Protein AF-A0A2E6BRL0-F1 (afdb_monomer_lite)

Foldseek 3Di:
DDDDPVVVVVVVPDDPDDDDPVVVVVVVVVVVVDPVPVVVVVVPDDPVVVVVVVVVVVPDDPVVVVVVVVVVVVVVVVCVVVVLVFFLDQKAKDWDDWDQAPLRWTKIWIAIDLFPDRDRTWIKTFFPPDPDDPVCVRVLVSLVRVLRNVCVSQVNPDFPPDDDVVQQADADKDKDKTKDKQQFKWFFQDDDQFWTATHDDPPRGDPDTATEDPQEFEAEPRGTDDPVVHDGGFIKIFMWIWMWIKGWDQDPVGIDIDTDDTPHGYTNYIYTDDDHRCSRDCNVNVRMWIWDQWFLHNLFTDTDFDWAFLDADDPPDDQAADPVRHGQKGKTKFKFFFQDADWQWTWGQTSNRDIAIGGAPTRSQVCCQPPPCVVVVNDHDDGSWMKMWIFIDGSPDPDSYHYNNGTRTIITGDRDPPPPHCVSVD

Secondary structure (DSSP, 8-state):
-----HHHHHHHT--S-----HHHHHHHHHHHT-THHHHHHHHTS-HHHHHHHHHHHHTS-HHHHHHHHHHHHHHHHHSHHHHTTT--PPPEEEEPPPEE-TTS-EEEEEEEESSSS--S-EEEEEPTT----GGGHHHHHHHHHHHHHHHHHHT-SS--SSS-GGGGSS-EEEEEEEEEE-SS-EEEEEE-SSEEEEE-STTTS-SSPEEP-TT-EEEETTEEE-GGG--TT-EEEEEEEEEEEEEEEEETTEEEEEEEEEEEEEEEEEEE-SS-GGGSSHHHHTTEEEEEEETTEEEEEEE---EEEEEE---SS-----TTS--SEEEEEEEEEEEEEETTEEEEEETTS-EEEEE-SS-HHHHIIIIIGGGGTT----TT-EEEEEEEEETT---SEE-TTTEEEEEEEP----TT-GGGG-

pLDDT: mean 72.68, std 21.0, range [26.91, 98.12]

Structure (mmCIF, N/CA/C/O backbone):
data_AF-A0A2E6BRL0-F1
#
_entry.id   AF-A0A2E6BRL0-F1
#
loop_
_atom_site.group_PDB
_atom_site.id
_atom_site.type_symbol
_atom_site.label_atom_id
_atom_site.label_alt_id
_atom_site.label_comp_id
_atom_site.label_asym_id
_atom_site.label_entity_id
_atom_site.label_seq_id
_atom_site.pdbx_PDB_ins_code
_atom_site.Cartn_x
_atom_site.Cartn_y
_atom_site.Cartn_z
_atom_site.occupancy
_atom_site.B_iso_or_equiv
_atom_site.auth_seq_id
_atom_site.auth_comp_id
_atom_site.auth_asym_id
_atom_site.auth_atom_id
_atom_site.pdbx_PDB_model_num
ATOM 1 N N . MET A 1 1 ? 52.710 17.829 13.484 1.00 35.75 1 MET A N 1
ATOM 2 C CA . MET A 1 1 ? 51.291 17.440 13.391 1.00 35.75 1 MET A CA 1
ATOM 3 C C . MET A 1 1 ? 50.477 18.697 13.145 1.00 35.75 1 MET A C 1
ATOM 5 O O . MET A 1 1 ? 50.512 19.599 13.971 1.00 35.75 1 MET A O 1
ATOM 9 N N . LYS A 1 2 ? 49.864 18.794 11.966 1.00 31.77 2 LYS A N 1
ATOM 10 C CA . LYS A 1 2 ? 48.816 19.758 11.620 1.00 31.77 2 LYS A CA 1
ATOM 11 C C . LYS A 1 2 ? 47.800 18.939 10.837 1.00 31.77 2 LYS A C 1
ATOM 13 O O . LYS A 1 2 ? 48.120 18.498 9.735 1.00 31.77 2 LYS A O 1
ATOM 18 N N . ASP A 1 3 ? 46.659 18.671 11.455 1.00 31.77 3 ASP A N 1
ATOM 19 C CA . ASP A 1 3 ? 45.563 17.944 10.831 1.00 31.77 3 ASP A CA 1
ATOM 20 C C . ASP A 1 3 ? 45.019 18.776 9.669 1.00 31.77 3 ASP A C 1
ATOM 22 O O . ASP A 1 3 ? 44.514 19.887 9.839 1.00 31.77 3 ASP A O 1
ATOM 26 N N . LEU A 1 4 ? 45.206 18.254 8.460 1.00 34.09 4 LEU A N 1
ATOM 27 C CA . LEU A 1 4 ? 44.579 18.767 7.253 1.00 34.09 4 LEU A CA 1
ATOM 28 C C . LEU A 1 4 ? 43.131 18.282 7.262 1.00 34.09 4 LEU A C 1
ATOM 30 O O . LEU A 1 4 ? 42.857 17.108 7.029 1.00 34.09 4 LEU A O 1
ATOM 34 N N . ASN A 1 5 ? 42.226 19.204 7.582 1.00 42.12 5 ASN A N 1
ATOM 35 C CA . ASN A 1 5 ? 40.791 18.976 7.637 1.00 42.12 5 ASN A CA 1
ATOM 36 C C . ASN A 1 5 ? 40.252 18.690 6.221 1.00 42.12 5 ASN A C 1
ATOM 38 O O . ASN A 1 5 ? 40.112 19.596 5.395 1.00 42.12 5 ASN A O 1
ATOM 42 N N . PHE A 1 6 ? 40.030 17.407 5.937 1.00 35.34 6 PHE A N 1
ATOM 43 C CA . PHE A 1 6 ? 39.668 16.855 4.628 1.00 35.34 6 PHE A CA 1
ATOM 44 C C . PHE A 1 6 ? 38.353 17.442 4.087 1.00 35.34 6 PHE A C 1
ATOM 46 O O . PHE A 1 6 ? 38.217 17.666 2.883 1.00 35.34 6 PHE A O 1
ATOM 53 N N . ASP A 1 7 ? 37.436 17.808 4.983 1.00 33.81 7 ASP A N 1
ATOM 54 C CA . ASP A 1 7 ? 36.130 18.373 4.639 1.00 33.81 7 ASP A CA 1
ATOM 55 C C . ASP A 1 7 ? 36.243 19.756 3.978 1.00 33.81 7 ASP A C 1
ATOM 57 O O . ASP A 1 7 ? 35.486 20.084 3.062 1.00 33.81 7 ASP A O 1
ATOM 61 N N . ALA A 1 8 ? 37.249 20.551 4.359 1.00 35.12 8 ALA A N 1
ATOM 62 C CA . ALA A 1 8 ? 37.484 21.874 3.777 1.00 35.12 8 ALA A CA 1
ATOM 63 C C . ALA A 1 8 ? 38.016 21.798 2.333 1.00 35.12 8 ALA A C 1
ATOM 65 O O . ALA A 1 8 ? 37.700 22.653 1.504 1.00 35.12 8 ALA A O 1
ATOM 66 N N . LEU A 1 9 ? 38.793 20.758 2.011 1.00 36.03 9 LEU A N 1
ATOM 67 C CA . LEU A 1 9 ? 39.293 20.508 0.654 1.00 36.03 9 LEU A CA 1
ATOM 68 C C . LEU A 1 9 ? 38.199 19.939 -0.260 1.00 36.03 9 LEU A C 1
ATOM 70 O O . LEU A 1 9 ? 38.165 20.271 -1.445 1.00 36.03 9 LEU A O 1
ATOM 74 N N . LEU A 1 10 ? 37.270 19.150 0.291 1.00 31.72 10 LEU A N 1
ATOM 75 C CA . LEU A 1 10 ? 36.121 18.609 -0.440 1.00 31.72 10 LEU A CA 1
ATOM 76 C C . LEU A 1 10 ? 35.121 19.711 -0.841 1.00 31.72 10 LEU A C 1
ATOM 78 O O . LEU A 1 10 ? 34.586 19.704 -1.949 1.00 31.72 10 LEU A O 1
ATOM 82 N N . LEU A 1 11 ? 34.914 20.700 0.036 1.00 36.22 11 LEU A N 1
ATOM 83 C CA . LEU A 1 11 ? 34.071 21.872 -0.227 1.00 36.22 11 LEU A CA 1
ATOM 84 C C . LEU A 1 11 ? 34.672 22.822 -1.274 1.00 36.22 11 LEU A C 1
ATOM 86 O O . LEU A 1 11 ? 33.929 23.372 -2.085 1.00 36.22 11 LEU A O 1
ATOM 90 N N . ALA A 1 12 ? 36.000 22.974 -1.311 1.00 36.12 12 ALA A N 1
ATOM 91 C CA . ALA A 1 12 ? 36.693 23.798 -2.307 1.00 36.12 12 ALA A CA 1
ATOM 92 C C . ALA A 1 12 ? 36.755 23.155 -3.709 1.00 36.12 12 ALA A C 1
ATOM 94 O O . ALA A 1 12 ? 36.972 23.853 -4.697 1.00 36.12 12 ALA A O 1
ATOM 95 N N . ALA A 1 13 ? 36.555 21.836 -3.805 1.00 34.31 13 ALA A N 1
ATOM 96 C CA . ALA A 1 13 ? 36.605 21.080 -5.056 1.00 34.31 13 ALA A CA 1
ATOM 97 C C . ALA A 1 13 ? 35.248 20.969 -5.782 1.00 34.31 13 ALA A C 1
ATOM 99 O O . ALA A 1 13 ? 35.178 20.353 -6.846 1.00 34.31 13 ALA A O 1
ATOM 100 N N . LYS A 1 14 ? 34.168 21.559 -5.246 1.00 27.34 14 LYS A N 1
ATOM 101 C CA . LYS A 1 14 ? 32.869 21.608 -5.933 1.00 27.34 14 LYS A CA 1
ATOM 102 C C . LYS A 1 14 ? 32.938 22.570 -7.132 1.00 27.34 14 LYS A C 1
ATOM 104 O O . LYS A 1 14 ? 33.138 23.767 -6.925 1.00 27.34 14 LYS A O 1
ATOM 109 N N . PRO A 1 15 ? 32.739 22.104 -8.380 1.00 29.34 15 PRO A N 1
ATOM 110 C CA . PRO A 1 15 ? 32.615 23.007 -9.514 1.00 29.34 15 PRO A CA 1
ATOM 111 C C . PRO A 1 15 ? 31.329 23.828 -9.374 1.00 29.34 15 PRO A C 1
ATOM 113 O O . PRO A 1 15 ? 30.260 23.298 -9.076 1.00 29.34 15 PRO A O 1
ATOM 116 N N . THR A 1 16 ? 31.433 25.135 -9.596 1.00 33.16 16 THR A N 1
ATOM 117 C CA . THR A 1 16 ? 30.340 26.107 -9.429 1.00 33.16 16 THR A CA 1
ATOM 118 C C . THR A 1 16 ? 29.270 26.039 -10.522 1.00 33.16 16 THR A C 1
ATOM 120 O O . THR A 1 16 ? 28.252 26.714 -10.419 1.00 33.16 16 THR A O 1
ATOM 123 N N . SER A 1 17 ? 29.450 25.210 -11.554 1.00 29.52 17 SER A N 1
ATOM 124 C CA . SER A 1 17 ? 28.392 24.892 -12.516 1.00 29.52 17 SER A CA 1
ATOM 125 C C . SER A 1 17 ? 28.571 23.486 -13.091 1.00 29.52 17 SER A C 1
ATOM 127 O O . SER A 1 17 ? 29.660 23.089 -13.507 1.00 29.52 17 SER A O 1
ATOM 129 N N . TYR A 1 18 ? 27.481 22.720 -13.074 1.00 32.66 18 TYR A N 1
ATOM 130 C CA . TYR A 1 18 ? 27.369 21.378 -13.633 1.00 32.66 18 TYR A CA 1
ATOM 131 C C . TYR A 1 18 ? 26.803 21.492 -15.052 1.00 32.66 18 TYR A C 1
ATOM 133 O O . TYR A 1 18 ? 25.701 22.003 -15.234 1.00 32.66 18 TYR A O 1
ATOM 141 N N . SER A 1 19 ? 27.539 21.020 -16.060 1.00 29.31 19 SER A N 1
ATOM 142 C CA . SER A 1 19 ? 26.969 20.723 -17.379 1.00 29.31 19 SER A CA 1
ATOM 143 C C . SER A 1 19 ? 27.225 19.252 -17.691 1.00 29.31 19 SER A C 1
ATOM 145 O O . SER A 1 19 ? 28.370 18.799 -17.739 1.00 29.31 19 SER A O 1
ATOM 147 N N . ALA A 1 20 ? 26.148 18.478 -17.825 1.00 34.69 20 ALA A N 1
ATOM 148 C CA . ALA A 1 20 ? 26.216 17.055 -18.123 1.00 34.69 20 ALA A CA 1
ATOM 149 C C . ALA A 1 20 ? 26.723 16.858 -19.560 1.00 34.69 20 ALA A C 1
ATOM 151 O O . ALA A 1 20 ? 26.006 17.099 -20.530 1.00 34.69 20 ALA A O 1
ATOM 152 N N . ASN A 1 21 ? 27.979 16.440 -19.720 1.00 36.06 21 ASN A N 1
ATOM 153 C CA . ASN A 1 21 ? 28.513 16.084 -21.031 1.00 36.06 21 ASN A CA 1
ATOM 154 C C . ASN A 1 21 ? 28.199 14.611 -21.334 1.00 36.06 21 ASN A C 1
ATOM 156 O O . ASN A 1 21 ? 29.065 13.742 -21.227 1.00 36.06 21 ASN A O 1
ATOM 160 N N . ASN A 1 22 ? 26.945 14.340 -21.707 1.00 37.69 22 ASN A N 1
ATOM 161 C CA . ASN A 1 22 ? 26.407 12.994 -21.959 1.00 37.69 22 ASN A CA 1
ATOM 162 C C . ASN A 1 22 ? 27.262 12.177 -22.950 1.00 37.69 22 ASN A C 1
ATOM 164 O O . ASN A 1 22 ? 27.462 10.981 -22.768 1.00 37.69 22 ASN A O 1
ATOM 168 N N . LYS A 1 23 ? 27.900 12.836 -23.930 1.00 35.84 23 LYS A N 1
ATOM 169 C CA . LYS A 1 23 ? 28.783 12.176 -24.910 1.00 35.84 23 LYS A CA 1
ATOM 170 C C . LYS A 1 23 ? 30.053 11.584 -24.300 1.00 35.84 23 LYS A C 1
ATOM 172 O O . LYS A 1 23 ? 30.588 10.614 -24.836 1.00 35.84 23 LYS A O 1
ATOM 177 N N . PHE A 1 24 ? 30.572 12.170 -23.221 1.00 36.56 24 PHE A N 1
ATOM 178 C CA . PHE A 1 24 ? 31.741 11.627 -22.530 1.00 36.56 24 PHE A CA 1
ATOM 179 C C . PHE A 1 24 ? 31.352 10.377 -21.738 1.00 36.56 24 PHE A C 1
ATOM 181 O O . PHE A 1 24 ? 32.008 9.345 -21.873 1.00 36.56 24 PHE A O 1
ATOM 188 N N . THR A 1 25 ? 30.242 10.452 -21.004 1.00 37.78 25 THR A N 1
ATOM 189 C CA . THR A 1 25 ? 29.694 9.350 -20.207 1.00 37.78 25 THR A CA 1
ATOM 190 C C . THR A 1 25 ? 29.373 8.131 -21.075 1.00 37.78 25 THR A C 1
ATOM 192 O O . THR A 1 25 ? 29.865 7.041 -20.789 1.00 37.78 25 THR A O 1
ATOM 195 N N . ASP A 1 26 ? 28.691 8.312 -22.209 1.00 39.75 26 ASP A N 1
ATOM 196 C CA . ASP A 1 26 ? 28.361 7.208 -23.126 1.00 39.75 26 ASP A CA 1
ATOM 197 C C . ASP A 1 26 ? 29.606 6.599 -23.788 1.00 39.75 26 ASP A C 1
ATOM 199 O O . ASP A 1 26 ? 29.708 5.389 -24.005 1.00 39.75 26 ASP A O 1
ATOM 203 N N . SER A 1 27 ? 30.613 7.427 -24.085 1.00 38.88 27 SER A N 1
ATOM 204 C CA . SER A 1 27 ? 31.874 6.966 -24.672 1.00 38.88 27 SER A CA 1
ATOM 205 C C . SER A 1 27 ? 32.723 6.165 -23.680 1.00 38.88 27 SER A C 1
ATOM 207 O O . SER A 1 27 ? 33.394 5.210 -24.077 1.00 38.88 27 SER A O 1
ATOM 209 N N . VAL A 1 28 ? 32.675 6.512 -22.391 1.00 36.88 28 VAL A N 1
ATOM 210 C CA . VAL A 1 28 ? 33.343 5.764 -21.317 1.00 36.88 28 VAL A CA 1
ATOM 211 C C . VAL A 1 28 ? 32.615 4.448 -21.049 1.00 36.88 28 VAL A C 1
ATOM 213 O O . VAL A 1 28 ? 33.259 3.401 -21.059 1.00 36.88 28 VAL A O 1
ATOM 216 N N . MET A 1 29 ? 31.286 4.461 -20.922 1.00 39.12 29 MET A N 1
ATOM 217 C CA . MET A 1 29 ? 30.496 3.249 -20.663 1.00 39.12 29 MET A CA 1
ATOM 218 C C . MET A 1 29 ? 30.619 2.220 -21.792 1.00 39.12 29 MET A C 1
ATOM 220 O O . MET A 1 29 ? 30.819 1.031 -21.540 1.00 39.12 29 MET A O 1
ATOM 224 N N . ARG A 1 30 ? 30.636 2.673 -23.049 1.00 38.22 30 ARG A N 1
ATOM 225 C CA . ARG A 1 30 ? 30.883 1.804 -24.208 1.00 38.22 30 ARG A CA 1
ATOM 226 C C . ARG A 1 30 ? 32.295 1.204 -24.228 1.00 38.22 30 ARG A C 1
ATOM 228 O O . ARG A 1 30 ? 32.471 0.092 -24.714 1.00 38.22 30 ARG A O 1
ATOM 235 N N . LYS A 1 31 ? 33.301 1.909 -23.694 1.00 36.38 31 LYS A N 1
ATOM 236 C CA . LYS A 1 31 ? 34.680 1.395 -23.575 1.00 36.38 31 LYS A CA 1
ATOM 237 C C . LYS A 1 31 ? 34.858 0.417 -22.414 1.00 36.38 31 LYS A C 1
ATOM 239 O O . LYS A 1 31 ? 35.714 -0.455 -22.507 1.00 36.38 31 LYS A O 1
ATOM 244 N N . VAL A 1 32 ? 34.058 0.540 -21.356 1.00 38.53 32 VAL A N 1
ATOM 245 C CA . VAL A 1 32 ? 34.040 -0.405 -20.227 1.00 38.53 32 VAL A CA 1
ATOM 246 C C . VAL A 1 32 ? 33.361 -1.724 -20.621 1.00 38.53 32 VAL A C 1
ATOM 248 O O . VAL A 1 32 ? 33.827 -2.785 -20.216 1.00 38.53 32 VAL A O 1
ATOM 251 N N . LYS A 1 33 ? 32.345 -1.687 -21.497 1.00 36.75 33 LYS A N 1
ATOM 252 C CA . LYS A 1 33 ? 31.643 -2.878 -22.016 1.00 36.75 33 LYS A CA 1
ATOM 253 C C . LYS A 1 33 ? 32.458 -3.776 -22.968 1.00 36.75 33 LYS A C 1
ATOM 255 O O . LYS A 1 33 ? 31.961 -4.823 -23.367 1.00 36.75 33 LYS A O 1
ATOM 260 N N . GLN A 1 34 ? 33.695 -3.423 -23.339 1.00 31.69 34 GLN A N 1
ATOM 261 C CA . GLN A 1 34 ? 34.550 -4.261 -24.197 1.00 31.69 34 GLN A CA 1
ATOM 262 C C . GLN A 1 34 ? 35.808 -4.743 -23.445 1.00 31.69 34 GLN A C 1
ATOM 264 O O . GLN A 1 34 ? 36.816 -4.030 -23.416 1.00 31.69 34 GLN A O 1
ATOM 269 N N . PRO A 1 35 ? 35.816 -5.976 -22.895 1.00 35.06 35 PRO A N 1
ATOM 270 C CA . PRO A 1 35 ? 36.978 -6.543 -22.197 1.00 35.06 35 PRO A CA 1
ATOM 271 C C . PRO A 1 35 ? 38.210 -6.737 -23.105 1.00 35.06 35 PRO A C 1
ATOM 273 O O . PRO A 1 35 ? 39.334 -6.912 -22.631 1.00 35.06 35 PRO A O 1
ATOM 276 N N . GLU A 1 36 ? 38.027 -6.701 -24.428 1.00 34.47 36 GLU A N 1
ATOM 277 C CA . GLU A 1 36 ? 39.068 -7.006 -25.417 1.00 34.47 36 GLU A CA 1
ATOM 278 C C . GLU A 1 36 ? 40.042 -5.852 -25.715 1.00 34.47 36 GLU A C 1
ATOM 280 O O . GLU A 1 36 ? 41.122 -6.083 -26.268 1.00 34.47 36 GLU A O 1
ATOM 285 N N . ILE A 1 37 ? 39.740 -4.603 -25.337 1.00 38.97 37 ILE A N 1
ATOM 286 C CA . ILE A 1 37 ? 40.610 -3.463 -25.694 1.00 38.97 37 ILE A CA 1
ATOM 287 C C . ILE A 1 37 ? 41.880 -3.425 -24.829 1.00 38.97 37 ILE A C 1
ATOM 289 O O . ILE A 1 37 ? 42.975 -3.209 -25.351 1.00 38.97 37 ILE A O 1
ATOM 293 N N . LEU A 1 38 ? 41.780 -3.680 -23.521 1.00 34.91 38 LEU A N 1
ATOM 294 C CA . LEU A 1 38 ? 42.943 -3.646 -22.621 1.00 34.91 38 LEU A CA 1
ATOM 295 C C . LEU A 1 38 ? 43.904 -4.816 -22.876 1.00 34.91 38 LEU A C 1
ATOM 297 O O . LEU A 1 38 ? 45.122 -4.627 -22.908 1.00 34.91 38 LEU A O 1
ATOM 301 N N . SER A 1 39 ? 43.373 -6.014 -23.134 1.00 38.31 39 SER A N 1
ATOM 302 C CA . SER A 1 39 ? 44.192 -7.193 -23.434 1.00 38.31 39 SER A CA 1
ATOM 303 C C . SER A 1 39 ? 44.848 -7.106 -24.819 1.00 38.31 39 SER A C 1
ATOM 305 O O . SER A 1 39 ? 46.011 -7.494 -24.973 1.00 38.31 39 SER A O 1
ATOM 307 N N . SER A 1 40 ? 44.169 -6.528 -25.818 1.00 35.12 40 SER A N 1
ATOM 308 C CA . SER A 1 40 ? 44.723 -6.343 -27.167 1.00 35.12 40 SER A CA 1
ATOM 309 C C . SER A 1 40 ? 45.738 -5.195 -27.258 1.00 35.12 40 SER A C 1
ATOM 311 O O . SER A 1 40 ? 46.750 -5.340 -27.948 1.00 35.12 40 SER A O 1
ATOM 313 N N . ALA A 1 41 ? 45.545 -4.099 -26.516 1.00 39.19 41 ALA A N 1
ATOM 314 C CA . ALA A 1 41 ? 46.498 -2.989 -26.446 1.00 39.19 41 ALA A CA 1
ATOM 315 C C . ALA A 1 41 ? 47.810 -3.398 -25.756 1.00 39.19 41 ALA A C 1
ATOM 317 O O . ALA A 1 41 ? 48.895 -3.064 -26.235 1.00 39.19 41 ALA A O 1
ATOM 318 N N . VAL A 1 42 ? 47.734 -4.197 -24.685 1.00 39.78 42 VAL A N 1
ATOM 319 C CA . VAL A 1 42 ? 48.922 -4.723 -23.995 1.00 39.78 42 VAL A CA 1
ATOM 320 C C . VAL A 1 42 ? 49.582 -5.849 -24.800 1.00 39.78 42 VAL A C 1
ATOM 322 O O . VAL A 1 42 ? 50.809 -5.930 -24.832 1.00 39.78 42 VAL A O 1
ATOM 325 N N . ARG A 1 43 ? 48.834 -6.693 -25.529 1.00 41.25 43 ARG A N 1
ATOM 326 C CA . ARG A 1 43 ? 49.439 -7.701 -26.427 1.00 41.25 43 ARG A CA 1
ATOM 327 C C . ARG A 1 43 ? 50.204 -7.083 -27.600 1.00 41.25 43 ARG A C 1
ATOM 329 O O . ARG A 1 43 ? 51.229 -7.638 -27.975 1.00 41.25 43 ARG A O 1
ATOM 336 N N . LYS A 1 44 ? 49.765 -5.934 -28.126 1.00 41.25 44 LYS A N 1
ATOM 337 C CA . LYS A 1 44 ? 50.397 -5.249 -29.271 1.00 41.25 44 LYS A CA 1
ATOM 338 C C . LYS A 1 44 ? 51.528 -4.276 -28.901 1.00 41.25 44 LYS A C 1
ATOM 340 O O . LYS A 1 44 ? 52.142 -3.702 -29.795 1.00 41.25 44 LYS A O 1
ATOM 345 N N . MET A 1 45 ? 51.818 -4.070 -27.614 1.00 42.56 45 MET A N 1
ATOM 346 C CA . MET A 1 45 ? 52.941 -3.228 -27.191 1.00 42.56 45 MET A CA 1
ATOM 347 C C . MET A 1 45 ? 54.284 -3.956 -27.325 1.00 42.56 45 MET A C 1
ATOM 349 O O . MET A 1 45 ? 54.464 -5.050 -26.786 1.00 42.56 45 MET A O 1
ATOM 353 N N . ASP A 1 46 ? 55.217 -3.288 -28.001 1.00 43.53 46 ASP A N 1
ATOM 354 C CA . ASP A 1 46 ? 56.628 -3.656 -28.142 1.00 43.53 46 ASP A CA 1
ATOM 355 C C . ASP A 1 46 ? 57.276 -3.959 -26.774 1.00 43.53 46 ASP A C 1
ATOM 357 O O . ASP A 1 46 ? 57.013 -3.266 -25.782 1.00 43.53 46 ASP A O 1
ATOM 361 N N . VAL A 1 47 ? 58.111 -4.999 -26.710 1.00 50.19 47 VAL A N 1
ATOM 362 C CA . VAL A 1 47 ? 58.686 -5.556 -25.470 1.00 50.19 47 VAL A CA 1
ATOM 363 C C . VAL A 1 47 ? 59.493 -4.494 -24.714 1.00 50.19 47 VAL A C 1
ATOM 365 O O . VAL A 1 47 ? 59.335 -4.345 -23.502 1.00 50.19 47 VAL A O 1
ATOM 368 N N . ASN A 1 48 ? 60.216 -3.636 -25.440 1.00 43.41 48 ASN A N 1
ATOM 369 C CA . ASN A 1 48 ? 60.993 -2.540 -24.852 1.00 43.41 48 ASN A CA 1
ATOM 370 C C . ASN A 1 48 ? 60.109 -1.436 -24.227 1.00 43.41 48 ASN A C 1
ATOM 372 O O . ASN A 1 48 ? 60.501 -0.771 -23.262 1.00 43.41 48 ASN A O 1
ATOM 376 N N . LYS A 1 49 ? 58.875 -1.241 -24.721 1.00 43.59 49 LYS A N 1
ATOM 377 C CA . LYS A 1 49 ? 57.916 -0.275 -24.143 1.00 43.59 49 LYS A CA 1
ATOM 378 C C . LYS A 1 49 ? 57.227 -0.818 -22.889 1.00 43.59 49 LYS A C 1
ATOM 380 O O . LYS A 1 49 ? 56.897 -0.026 -22.006 1.00 43.59 49 LYS A O 1
ATOM 385 N N . LYS A 1 50 ? 57.057 -2.140 -22.776 1.00 41.69 50 LYS A N 1
ATOM 386 C CA . LYS A 1 50 ? 56.509 -2.799 -21.576 1.00 41.69 50 LYS A CA 1
ATOM 387 C C . LYS A 1 50 ? 57.450 -2.684 -20.383 1.00 41.69 50 LYS A C 1
ATOM 389 O O . LYS A 1 50 ? 57.008 -2.302 -19.301 1.00 41.69 50 LYS A O 1
ATOM 394 N N . GLU A 1 51 ? 58.741 -2.928 -20.589 1.00 42.81 51 GLU A N 1
ATOM 395 C CA . GLU A 1 51 ? 59.739 -2.794 -19.522 1.00 42.81 51 GLU A CA 1
ATOM 396 C C . GLU A 1 51 ? 59.867 -1.345 -19.045 1.00 42.81 51 GLU A C 1
ATOM 398 O O . GLU A 1 51 ? 59.842 -1.089 -17.843 1.00 42.81 51 GLU A O 1
ATOM 403 N N . THR A 1 52 ? 59.864 -0.376 -19.969 1.00 46.53 52 THR A N 1
ATOM 404 C CA . THR A 1 52 ? 59.907 1.059 -19.634 1.00 46.53 52 THR A CA 1
ATOM 405 C C . THR A 1 52 ? 58.677 1.511 -18.830 1.00 46.53 52 THR A C 1
ATOM 407 O O . THR A 1 52 ? 58.788 2.354 -17.937 1.00 46.53 52 THR A O 1
ATOM 410 N N . PHE A 1 53 ? 57.498 0.949 -19.114 1.00 45.34 53 PHE A N 1
ATOM 411 C CA . PHE A 1 53 ? 56.262 1.247 -18.385 1.00 45.34 53 PHE A CA 1
ATOM 412 C C . PHE A 1 53 ? 56.282 0.666 -16.961 1.00 45.34 53 PHE A C 1
ATOM 414 O O . PHE A 1 53 ? 55.984 1.378 -16.002 1.00 45.34 53 PHE A O 1
ATOM 421 N N . ILE A 1 54 ? 56.721 -0.588 -16.805 1.00 47.09 54 ILE A N 1
ATOM 422 C CA . ILE A 1 54 ? 56.845 -1.257 -15.499 1.00 47.09 54 ILE A CA 1
ATOM 423 C C . ILE A 1 54 ? 57.929 -0.590 -14.633 1.00 47.09 54 ILE A C 1
ATOM 425 O O . ILE A 1 54 ? 57.723 -0.390 -13.435 1.00 47.09 54 ILE A O 1
ATOM 429 N N . MET A 1 55 ? 59.050 -0.164 -15.223 1.00 44.44 55 MET A N 1
ATOM 430 C CA . MET A 1 55 ? 60.100 0.576 -14.510 1.00 44.44 55 MET A CA 1
ATOM 431 C C . MET A 1 55 ? 59.633 1.957 -14.032 1.00 44.44 55 MET A C 1
ATOM 433 O O . MET A 1 55 ? 59.937 2.348 -12.905 1.00 44.44 55 MET A O 1
ATOM 437 N N . LYS A 1 56 ? 58.861 2.690 -14.849 1.00 48.06 56 LYS A N 1
ATOM 438 C CA . LYS A 1 56 ? 58.287 3.989 -14.451 1.00 48.06 56 LYS A CA 1
ATOM 439 C C . LYS A 1 56 ? 57.258 3.854 -13.326 1.00 48.06 56 LYS A C 1
ATOM 441 O O . LYS A 1 56 ? 57.197 4.726 -12.466 1.00 48.06 56 LYS A O 1
ATOM 446 N N . LEU A 1 57 ? 56.511 2.749 -13.284 1.00 45.25 57 LEU A N 1
ATOM 447 C CA . LEU A 1 57 ? 55.591 2.433 -12.186 1.00 45.25 57 LEU A CA 1
ATOM 448 C C . LEU A 1 57 ? 56.316 2.117 -10.871 1.00 45.25 57 LEU A C 1
ATOM 450 O O . LEU A 1 57 ? 55.838 2.491 -9.803 1.00 45.25 57 LEU A O 1
ATOM 454 N N . ARG A 1 58 ? 57.496 1.489 -10.937 1.00 44.69 58 ARG A N 1
ATOM 455 C CA . ARG A 1 58 ? 58.307 1.134 -9.759 1.00 44.69 58 ARG A CA 1
ATOM 456 C C . ARG A 1 58 ? 58.978 2.330 -9.073 1.00 44.69 58 ARG A C 1
ATOM 458 O O . ARG A 1 58 ? 59.308 2.232 -7.895 1.00 44.69 58 ARG A O 1
ATOM 465 N N . HIS A 1 59 ? 59.179 3.437 -9.792 1.00 46.84 59 HIS A N 1
ATOM 466 C CA . HIS A 1 59 ? 59.844 4.647 -9.288 1.00 46.84 59 HIS A CA 1
ATOM 467 C C . HIS A 1 59 ? 58.894 5.787 -8.899 1.00 46.84 59 HIS A C 1
ATOM 469 O O . HIS A 1 59 ? 59.358 6.854 -8.494 1.00 46.84 59 HIS A O 1
ATOM 475 N N . LEU A 1 60 ? 57.576 5.586 -8.975 1.00 45.16 60 LEU A N 1
ATOM 476 C CA . LEU A 1 60 ? 56.625 6.566 -8.459 1.00 45.16 60 LEU A CA 1
ATOM 477 C C . LEU A 1 60 ? 56.673 6.568 -6.918 1.00 45.16 60 LEU A C 1
ATOM 479 O O . LEU A 1 60 ? 56.522 5.509 -6.301 1.00 45.16 60 LEU A O 1
ATOM 483 N N . PRO A 1 61 ? 56.876 7.729 -6.263 1.00 45.75 61 PRO A N 1
ATOM 484 C CA . PRO A 1 61 ? 56.812 7.813 -4.808 1.00 45.75 61 PRO A CA 1
ATOM 485 C C . PRO A 1 61 ? 55.432 7.341 -4.338 1.00 45.75 61 PRO A C 1
ATOM 487 O O . PRO A 1 61 ? 54.433 7.612 -5.000 1.00 45.75 61 PRO A O 1
ATOM 490 N N . LYS A 1 62 ? 55.359 6.638 -3.197 1.00 40.31 62 LYS A N 1
ATOM 491 C CA . LYS A 1 62 ? 54.127 5.983 -2.700 1.00 40.31 62 LYS A CA 1
ATOM 492 C C . LYS A 1 62 ? 52.891 6.899 -2.719 1.00 40.31 62 LYS A C 1
ATOM 494 O O . LYS A 1 62 ? 51.796 6.432 -3.002 1.00 40.31 62 LYS A O 1
ATOM 499 N N . LEU A 1 63 ? 53.079 8.204 -2.511 1.00 36.22 63 LEU A N 1
ATOM 500 C CA . LEU A 1 63 ? 52.030 9.227 -2.600 1.00 36.22 63 LEU A CA 1
ATOM 501 C C . LEU A 1 63 ? 51.425 9.390 -4.004 1.00 36.22 63 LEU A C 1
ATOM 503 O O . LEU A 1 63 ? 50.232 9.633 -4.111 1.00 36.22 63 LEU A O 1
ATOM 507 N N . ALA A 1 64 ? 52.199 9.219 -5.074 1.00 41.94 64 ALA A N 1
ATOM 508 C CA . ALA A 1 64 ? 51.701 9.280 -6.447 1.00 41.94 64 ALA A CA 1
ATOM 509 C C . ALA A 1 64 ? 50.931 8.008 -6.839 1.00 41.94 64 ALA A C 1
ATOM 511 O O . ALA A 1 64 ? 49.942 8.095 -7.556 1.00 41.94 64 ALA A O 1
ATOM 512 N N . VAL A 1 65 ? 51.322 6.838 -6.318 1.00 44.25 65 VAL A N 1
ATOM 513 C CA . VAL A 1 65 ? 50.543 5.593 -6.470 1.00 44.25 65 VAL A CA 1
ATOM 514 C C . VAL A 1 65 ? 49.219 5.696 -5.712 1.00 44.25 65 VAL A C 1
ATOM 516 O O . VAL A 1 65 ? 48.177 5.344 -6.255 1.00 44.25 65 VAL A O 1
ATOM 519 N N . ILE A 1 66 ? 49.241 6.255 -4.498 1.00 39.75 66 ILE A N 1
ATOM 520 C CA . ILE A 1 66 ? 48.033 6.549 -3.716 1.00 39.75 66 ILE A CA 1
ATOM 521 C C . ILE A 1 66 ? 47.173 7.607 -4.420 1.00 39.75 66 ILE A C 1
ATOM 523 O O . ILE A 1 66 ? 45.963 7.450 -4.467 1.00 39.75 66 ILE A O 1
ATOM 527 N N . ALA A 1 67 ? 47.762 8.636 -5.034 1.00 39.38 67 ALA A N 1
ATOM 528 C CA . ALA A 1 67 ? 47.026 9.640 -5.800 1.00 39.38 67 ALA A CA 1
ATOM 529 C C . ALA A 1 67 ? 46.410 9.070 -7.084 1.00 39.38 67 ALA A C 1
ATOM 531 O O . ALA A 1 67 ? 45.294 9.445 -7.418 1.00 39.38 67 ALA A O 1
ATOM 532 N N . ILE A 1 68 ? 47.083 8.148 -7.784 1.00 49.25 68 ILE A N 1
ATOM 533 C CA . ILE A 1 68 ? 46.529 7.426 -8.943 1.00 49.25 68 ILE A CA 1
ATOM 534 C C . ILE A 1 68 ? 45.422 6.464 -8.499 1.00 49.25 68 ILE A C 1
ATOM 536 O O . ILE A 1 68 ? 44.397 6.384 -9.160 1.00 49.25 68 ILE A O 1
ATOM 540 N N . ALA A 1 69 ? 45.577 5.786 -7.360 1.00 44.00 69 ALA A N 1
ATOM 541 C CA . ALA A 1 69 ? 44.530 4.944 -6.787 1.00 44.00 69 ALA A CA 1
ATOM 542 C C . ALA A 1 69 ? 43.325 5.772 -6.314 1.00 44.00 69 ALA A C 1
ATOM 544 O O . ALA A 1 69 ? 42.194 5.380 -6.562 1.00 44.00 69 ALA A O 1
ATOM 545 N N . LEU A 1 70 ? 43.551 6.942 -5.708 1.00 39.59 70 LEU A N 1
ATOM 546 C CA . LEU A 1 70 ? 42.508 7.884 -5.299 1.00 39.59 70 LEU A CA 1
ATOM 547 C C . LEU A 1 70 ? 41.837 8.547 -6.498 1.00 39.59 70 LEU A C 1
ATOM 549 O O . LEU A 1 70 ? 40.630 8.704 -6.489 1.00 39.59 70 LEU A O 1
ATOM 553 N N . SER A 1 71 ? 42.571 8.897 -7.554 1.00 35.84 71 SER A N 1
ATOM 554 C CA . SER A 1 71 ? 41.969 9.426 -8.783 1.00 35.84 71 SER A CA 1
ATOM 555 C C . SER A 1 71 ? 41.269 8.335 -9.590 1.00 35.84 71 SER A C 1
ATOM 557 O O . SER A 1 71 ? 40.219 8.612 -10.151 1.00 35.84 71 SER A O 1
ATOM 559 N N . ALA A 1 72 ? 41.736 7.085 -9.558 1.00 41.12 72 ALA A N 1
ATOM 560 C CA . ALA A 1 72 ? 40.969 5.935 -10.029 1.00 41.12 72 ALA A CA 1
ATOM 561 C C . ALA A 1 72 ? 39.722 5.699 -9.161 1.00 41.12 72 ALA A C 1
ATOM 563 O O . ALA A 1 72 ? 38.676 5.416 -9.716 1.00 41.12 72 ALA A O 1
ATOM 564 N N . LEU A 1 73 ? 39.787 5.898 -7.840 1.00 35.91 73 LEU A N 1
ATOM 565 C CA . LEU A 1 73 ? 38.644 5.840 -6.918 1.00 35.91 73 LEU A CA 1
ATOM 566 C C . LEU A 1 73 ? 37.688 7.033 -7.051 1.00 35.91 73 LEU A C 1
ATOM 568 O O . LEU A 1 73 ? 36.515 6.871 -6.772 1.00 35.91 73 LEU A O 1
ATOM 572 N N . VAL A 1 74 ? 38.141 8.206 -7.500 1.00 37.28 74 VAL A N 1
ATOM 573 C CA . VAL A 1 74 ? 37.303 9.386 -7.797 1.00 37.28 74 VAL A CA 1
ATOM 574 C C . VAL A 1 74 ? 36.696 9.280 -9.198 1.00 37.28 74 VAL A C 1
ATOM 576 O O . VAL A 1 74 ? 35.547 9.663 -9.409 1.00 37.28 74 VAL A O 1
ATOM 579 N N . VAL A 1 75 ? 37.414 8.677 -10.149 1.00 39.59 75 VAL A N 1
ATOM 580 C CA . VAL A 1 75 ? 36.844 8.229 -11.427 1.00 39.59 75 VAL A CA 1
ATOM 581 C C . VAL A 1 75 ? 35.846 7.092 -11.179 1.00 39.59 75 VAL A C 1
ATOM 583 O O . VAL A 1 75 ? 34.775 7.099 -11.769 1.00 39.59 75 VAL A O 1
ATOM 586 N N . LEU A 1 76 ? 36.101 6.194 -10.220 1.00 39.69 76 LEU A N 1
ATOM 587 C CA . LEU A 1 76 ? 35.132 5.184 -9.787 1.00 39.69 76 LEU A CA 1
ATOM 588 C C . LEU A 1 76 ? 34.010 5.769 -8.900 1.00 39.69 76 LEU A C 1
ATOM 590 O O . LEU A 1 76 ? 32.889 5.275 -8.893 1.00 39.69 76 LEU A O 1
ATOM 594 N N . GLY A 1 77 ? 34.273 6.874 -8.208 1.00 32.88 77 GLY A N 1
ATOM 595 C CA . GLY A 1 77 ? 33.311 7.644 -7.418 1.00 32.88 77 GLY A CA 1
ATOM 596 C C . GLY A 1 77 ? 32.433 8.559 -8.269 1.00 32.88 77 GLY A C 1
ATOM 597 O O . GLY A 1 77 ? 31.430 9.064 -7.789 1.00 32.88 77 GLY A O 1
ATOM 598 N N . SER A 1 78 ? 32.779 8.746 -9.546 1.00 35.66 78 SER A N 1
ATOM 599 C CA . SER A 1 78 ? 31.869 9.234 -10.589 1.00 35.66 78 SER A CA 1
ATOM 600 C C . SER A 1 78 ? 31.226 8.081 -11.367 1.00 35.66 78 SER A C 1
ATOM 602 O O . SER A 1 78 ? 30.181 8.275 -11.985 1.00 35.66 78 SER A O 1
ATOM 604 N N . THR A 1 79 ? 31.761 6.857 -11.251 1.00 40.12 79 THR A N 1
ATOM 605 C CA . THR A 1 79 ? 31.023 5.633 -11.581 1.00 40.12 79 THR A CA 1
ATOM 606 C C . THR A 1 79 ? 30.126 5.139 -10.461 1.00 40.12 79 THR A C 1
ATOM 608 O O . THR A 1 79 ? 29.492 4.132 -10.690 1.00 40.12 79 THR A O 1
ATOM 611 N N . THR A 1 80 ? 29.960 5.783 -9.304 1.00 33.75 80 THR A N 1
ATOM 612 C CA . THR A 1 80 ? 28.881 5.350 -8.392 1.00 33.75 80 THR A CA 1
ATOM 613 C C . THR A 1 80 ? 27.533 5.460 -9.089 1.00 33.75 80 THR A C 1
ATOM 615 O O . THR A 1 80 ? 26.766 4.526 -8.995 1.00 33.75 80 THR A O 1
ATOM 618 N N . TYR A 1 81 ? 27.302 6.461 -9.945 1.00 34.22 81 TYR A N 1
ATOM 619 C CA . TYR A 1 81 ? 26.088 6.537 -10.776 1.00 34.22 81 TYR A CA 1
ATOM 620 C C . TYR A 1 81 ? 26.032 5.489 -11.913 1.00 34.22 81 TYR A C 1
ATOM 622 O O . TYR A 1 81 ? 24.960 5.158 -12.407 1.00 34.22 81 TYR A O 1
ATOM 630 N N . ALA A 1 82 ? 27.181 4.945 -12.334 1.00 33.16 82 ALA A N 1
ATOM 631 C CA . ALA A 1 82 ? 27.272 3.882 -13.343 1.00 33.16 82 ALA A CA 1
ATOM 632 C C . ALA A 1 82 ? 27.270 2.465 -12.732 1.00 33.16 82 ALA A C 1
ATOM 634 O O . ALA A 1 82 ? 26.779 1.534 -13.355 1.00 33.16 82 ALA A O 1
ATOM 635 N N . ALA A 1 83 ? 27.767 2.316 -11.504 1.00 34.34 83 ALA A N 1
ATOM 636 C CA . ALA A 1 83 ? 27.728 1.130 -10.661 1.00 34.34 83 ALA A CA 1
ATOM 637 C C . ALA A 1 83 ? 26.319 0.944 -10.080 1.00 34.34 83 ALA A C 1
ATOM 639 O O . ALA A 1 83 ? 25.813 -0.168 -10.086 1.00 34.34 83 ALA A O 1
ATOM 640 N N . TYR A 1 84 ? 25.632 2.042 -9.743 1.00 36.81 84 TYR A N 1
ATOM 641 C CA . TYR A 1 84 ? 24.190 2.082 -9.449 1.00 36.81 84 TYR A CA 1
ATOM 642 C C . TYR A 1 84 ? 23.322 1.767 -10.685 1.00 36.81 84 TYR A C 1
ATOM 644 O O . TYR A 1 84 ? 22.158 1.400 -10.570 1.00 36.81 84 TYR A O 1
ATOM 652 N N . LYS A 1 85 ? 23.901 1.889 -11.891 1.00 39.88 85 LYS A N 1
ATOM 653 C CA . LYS A 1 85 ? 23.332 1.394 -13.157 1.00 39.88 85 LYS A CA 1
ATOM 654 C C . LYS A 1 85 ? 23.689 -0.070 -13.458 1.00 39.88 85 LYS A C 1
ATOM 656 O O . LYS A 1 85 ? 23.086 -0.645 -14.354 1.00 39.88 85 LYS A O 1
ATOM 661 N N . LEU A 1 86 ? 24.683 -0.645 -12.774 1.00 40.59 86 LEU A N 1
ATOM 662 C CA . LEU A 1 86 ? 25.190 -2.006 -13.012 1.00 40.59 86 LEU A CA 1
ATOM 663 C C . LEU A 1 86 ? 24.666 -3.027 -11.998 1.00 40.59 86 LEU A C 1
ATOM 665 O O . LEU A 1 86 ? 24.692 -4.216 -12.298 1.00 40.59 86 LEU A O 1
ATOM 669 N N . LEU A 1 87 ? 24.215 -2.587 -10.823 1.00 51.44 87 LEU A N 1
ATOM 670 C CA . LEU A 1 87 ? 23.708 -3.447 -9.760 1.00 51.44 87 LEU A CA 1
ATOM 671 C C . LEU A 1 87 ? 22.453 -2.796 -9.179 1.00 51.44 87 LEU A C 1
ATOM 673 O O . LEU A 1 87 ? 22.546 -1.887 -8.355 1.00 51.44 87 LEU A O 1
ATOM 677 N N . TRP A 1 88 ? 21.278 -3.236 -9.634 1.00 59.38 88 TRP A N 1
ATOM 678 C CA . TRP A 1 88 ? 20.065 -3.045 -8.845 1.00 59.38 88 TRP A CA 1
ATOM 679 C C . TRP A 1 88 ? 20.271 -3.888 -7.586 1.00 59.38 88 TRP A C 1
ATOM 681 O O . TRP A 1 88 ? 20.302 -5.113 -7.667 1.00 59.38 88 TRP A O 1
ATOM 691 N N . GLU A 1 89 ? 20.566 -3.258 -6.447 1.00 64.56 89 GLU A N 1
ATOM 692 C CA . GLU A 1 89 ? 20.738 -4.010 -5.203 1.00 64.56 89 GLU A CA 1
ATOM 693 C C . GLU A 1 89 ? 19.440 -4.758 -4.920 1.00 64.56 89 GLU A C 1
ATOM 695 O O . GLU A 1 89 ? 18.378 -4.138 -4.853 1.00 64.56 89 GLU A O 1
ATOM 700 N N . GLN A 1 90 ? 19.534 -6.090 -4.825 1.00 68.56 90 GLN A N 1
ATOM 701 C CA . GLN A 1 90 ? 18.357 -6.939 -4.733 1.00 68.56 90 GLN A CA 1
ATOM 702 C C . GLN A 1 90 ? 17.540 -6.516 -3.509 1.00 68.56 90 GLN A C 1
ATOM 704 O O . GLN A 1 90 ? 18.048 -6.594 -2.381 1.00 68.56 90 GLN A O 1
ATOM 709 N N . PRO A 1 91 ? 16.293 -6.072 -3.714 1.00 75.56 91 PRO A N 1
ATOM 710 C CA . PRO A 1 91 ? 15.398 -5.800 -2.612 1.00 75.56 91 PRO A CA 1
ATOM 711 C C . PRO A 1 91 ? 15.104 -7.121 -1.903 1.00 75.56 91 PRO A C 1
ATOM 713 O O . PRO A 1 91 ? 14.926 -8.147 -2.562 1.00 75.56 91 PRO A O 1
ATOM 716 N N . SER A 1 92 ? 15.105 -7.138 -0.574 1.00 80.25 92 SER A N 1
ATOM 717 C CA . SER A 1 92 ? 14.905 -8.375 0.181 1.00 80.25 92 SER A CA 1
ATOM 718 C C . SER A 1 92 ? 13.933 -8.173 1.335 1.00 80.25 92 SER A C 1
ATOM 720 O O . SER A 1 92 ? 13.935 -7.150 2.026 1.00 80.25 92 SER A O 1
ATOM 722 N N . VAL A 1 93 ? 13.073 -9.172 1.531 1.00 84.94 93 VAL A N 1
ATOM 723 C CA . VAL A 1 93 ? 12.127 -9.219 2.639 1.00 84.94 93 VAL A CA 1
ATOM 724 C C . VAL A 1 93 ? 12.303 -10.511 3.411 1.00 84.94 93 VAL A C 1
ATOM 726 O O . VAL A 1 93 ? 12.171 -11.608 2.872 1.00 84.94 93 VAL A O 1
ATOM 729 N N . THR A 1 94 ? 12.533 -10.376 4.713 1.00 86.50 94 THR A N 1
ATOM 730 C CA . THR A 1 94 ? 12.511 -11.505 5.644 1.00 86.50 94 THR A CA 1
ATOM 731 C C . THR A 1 94 ? 11.267 -11.413 6.508 1.00 86.50 94 THR A C 1
ATOM 733 O O . THR A 1 94 ? 11.023 -10.387 7.137 1.00 86.50 94 THR A O 1
ATOM 736 N N . THR A 1 95 ? 10.482 -12.486 6.569 1.00 87.88 95 THR A N 1
ATOM 737 C CA . THR A 1 95 ? 9.290 -12.570 7.420 1.00 87.88 95 THR A CA 1
ATOM 738 C C . THR A 1 95 ? 9.495 -13.542 8.566 1.00 87.88 95 THR A C 1
ATOM 740 O O . THR A 1 95 ? 10.023 -14.635 8.374 1.00 87.88 95 THR A O 1
ATOM 743 N N . GLN A 1 96 ? 9.024 -13.168 9.750 1.00 89.00 96 GLN A N 1
ATOM 744 C CA . GLN A 1 96 ? 8.890 -14.087 10.876 1.00 89.00 96 GLN A CA 1
ATOM 745 C C . GLN A 1 96 ? 7.673 -15.002 10.695 1.00 89.00 96 GLN A C 1
ATOM 747 O O . GLN A 1 96 ? 6.774 -14.710 9.903 1.00 89.00 96 GLN A O 1
ATOM 752 N N . GLU A 1 97 ? 7.633 -16.089 11.468 1.00 87.38 97 GLU A N 1
ATOM 753 C CA . GLU A 1 97 ? 6.484 -16.994 11.492 1.00 87.38 97 GLU A CA 1
ATOM 754 C C . GLU A 1 97 ? 5.183 -16.241 11.830 1.00 87.38 97 GLU A C 1
ATOM 756 O O . GLU A 1 97 ? 5.178 -15.390 12.732 1.00 87.38 97 GLU A O 1
ATOM 761 N N . PRO A 1 98 ? 4.068 -16.538 11.136 1.00 87.44 98 PRO A N 1
ATOM 762 C CA . PRO A 1 98 ? 2.790 -15.904 11.409 1.00 87.44 98 PRO A CA 1
ATOM 763 C C . PRO A 1 98 ? 2.340 -16.119 12.855 1.00 87.44 98 PRO A C 1
ATOM 765 O O . PRO A 1 98 ? 2.333 -17.232 13.379 1.00 87.44 98 PRO A O 1
ATOM 768 N N . THR A 1 99 ? 1.888 -15.044 13.492 1.00 87.00 99 THR A N 1
ATOM 769 C CA . THR A 1 99 ? 1.278 -15.078 14.825 1.00 87.00 99 THR A CA 1
ATOM 770 C C . THR A 1 99 ? -0.165 -14.600 14.749 1.00 87.00 99 THR A C 1
ATOM 772 O O . THR A 1 99 ? -0.574 -13.961 13.783 1.00 87.00 99 THR A O 1
ATOM 775 N N . THR A 1 100 ? -0.968 -14.917 15.763 1.00 81.06 100 THR A N 1
ATOM 776 C CA . THR A 1 100 ? -2.314 -14.348 15.901 1.00 81.06 100 THR A CA 1
ATOM 777 C C . THR A 1 100 ? -2.254 -13.202 16.897 1.00 81.06 100 THR A C 1
ATOM 779 O O . THR A 1 100 ? -1.746 -13.372 18.005 1.00 81.06 100 THR A O 1
ATOM 782 N N . ASN A 1 101 ? -2.742 -12.028 16.508 1.00 75.44 101 ASN A N 1
ATOM 783 C CA . ASN A 1 101 ? -2.791 -10.877 17.398 1.00 75.44 101 ASN A CA 1
ATOM 784 C C . ASN A 1 101 ? -3.960 -10.978 18.392 1.00 75.44 101 ASN A C 1
ATOM 786 O O . ASN A 1 101 ? -4.829 -11.844 18.289 1.00 75.44 101 ASN A O 1
ATOM 790 N N . GLN A 1 102 ? -4.018 -10.048 19.345 1.00 69.50 102 GLN A N 1
ATOM 791 C CA . GLN A 1 102 ? -5.081 -9.994 20.359 1.00 69.50 102 GLN A CA 1
ATOM 792 C C . GLN A 1 102 ? -6.501 -9.797 19.790 1.00 69.50 102 GLN A C 1
ATOM 794 O O . GLN A 1 102 ? -7.485 -9.964 20.501 1.00 69.50 102 GLN A O 1
ATOM 799 N N . PHE A 1 103 ? -6.607 -9.446 18.509 1.00 69.69 103 PHE A N 1
ATOM 800 C CA . PHE A 1 103 ? -7.855 -9.269 17.772 1.00 69.69 103 PHE A CA 1
ATOM 801 C C . PHE A 1 103 ? -8.244 -10.517 16.963 1.00 69.69 103 PHE A C 1
ATOM 803 O O . PHE A 1 103 ? -9.183 -10.466 16.173 1.00 69.69 103 PHE A O 1
ATOM 810 N N . GLY A 1 104 ? -7.514 -11.628 17.119 1.00 69.44 104 GLY A N 1
ATOM 811 C CA . GLY A 1 104 ? -7.759 -12.868 16.384 1.00 69.44 104 GLY A CA 1
ATOM 812 C C . GLY A 1 104 ? -7.313 -12.831 14.919 1.00 69.44 104 GLY A C 1
ATOM 813 O O . GLY A 1 104 ? -7.673 -13.725 14.159 1.00 69.44 104 GLY A O 1
ATOM 814 N N . ARG A 1 105 ? -6.547 -11.814 14.498 1.00 74.88 105 ARG A N 1
ATOM 815 C CA . ARG A 1 105 ? -6.043 -11.692 13.121 1.00 74.88 105 ARG A CA 1
ATOM 816 C C . ARG A 1 105 ? -4.641 -12.260 12.996 1.00 74.88 105 ARG A C 1
ATOM 818 O O . ARG A 1 105 ? -3.799 -12.046 13.869 1.00 74.88 105 ARG A O 1
ATOM 825 N N . THR A 1 106 ? -4.375 -12.915 11.873 1.00 83.50 106 THR A N 1
ATOM 826 C CA . THR A 1 106 ? -3.022 -13.334 11.514 1.00 83.50 106 THR A CA 1
ATOM 827 C C . THR A 1 106 ? -2.169 -12.117 11.174 1.00 83.50 106 THR A C 1
ATOM 829 O O . THR A 1 106 ? -2.553 -11.290 10.344 1.00 83.50 106 THR A O 1
ATOM 832 N N . GLN A 1 107 ? -1.001 -12.026 11.801 1.00 86.06 107 GLN A N 1
ATOM 833 C CA . GLN A 1 107 ? -0.005 -10.994 11.563 1.00 86.06 107 GLN A CA 1
ATOM 834 C C . GLN A 1 107 ? 1.378 -11.607 11.337 1.00 86.06 107 GLN A C 1
ATOM 836 O O . GLN A 1 107 ? 1.698 -12.674 11.862 1.00 86.06 107 GLN A O 1
ATOM 841 N N . VAL A 1 108 ? 2.206 -10.895 10.585 1.00 88.75 108 VAL A N 1
ATOM 842 C CA . VAL A 1 108 ? 3.597 -11.234 10.293 1.00 88.75 108 VAL A CA 1
ATOM 843 C C . VAL A 1 108 ? 4.448 -9.998 10.539 1.00 88.75 108 VAL A C 1
ATOM 845 O O . VAL A 1 108 ? 4.052 -8.883 10.202 1.00 88.75 108 VAL A O 1
ATOM 848 N N . ILE A 1 109 ? 5.621 -10.194 11.132 1.00 88.19 109 ILE A N 1
ATOM 849 C CA . ILE A 1 109 ? 6.643 -9.153 11.240 1.00 88.19 109 ILE A CA 1
ATOM 850 C C . ILE A 1 109 ? 7.604 -9.343 10.074 1.00 88.19 109 ILE A C 1
ATOM 852 O O . ILE A 1 109 ? 8.107 -10.448 9.868 1.00 88.19 109 ILE A O 1
ATOM 856 N N . ALA A 1 110 ? 7.840 -8.275 9.322 1.00 87.19 110 ALA A N 1
ATOM 857 C CA . ALA A 1 110 ? 8.742 -8.259 8.186 1.00 87.19 110 ALA A CA 1
ATOM 858 C C . ALA A 1 110 ? 9.894 -7.278 8.407 1.00 87.19 110 ALA A C 1
ATOM 860 O O . ALA A 1 110 ? 9.710 -6.211 8.994 1.00 87.19 110 ALA A O 1
ATOM 861 N N . SER A 1 111 ? 11.064 -7.649 7.912 1.00 85.75 111 SER A N 1
ATOM 862 C CA . SER A 1 111 ? 12.265 -6.823 7.846 1.00 85.75 111 SER A CA 1
ATOM 863 C C . SER A 1 111 ? 12.604 -6.590 6.380 1.00 85.75 111 SER A C 1
ATOM 865 O O . SER A 1 111 ? 12.485 -7.518 5.575 1.00 85.75 111 SER A O 1
ATOM 867 N N . PHE A 1 112 ? 13.015 -5.370 6.053 1.00 81.94 112 PHE A N 1
ATOM 868 C CA . PHE A 1 112 ? 13.234 -4.921 4.683 1.00 81.94 112 PHE A CA 1
ATOM 869 C C . PHE A 1 112 ? 14.681 -4.482 4.483 1.00 81.94 112 PHE A C 1
ATOM 871 O O . PHE A 1 112 ? 15.229 -3.743 5.301 1.00 81.94 112 PHE A O 1
ATOM 878 N N . GLU A 1 113 ? 15.271 -4.892 3.368 1.00 76.38 113 GLU A N 1
ATOM 879 C CA . GLU A 1 113 ? 16.605 -4.488 2.933 1.00 76.38 113 GLU A CA 1
ATOM 880 C C . GLU A 1 113 ? 16.529 -3.993 1.487 1.00 76.38 113 GLU A C 1
ATOM 882 O O . GLU A 1 113 ? 15.854 -4.596 0.653 1.00 76.38 113 GLU A O 1
ATOM 887 N N . ASN A 1 114 ? 17.195 -2.873 1.192 1.00 72.62 114 ASN A N 1
ATOM 888 C CA . ASN A 1 114 ? 17.188 -2.228 -0.131 1.00 72.62 114 ASN A CA 1
ATOM 889 C C . ASN A 1 114 ? 15.778 -1.887 -0.667 1.00 72.62 114 ASN A C 1
ATOM 891 O O . ASN A 1 114 ? 15.564 -1.777 -1.873 1.00 72.62 114 ASN A O 1
ATOM 895 N N . CYS A 1 115 ? 14.816 -1.691 0.238 1.00 72.06 115 CYS A N 1
ATOM 896 C CA . CYS A 1 115 ? 13.498 -1.123 -0.040 1.00 72.06 115 CYS A CA 1
ATOM 897 C C . CYS A 1 115 ? 13.478 0.362 0.358 1.00 72.06 115 CYS A C 1
ATOM 899 O O . CYS A 1 115 ? 14.239 0.773 1.239 1.00 72.06 115 CYS A O 1
ATOM 901 N N . ALA A 1 116 ? 12.545 1.145 -0.196 1.00 65.44 116 ALA A N 1
ATOM 902 C CA . ALA A 1 116 ? 12.339 2.543 0.208 1.00 65.44 116 ALA A CA 1
ATOM 903 C C . ALA A 1 116 ? 12.105 2.678 1.727 1.00 65.44 116 ALA A C 1
ATOM 905 O O . ALA A 1 116 ? 12.562 3.622 2.373 1.00 65.44 116 ALA A O 1
ATOM 906 N N . ASN A 1 117 ? 11.428 1.692 2.320 1.00 62.19 117 ASN A N 1
ATOM 907 C CA . ASN A 1 117 ? 11.353 1.522 3.762 1.00 62.19 117 ASN A CA 1
ATOM 908 C C . ASN A 1 117 ? 12.431 0.535 4.245 1.00 62.19 117 ASN A C 1
ATOM 910 O O . ASN A 1 117 ? 12.235 -0.671 4.160 1.00 62.19 117 ASN A O 1
ATOM 914 N N . GLN A 1 118 ? 13.543 1.025 4.803 1.00 60.47 118 GLN A N 1
ATOM 915 C CA . GLN A 1 118 ? 14.609 0.186 5.388 1.00 60.47 118 GLN A CA 1
ATOM 916 C C . GLN A 1 118 ? 14.304 -0.260 6.832 1.00 60.47 118 GLN A C 1
ATOM 918 O O . GLN A 1 118 ? 15.194 -0.369 7.679 1.00 60.47 118 GLN A O 1
ATOM 923 N N . SER A 1 119 ? 13.024 -0.446 7.165 1.00 68.25 119 SER A N 1
ATOM 924 C CA . SER A 1 119 ? 12.622 -0.802 8.525 1.00 68.25 119 SER A CA 1
ATOM 925 C C . SER A 1 119 ? 13.112 -2.196 8.906 1.00 68.25 119 SER A C 1
ATOM 927 O O . SER A 1 119 ? 12.838 -3.189 8.231 1.00 68.25 119 SER A O 1
ATOM 929 N N . SER A 1 120 ? 13.766 -2.278 10.066 1.00 70.19 120 SER A N 1
ATOM 930 C CA . SER A 1 120 ? 14.239 -3.541 10.641 1.00 70.19 120 SER A CA 1
ATOM 931 C C . SER A 1 120 ? 13.103 -4.432 11.145 1.00 70.19 120 SER A C 1
ATOM 933 O O . SER A 1 120 ? 13.287 -5.642 11.256 1.00 70.19 120 SER A O 1
ATOM 935 N N . ALA A 1 121 ? 11.934 -3.862 11.443 1.00 80.62 121 ALA A N 1
ATOM 936 C CA . ALA A 1 121 ? 10.734 -4.604 11.800 1.00 80.62 121 ALA A CA 1
ATOM 937 C C . ALA A 1 121 ? 9.478 -3.770 11.526 1.00 80.62 121 ALA A C 1
ATOM 939 O O . ALA A 1 121 ? 9.290 -2.693 12.091 1.00 80.62 121 ALA A O 1
ATOM 940 N N . THR A 1 122 ? 8.583 -4.293 10.696 1.00 83.75 122 THR A N 1
ATOM 941 C CA . THR A 1 122 ? 7.260 -3.723 10.441 1.00 83.75 122 THR A CA 1
ATOM 942 C C . THR A 1 122 ? 6.219 -4.827 10.510 1.00 83.75 122 THR A C 1
ATOM 944 O O . THR A 1 122 ? 6.400 -5.910 9.955 1.00 83.75 122 THR A O 1
ATOM 947 N N . THR A 1 123 ? 5.117 -4.558 11.201 1.00 87.06 123 THR A N 1
ATOM 948 C CA . THR A 1 123 ? 4.036 -5.529 11.372 1.00 87.06 123 THR A CA 1
ATOM 949 C C . THR A 1 123 ? 3.015 -5.377 10.254 1.00 87.06 123 THR A C 1
ATOM 951 O O . THR A 1 123 ? 2.518 -4.281 9.999 1.00 87.06 123 THR A O 1
ATOM 954 N N . PHE A 1 124 ? 2.653 -6.492 9.631 1.00 86.94 124 PHE A N 1
ATOM 955 C CA . PHE A 1 124 ? 1.577 -6.584 8.651 1.00 86.94 124 PHE A CA 1
ATOM 956 C C . PHE A 1 124 ? 0.512 -7.550 9.141 1.00 86.94 124 PHE A C 1
ATOM 958 O O . PHE A 1 124 ? 0.829 -8.590 9.711 1.00 86.94 124 PHE A O 1
ATOM 965 N N . GLU A 1 125 ? -0.752 -7.229 8.897 1.00 84.56 125 GLU A N 1
ATOM 966 C CA . GLU A 1 125 ? -1.875 -8.119 9.175 1.00 84.56 125 GLU A CA 1
ATOM 967 C C . GLU A 1 125 ? -2.600 -8.520 7.893 1.00 84.56 125 GLU A C 1
ATOM 969 O O . GLU A 1 125 ? -2.727 -7.733 6.949 1.00 84.56 125 GLU A O 1
ATOM 974 N N . ILE A 1 126 ? -3.096 -9.757 7.872 1.00 81.88 126 ILE A N 1
ATOM 975 C CA . ILE A 1 126 ? -4.047 -10.200 6.856 1.00 81.88 126 ILE A CA 1
ATOM 976 C C . ILE A 1 126 ? -5.403 -9.586 7.200 1.00 81.88 126 ILE A C 1
ATOM 978 O O . ILE A 1 126 ? -5.887 -9.711 8.330 1.00 81.88 126 ILE A O 1
ATOM 982 N N . LYS A 1 127 ? -6.036 -8.935 6.222 1.00 75.50 127 LYS A N 1
ATOM 983 C CA . LYS A 1 127 ? -7.388 -8.397 6.400 1.00 75.50 127 LYS A CA 1
ATOM 984 C C . LYS A 1 127 ? -8.383 -9.540 6.627 1.00 75.50 127 LYS A C 1
ATOM 986 O O . LYS A 1 127 ? -8.288 -10.598 6.004 1.00 75.50 127 LYS A O 1
ATOM 991 N N . ALA A 1 128 ? -9.337 -9.341 7.531 1.00 66.44 128 ALA A N 1
ATOM 992 C CA . ALA A 1 128 ? -10.316 -10.369 7.879 1.00 66.44 128 ALA A CA 1
ATOM 993 C C . ALA A 1 128 ? -11.130 -10.816 6.645 1.00 66.44 128 ALA A C 1
ATOM 995 O O . ALA A 1 128 ? -11.533 -9.993 5.843 1.00 66.44 128 ALA A O 1
ATOM 996 N N . GLY A 1 129 ? -11.367 -12.118 6.462 1.00 64.44 129 GLY A N 1
ATOM 997 C CA . GLY A 1 129 ? -12.085 -12.642 5.285 1.00 64.44 129 GLY A CA 1
ATOM 998 C C . GLY A 1 129 ? -11.257 -12.732 3.992 1.00 64.44 129 GLY A C 1
ATOM 999 O O . GLY A 1 129 ? -11.753 -13.218 2.976 1.00 64.44 129 GLY A O 1
ATOM 1000 N N . SER A 1 130 ? -9.983 -12.338 4.033 1.00 71.00 130 SER A N 1
ATOM 1001 C CA . SER A 1 130 ? -9.014 -12.668 2.990 1.00 71.00 130 SER A CA 1
ATOM 1002 C C . SER A 1 130 ? -8.892 -14.186 2.796 1.00 71.00 130 SER A C 1
ATOM 1004 O O . SER A 1 130 ? -8.894 -14.947 3.763 1.00 71.00 130 SER A O 1
ATOM 1006 N N . THR A 1 131 ? -8.738 -14.627 1.545 1.00 74.69 131 THR A N 1
ATOM 1007 C CA . THR A 1 131 ? -8.401 -16.022 1.203 1.00 74.69 131 THR A CA 1
ATOM 1008 C C . THR A 1 131 ? -6.890 -16.243 1.098 1.00 74.69 131 THR A C 1
ATOM 1010 O O . THR A 1 131 ? -6.458 -17.266 0.572 1.00 74.69 131 THR A O 1
ATOM 1013 N N . LEU A 1 132 ? -6.091 -15.249 1.493 1.00 80.88 132 LEU A N 1
ATOM 1014 C CA . LEU A 1 132 ? -4.639 -15.296 1.428 1.00 80.88 132 LEU A CA 1
ATOM 1015 C C . LEU A 1 132 ? -4.089 -16.311 2.432 1.00 80.88 132 LEU A C 1
ATOM 1017 O O . LEU A 1 132 ? -4.404 -16.245 3.620 1.00 80.88 132 LEU A O 1
ATOM 1021 N N . ASP A 1 133 ? -3.223 -17.204 1.962 1.00 84.38 133 ASP A N 1
ATOM 1022 C CA . ASP A 1 133 ? -2.433 -18.050 2.851 1.00 84.38 133 ASP A CA 1
ATOM 1023 C C . ASP A 1 133 ? -1.361 -17.180 3.543 1.00 84.38 133 ASP A C 1
ATOM 1025 O O . ASP A 1 133 ? -0.663 -16.424 2.859 1.00 84.38 133 ASP A O 1
ATOM 1029 N N . PRO A 1 134 ? -1.194 -17.246 4.878 1.00 83.44 134 PRO A N 1
ATOM 1030 C CA . PRO A 1 134 ? -0.186 -16.459 5.589 1.00 83.44 134 PRO A CA 1
ATOM 1031 C C . PRO A 1 134 ? 1.243 -16.597 5.047 1.00 83.44 134 PRO A C 1
ATOM 1033 O O . PRO A 1 134 ? 2.010 -15.635 5.103 1.00 83.44 134 PRO A O 1
ATOM 1036 N N . SER A 1 135 ? 1.593 -17.752 4.473 1.00 84.44 135 SER A N 1
ATOM 1037 C CA . SER A 1 135 ? 2.897 -17.987 3.839 1.00 84.44 135 SER A CA 1
ATOM 1038 C C . SER A 1 135 ? 3.134 -17.132 2.585 1.00 84.44 135 SER A C 1
ATOM 1040 O O . SER A 1 135 ? 4.276 -16.941 2.165 1.00 84.44 135 SER A O 1
ATOM 1042 N N . GLU A 1 136 ? 2.081 -16.567 1.987 1.00 89.25 136 GLU A N 1
ATOM 1043 C CA . GLU A 1 136 ? 2.189 -15.685 0.826 1.00 89.25 136 GLU A CA 1
ATOM 1044 C C . GLU A 1 136 ? 2.551 -14.238 1.186 1.00 89.25 136 GLU A C 1
ATOM 1046 O O . GLU A 1 136 ? 2.958 -13.493 0.294 1.00 89.25 136 GLU A O 1
ATOM 1051 N N . ILE A 1 137 ? 2.441 -13.820 2.456 1.00 88.62 137 ILE A N 1
ATOM 1052 C CA . ILE A 1 137 ? 2.704 -12.423 2.854 1.00 88.62 137 ILE A CA 1
ATOM 1053 C C . ILE A 1 137 ? 4.124 -12.001 2.476 1.00 88.62 137 ILE A C 1
ATOM 1055 O O . ILE A 1 137 ? 4.297 -10.924 1.911 1.00 88.62 137 ILE A O 1
ATOM 1059 N N . GLY A 1 138 ? 5.125 -12.856 2.714 1.00 89.19 138 GLY A N 1
ATOM 1060 C CA . GLY A 1 138 ? 6.514 -12.562 2.350 1.00 89.19 138 GLY A CA 1
ATOM 1061 C C . GLY A 1 138 ? 6.680 -12.259 0.861 1.00 89.19 138 GLY A C 1
ATOM 1062 O O . GLY A 1 138 ? 7.332 -11.285 0.506 1.00 89.19 138 GLY A O 1
ATOM 1063 N N . LYS A 1 139 ? 5.990 -13.006 -0.010 1.00 91.38 139 LYS A N 1
ATOM 1064 C CA . LYS A 1 139 ? 5.997 -12.769 -1.463 1.00 91.38 139 LYS A CA 1
ATOM 1065 C C . LYS A 1 139 ? 5.323 -11.446 -1.830 1.00 91.38 139 LYS A C 1
ATOM 1067 O O . LYS A 1 139 ? 5.825 -10.707 -2.666 1.00 91.38 139 LYS A O 1
ATOM 1072 N N . ILE A 1 140 ? 4.198 -11.116 -1.196 1.00 90.75 140 ILE A N 1
ATOM 1073 C CA . ILE A 1 140 ? 3.501 -9.842 -1.442 1.00 90.75 140 ILE A CA 1
ATOM 1074 C C . ILE A 1 140 ? 4.382 -8.658 -1.030 1.00 90.75 140 ILE A C 1
ATOM 1076 O O . ILE A 1 140 ? 4.471 -7.666 -1.753 1.00 90.75 140 ILE A O 1
ATOM 1080 N N . LEU A 1 141 ? 5.041 -8.763 0.123 1.00 89.94 141 LEU A N 1
ATOM 1081 C CA . LEU A 1 141 ? 5.939 -7.728 0.624 1.00 89.94 141 LEU A CA 1
ATOM 1082 C C . LEU A 1 141 ? 7.201 -7.603 -0.235 1.00 89.94 141 LEU A C 1
ATOM 1084 O O . LEU A 1 141 ? 7.601 -6.483 -0.534 1.00 89.94 141 LEU A O 1
ATOM 1088 N N . GLN A 1 142 ? 7.766 -8.721 -0.695 1.00 89.00 142 GLN A N 1
ATOM 1089 C CA . GLN A 1 142 ? 8.874 -8.744 -1.651 1.00 89.00 142 GLN A CA 1
ATOM 1090 C C . GLN A 1 142 ? 8.501 -8.008 -2.946 1.00 89.00 142 GLN A C 1
ATOM 1092 O O . GLN A 1 142 ? 9.184 -7.070 -3.345 1.00 89.00 142 GLN A O 1
ATOM 1097 N N . ALA A 1 143 ? 7.350 -8.340 -3.540 1.00 89.12 143 ALA A N 1
ATOM 1098 C CA . ALA A 1 143 ? 6.855 -7.675 -4.744 1.00 89.12 143 ALA A CA 1
ATOM 1099 C C . ALA A 1 143 ? 6.610 -6.164 -4.543 1.00 89.12 143 ALA A C 1
ATOM 1101 O O . ALA A 1 143 ? 6.879 -5.359 -5.436 1.00 89.12 143 ALA A O 1
ATOM 1102 N N . ARG A 1 144 ? 6.114 -5.759 -3.361 1.00 87.56 144 ARG A N 1
ATOM 1103 C CA . ARG A 1 144 ? 5.944 -4.340 -2.999 1.00 87.56 144 ARG A CA 1
ATOM 1104 C C . ARG A 1 144 ? 7.289 -3.624 -2.931 1.00 87.56 144 ARG A C 1
ATOM 1106 O O . ARG A 1 144 ? 7.431 -2.543 -3.490 1.00 87.56 144 ARG A O 1
ATOM 1113 N N . CYS A 1 145 ? 8.251 -4.242 -2.259 1.00 84.81 145 CYS A N 1
ATOM 1114 C CA . CYS A 1 145 ? 9.589 -3.705 -2.104 1.00 84.81 145 CYS A CA 1
ATOM 1115 C C . CYS A 1 145 ? 10.290 -3.532 -3.466 1.00 84.81 145 CYS A C 1
ATOM 1117 O O . CYS A 1 145 ? 10.846 -2.470 -3.730 1.00 84.81 145 CYS A O 1
ATOM 1119 N N . GLU A 1 146 ? 10.178 -4.503 -4.378 1.00 84.44 146 GLU A N 1
ATOM 1120 C CA . GLU A 1 146 ? 10.720 -4.393 -5.742 1.00 84.44 146 GLU A CA 1
ATOM 1121 C C . GLU A 1 146 ? 10.086 -3.255 -6.556 1.00 84.44 146 GLU A C 1
ATOM 1123 O O . GLU A 1 146 ? 10.793 -2.518 -7.246 1.00 84.44 146 GLU A O 1
ATOM 1128 N N . LEU A 1 147 ? 8.766 -3.055 -6.442 1.00 83.31 147 LEU A N 1
ATOM 1129 C CA . LEU A 1 147 ? 8.069 -1.922 -7.065 1.00 83.31 147 LEU A CA 1
ATOM 1130 C C . LEU A 1 147 ? 8.568 -0.574 -6.541 1.00 83.31 147 LEU A C 1
ATOM 1132 O O . LEU A 1 147 ? 8.773 0.358 -7.320 1.00 83.31 147 LEU A O 1
ATOM 1136 N N . GLU A 1 148 ? 8.723 -0.453 -5.225 1.00 80.56 148 GLU A N 1
ATOM 1137 C CA . GLU A 1 148 ? 9.209 0.766 -4.578 1.00 80.56 148 GLU A CA 1
ATOM 1138 C C . GLU A 1 148 ? 10.658 1.058 -4.969 1.00 80.56 148 GLU A C 1
ATOM 1140 O O . GLU A 1 148 ? 10.951 2.172 -5.405 1.00 80.56 148 GLU A O 1
ATOM 1145 N N . ALA A 1 149 ? 11.525 0.045 -4.917 1.00 78.19 149 ALA A N 1
ATOM 1146 C CA . ALA A 1 149 ? 12.921 0.157 -5.320 1.00 78.19 149 ALA A CA 1
ATOM 1147 C C . ALA A 1 149 ? 13.052 0.598 -6.785 1.00 78.19 149 ALA A C 1
ATOM 1149 O O . ALA A 1 149 ? 13.835 1.494 -7.095 1.00 78.19 149 ALA A O 1
ATOM 1150 N N . LEU A 1 150 ? 12.241 0.042 -7.695 1.00 78.62 150 LEU A N 1
ATOM 1151 C CA . LEU A 1 150 ? 12.255 0.451 -9.101 1.00 78.62 150 LEU A CA 1
ATOM 1152 C C . LEU A 1 150 ? 11.779 1.900 -9.297 1.00 78.62 150 LEU A C 1
ATOM 1154 O O . LEU A 1 150 ? 12.344 2.639 -10.108 1.00 78.62 150 LEU A O 1
ATOM 1158 N N . ARG A 1 151 ? 10.743 2.335 -8.568 1.00 77.06 151 ARG A N 1
ATOM 1159 C CA . ARG A 1 151 ? 10.235 3.720 -8.629 1.00 77.06 151 ARG A CA 1
ATOM 1160 C C . ARG A 1 151 ? 11.253 4.728 -8.106 1.00 77.06 151 ARG A C 1
ATOM 1162 O O . ARG A 1 151 ? 11.401 5.796 -8.698 1.00 77.06 151 ARG A O 1
ATOM 1169 N N . GLU A 1 152 ? 11.944 4.388 -7.025 1.00 75.25 152 GLU A N 1
ATOM 1170 C CA . GLU A 1 152 ? 13.019 5.207 -6.469 1.00 75.25 152 GLU A CA 1
ATOM 1171 C C . GLU A 1 152 ? 14.198 5.284 -7.444 1.00 75.25 152 GLU A C 1
ATOM 1173 O O . 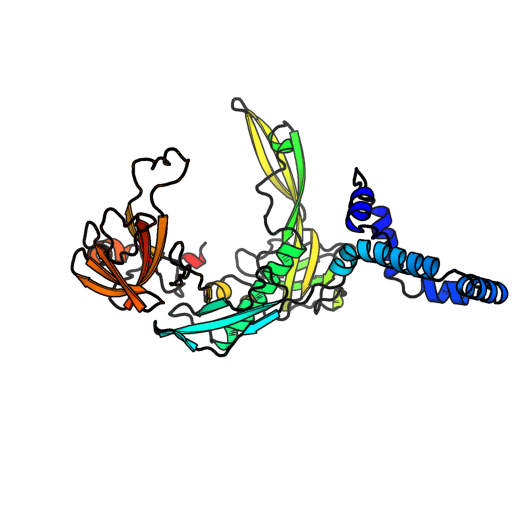GLU A 1 152 ? 14.621 6.375 -7.825 1.00 75.25 152 GLU A O 1
ATOM 1178 N N . TRP A 1 153 ? 14.653 4.134 -7.943 1.00 74.56 153 TRP A N 1
ATOM 1179 C CA . TRP A 1 153 ? 15.765 4.043 -8.886 1.00 74.56 153 TRP A CA 1
ATOM 1180 C C . TRP A 1 153 ? 15.513 4.798 -10.199 1.00 74.56 153 TRP A C 1
ATOM 1182 O O . TRP A 1 153 ? 16.398 5.473 -10.726 1.00 74.56 153 TRP A O 1
ATOM 1192 N N . SER A 1 154 ? 14.289 4.730 -10.722 1.00 71.12 154 SER A N 1
ATOM 1193 C CA . SER A 1 154 ? 13.887 5.434 -11.947 1.00 71.12 154 SER A CA 1
ATOM 1194 C C . SER A 1 154 ? 13.635 6.936 -11.752 1.00 71.12 154 SER A C 1
ATOM 1196 O O . SER A 1 154 ? 13.512 7.659 -12.747 1.00 71.12 154 SER A O 1
ATOM 1198 N N . GLY A 1 155 ? 13.557 7.414 -10.503 1.00 67.69 155 GLY A N 1
ATOM 1199 C CA . GLY A 1 155 ? 13.244 8.804 -10.164 1.00 67.69 155 GLY A CA 1
ATOM 1200 C C . GLY A 1 155 ? 11.792 9.199 -10.451 1.00 67.69 155 GLY A C 1
ATOM 1201 O O . GLY A 1 155 ? 11.523 10.363 -10.748 1.00 67.69 155 GLY A O 1
ATOM 1202 N N . THR A 1 156 ? 10.861 8.238 -10.422 1.00 62.09 156 THR A N 1
ATOM 1203 C CA . THR A 1 156 ? 9.433 8.448 -10.732 1.00 62.09 156 THR A CA 1
ATOM 1204 C C . THR A 1 156 ? 8.528 8.326 -9.507 1.00 62.09 156 THR A C 1
ATOM 1206 O O . THR A 1 156 ? 7.318 8.150 -9.655 1.00 62.09 156 THR A O 1
ATOM 1209 N N . ASP A 1 157 ? 9.091 8.381 -8.301 1.00 54.31 157 ASP A N 1
ATOM 1210 C CA . ASP A 1 157 ? 8.366 8.366 -7.022 1.00 54.31 157 ASP A CA 1
ATOM 1211 C C . ASP A 1 157 ? 7.229 9.406 -6.977 1.00 54.31 157 ASP A C 1
ATOM 1213 O O . ASP A 1 157 ? 6.190 9.191 -6.349 1.00 54.31 157 ASP A O 1
ATOM 1217 N N . LYS A 1 158 ? 7.394 10.512 -7.710 1.00 54.00 158 LYS A N 1
ATOM 1218 C CA . LYS A 1 158 ? 6.366 11.524 -7.947 1.00 54.00 158 LYS A CA 1
ATOM 1219 C C . LYS A 1 158 ? 6.155 11.679 -9.452 1.00 54.00 158 LYS A C 1
ATOM 1221 O O . LYS A 1 158 ? 6.939 12.393 -10.083 1.00 54.00 158 LYS A O 1
ATOM 1226 N N . PRO A 1 159 ? 5.103 11.080 -10.051 1.00 49.97 159 PRO A N 1
ATOM 1227 C CA . PRO A 1 159 ? 4.751 11.418 -11.424 1.00 49.97 159 PRO A CA 1
ATOM 1228 C C . PRO A 1 159 ? 4.602 12.947 -11.510 1.00 49.97 159 PRO A C 1
ATOM 1230 O O . PRO A 1 159 ? 3.989 13.543 -10.612 1.00 49.97 159 PRO A O 1
ATOM 1233 N N . PRO A 1 160 ? 5.195 13.614 -12.518 1.00 56.25 160 PRO A N 1
ATOM 1234 C CA . PRO A 1 160 ? 5.146 15.067 -12.578 1.00 56.25 160 PRO A CA 1
ATOM 1235 C C . PRO A 1 160 ? 3.683 15.518 -12.565 1.00 56.25 160 PRO A C 1
ATOM 1237 O O . PRO A 1 160 ? 2.858 14.988 -13.309 1.00 56.25 160 PRO A O 1
ATOM 1240 N N . LYS A 1 161 ? 3.348 16.480 -11.694 1.00 53.66 161 LYS A N 1
ATOM 1241 C CA . LYS A 1 161 ? 1.967 16.945 -11.433 1.00 53.66 161 LYS A CA 1
ATOM 1242 C C . LYS A 1 161 ? 1.336 17.721 -12.604 1.00 53.66 161 LYS A C 1
ATOM 1244 O O . LYS A 1 161 ? 0.397 18.486 -12.406 1.00 53.66 161 LYS A O 1
ATOM 1249 N N . GLY A 1 162 ? 1.866 17.557 -13.809 1.00 60.44 162 GLY A N 1
ATOM 1250 C CA . GLY A 1 162 ? 1.530 18.330 -14.990 1.00 60.44 162 GLY A CA 1
ATOM 1251 C C . GLY A 1 162 ? 2.775 18.899 -15.671 1.00 60.44 162 GLY A C 1
ATOM 1252 O O . GLY A 1 162 ? 3.900 18.541 -15.310 1.00 60.44 162 GLY A O 1
ATOM 1253 N N . PRO A 1 163 ? 2.574 19.776 -16.665 1.00 65.19 163 PRO A N 1
ATOM 1254 C CA . PRO A 1 163 ? 3.661 20.357 -17.436 1.00 65.19 163 PRO A CA 1
ATOM 1255 C C . PRO A 1 163 ? 4.563 21.223 -16.561 1.00 65.19 163 PRO A C 1
ATOM 1257 O O . PRO A 1 163 ? 4.114 21.755 -15.541 1.00 65.19 163 PRO A O 1
ATOM 1260 N N . ASN A 1 164 ? 5.814 21.417 -16.985 1.00 73.19 164 ASN A N 1
ATOM 1261 C CA . ASN A 1 164 ? 6.745 22.318 -16.301 1.00 73.19 164 ASN A CA 1
ATOM 1262 C C . ASN A 1 164 ? 6.104 23.695 -16.015 1.00 73.19 164 ASN A C 1
ATOM 1264 O O . ASN A 1 164 ? 5.433 24.234 -16.899 1.00 73.19 164 ASN A O 1
ATOM 1268 N N . PRO A 1 165 ? 6.333 24.303 -14.832 1.00 73.31 165 PRO A N 1
ATOM 1269 C CA . PRO A 1 165 ? 5.716 25.580 -14.458 1.00 73.31 165 PRO A CA 1
ATOM 1270 C C . PRO A 1 165 ? 5.910 26.698 -15.492 1.00 73.31 165 PRO A C 1
ATOM 1272 O O . PRO A 1 165 ? 4.984 27.461 -15.747 1.00 73.31 165 PRO A O 1
ATOM 1275 N N . ASP A 1 166 ? 7.067 26.747 -16.156 1.00 69.44 166 ASP A N 1
ATOM 1276 C CA . ASP A 1 166 ? 7.356 27.741 -17.200 1.00 69.44 166 ASP A CA 1
ATOM 1277 C C . ASP A 1 166 ? 6.452 27.583 -18.435 1.00 69.44 166 ASP A C 1
ATOM 1279 O O . ASP A 1 166 ? 6.037 28.571 -19.048 1.00 69.44 166 ASP A O 1
ATOM 1283 N N . MET A 1 167 ? 6.080 26.339 -18.770 1.00 71.00 167 MET A N 1
ATOM 1284 C CA . MET A 1 167 ? 5.128 26.033 -19.845 1.00 71.00 167 MET A CA 1
ATOM 1285 C C . MET A 1 167 ? 3.708 26.458 -19.469 1.00 71.00 167 MET A C 1
ATOM 1287 O O . MET A 1 167 ? 2.902 26.736 -20.350 1.00 71.00 167 MET A O 1
ATOM 1291 N N . GLN A 1 168 ? 3.397 26.543 -18.172 1.00 72.88 168 GLN A N 1
ATOM 1292 C CA . GLN A 1 168 ? 2.092 26.991 -17.682 1.00 72.88 168 GLN A CA 1
ATOM 1293 C C . GLN A 1 168 ? 1.943 28.517 -17.686 1.00 72.88 168 GLN A C 1
ATOM 1295 O O . GLN A 1 168 ? 0.837 29.011 -17.495 1.00 72.88 168 GLN A O 1
ATOM 1300 N N . GLN A 1 169 ? 3.028 29.270 -17.891 1.00 79.50 169 GLN A N 1
ATOM 1301 C CA . GLN A 1 169 ? 3.032 30.739 -17.820 1.00 79.50 169 GLN A CA 1
ATOM 1302 C C . GLN A 1 169 ? 3.326 31.424 -19.159 1.00 79.50 169 GLN A C 1
ATOM 1304 O O . GLN A 1 169 ? 3.346 32.654 -19.234 1.00 79.50 169 GLN A O 1
ATOM 1309 N N . THR A 1 170 ? 3.537 30.643 -20.217 1.00 81.12 170 THR A N 1
ATOM 1310 C CA . THR A 1 170 ? 3.872 31.153 -21.546 1.00 81.12 170 THR A CA 1
ATOM 1311 C C . THR A 1 170 ? 2.921 30.547 -22.569 1.00 81.12 170 THR A C 1
ATOM 1313 O O . THR A 1 170 ? 2.659 29.349 -22.552 1.00 81.12 170 THR A O 1
ATOM 1316 N N . GLU A 1 171 ? 2.362 31.378 -23.447 1.00 85.94 171 GLU A N 1
ATOM 1317 C CA . GLU A 1 171 ? 1.502 30.901 -24.531 1.00 85.94 171 GLU A CA 1
ATOM 1318 C C . GLU A 1 171 ? 2.335 30.183 -25.595 1.00 85.94 171 GLU A C 1
ATOM 1320 O O . GLU A 1 171 ? 3.351 30.705 -26.059 1.00 85.94 171 GLU A O 1
ATOM 1325 N N . GLY A 1 172 ? 1.897 28.990 -25.996 1.00 84.94 172 GLY A N 1
ATOM 1326 C CA . GLY A 1 172 ? 2.636 28.186 -26.956 1.00 84.94 172 GLY A CA 1
ATOM 1327 C C . GLY A 1 172 ? 2.229 26.720 -26.987 1.00 84.94 172 GLY A C 1
ATOM 1328 O O . GLY A 1 172 ? 1.332 26.268 -26.275 1.00 84.94 172 GLY A O 1
ATOM 1329 N N . THR A 1 173 ? 2.906 25.979 -27.860 1.00 84.62 173 THR A N 1
ATOM 1330 C CA . THR A 1 173 ? 2.875 24.514 -27.888 1.00 84.62 173 THR A CA 1
ATOM 1331 C C . THR A 1 173 ? 4.223 24.008 -27.404 1.00 84.62 173 THR A C 1
ATOM 1333 O O . THR A 1 173 ? 5.261 24.424 -27.919 1.00 84.62 173 THR A O 1
ATOM 1336 N N . TYR A 1 174 ? 4.195 23.129 -26.412 1.00 81.38 174 TYR A N 1
ATOM 1337 C CA . TYR A 1 174 ? 5.367 22.580 -25.752 1.00 81.38 174 TYR A CA 1
ATOM 1338 C C . TYR A 1 174 ? 5.309 21.066 -25.800 1.00 81.38 174 TYR A C 1
ATOM 1340 O O . TYR A 1 174 ? 4.239 20.475 -25.683 1.00 81.38 174 TYR A O 1
ATOM 1348 N N . THR A 1 175 ? 6.472 20.444 -25.905 1.00 80.62 175 THR A N 1
ATOM 1349 C CA . THR A 1 175 ? 6.602 18.997 -25.798 1.00 80.62 175 THR A CA 1
ATOM 1350 C C . THR A 1 175 ? 7.429 18.689 -24.562 1.00 80.62 175 THR A C 1
ATOM 1352 O O . THR A 1 175 ? 8.499 19.268 -24.364 1.00 80.62 175 THR A O 1
ATOM 1355 N N . GLN A 1 176 ? 6.932 17.786 -23.723 1.00 80.50 176 GLN A N 1
ATOM 1356 C CA . GLN A 1 176 ? 7.655 17.314 -22.551 1.00 80.50 176 GLN A CA 1
ATOM 1357 C C . GLN A 1 176 ? 7.622 15.794 -22.498 1.00 80.50 176 GLN A C 1
ATOM 1359 O O . GLN A 1 176 ? 6.558 15.176 -22.478 1.00 80.50 176 GLN A O 1
ATOM 1364 N N . THR A 1 177 ? 8.809 15.205 -22.430 1.00 80.12 177 THR A N 1
ATOM 1365 C CA . THR A 1 177 ? 8.984 13.784 -22.152 1.00 80.12 177 THR A CA 1
ATOM 1366 C C . THR A 1 177 ? 9.048 13.579 -20.646 1.00 80.12 177 THR A C 1
ATOM 1368 O O . THR A 1 177 ? 9.828 14.224 -19.946 1.00 80.12 177 THR A O 1
ATOM 1371 N N . MET A 1 178 ? 8.189 12.700 -20.151 1.00 77.94 178 MET A N 1
ATOM 1372 C CA . MET A 1 178 ? 8.088 12.318 -18.754 1.00 77.94 178 MET A CA 1
ATOM 1373 C C . MET A 1 178 ? 8.479 10.853 -18.637 1.00 77.94 178 MET A C 1
ATOM 1375 O O . MET A 1 178 ? 7.940 10.007 -19.349 1.00 77.94 178 MET A O 1
ATOM 1379 N N . ARG A 1 179 ? 9.397 10.559 -17.720 1.00 80.25 179 ARG A N 1
ATOM 1380 C CA . ARG A 1 179 ? 9.715 9.187 -17.343 1.00 80.25 179 ARG A CA 1
ATOM 1381 C C . ARG A 1 179 ? 8.673 8.676 -16.364 1.00 80.25 179 ARG A C 1
ATOM 1383 O O . ARG A 1 179 ? 8.294 9.384 -15.432 1.00 80.25 179 ARG A O 1
ATOM 1390 N N . MET A 1 180 ? 8.212 7.457 -16.581 1.00 78.38 180 MET A N 1
ATOM 1391 C CA . MET A 1 180 ? 7.212 6.795 -15.760 1.00 78.38 180 MET A CA 1
ATOM 1392 C C . MET A 1 180 ? 7.633 5.357 -15.490 1.00 78.38 180 MET A C 1
ATOM 1394 O O . MET A 1 180 ? 8.256 4.709 -16.327 1.00 78.38 180 MET A O 1
ATOM 1398 N N . THR A 1 181 ? 7.253 4.853 -14.324 1.00 81.38 181 THR A N 1
ATOM 1399 C CA . THR A 1 181 ? 7.405 3.443 -13.964 1.00 81.38 181 THR A CA 1
ATOM 1400 C C . THR A 1 181 ? 6.032 2.815 -13.918 1.00 81.38 181 THR A C 1
ATOM 1402 O O . THR A 1 181 ? 5.097 3.415 -13.380 1.00 81.38 181 THR A O 1
ATOM 1405 N N . SER A 1 182 ? 5.905 1.617 -14.487 1.00 80.44 182 SER A N 1
ATOM 1406 C CA . SER A 1 182 ? 4.661 0.863 -14.402 1.00 80.44 182 SER A CA 1
ATOM 1407 C C . SER A 1 182 ? 4.260 0.692 -12.933 1.00 80.44 182 SER A C 1
ATOM 1409 O O . SER A 1 182 ? 5.089 0.288 -12.112 1.00 80.44 182 SER A O 1
ATOM 1411 N N . PRO A 1 183 ? 3.007 1.000 -12.558 1.00 74.25 183 PRO A N 1
ATOM 1412 C CA . PRO A 1 183 ? 2.591 0.923 -11.167 1.00 74.25 183 PRO A CA 1
ATOM 1413 C C . PRO A 1 183 ? 2.494 -0.520 -10.656 1.00 74.25 183 PRO A C 1
ATOM 1415 O O . PRO A 1 183 ? 2.490 -0.705 -9.440 1.00 74.25 183 PRO A O 1
ATOM 1418 N N . VAL A 1 184 ? 2.428 -1.500 -11.564 1.00 82.56 184 VAL A N 1
ATOM 1419 C CA . VAL A 1 184 ? 2.292 -2.942 -11.310 1.00 82.56 184 VAL A CA 1
ATOM 1420 C C . VAL A 1 184 ? 3.120 -3.746 -12.321 1.00 82.56 184 VAL A C 1
ATOM 1422 O O . VAL A 1 184 ? 3.505 -3.222 -13.372 1.00 82.56 184 VAL A O 1
ATOM 1425 N N . ALA A 1 185 ? 3.355 -5.030 -12.045 1.00 86.31 185 ALA A N 1
ATOM 1426 C CA . ALA A 1 185 ? 3.935 -5.934 -13.037 1.00 86.31 185 ALA A CA 1
ATOM 1427 C C . ALA A 1 185 ? 2.909 -6.352 -14.088 1.00 86.31 185 ALA A C 1
ATOM 1429 O O . ALA A 1 185 ? 1.703 -6.399 -13.845 1.00 86.31 185 ALA A O 1
ATOM 1430 N N . SER A 1 186 ? 3.421 -6.682 -15.266 1.00 90.44 186 SER A N 1
ATOM 1431 C CA . SER A 1 186 ? 2.658 -7.259 -16.363 1.00 90.44 186 SER A CA 1
ATOM 1432 C C . SER A 1 186 ? 3.287 -8.570 -16.803 1.00 90.44 186 SER A C 1
ATOM 1434 O O . SER A 1 186 ? 4.468 -8.822 -16.578 1.00 90.44 186 SER A O 1
ATOM 1436 N N . LYS A 1 187 ? 2.495 -9.406 -17.460 1.00 93.12 187 LYS A N 1
ATOM 1437 C CA . LYS A 1 187 ? 2.948 -10.647 -18.068 1.00 93.12 187 LYS A CA 1
ATOM 1438 C C . LYS A 1 187 ? 3.325 -10.412 -19.526 1.00 93.12 187 LYS A C 1
ATOM 1440 O O . LYS A 1 187 ? 2.561 -9.801 -20.276 1.00 93.12 187 LYS A O 1
ATOM 1445 N N . VAL A 1 188 ? 4.474 -10.931 -19.942 1.00 94.19 188 VAL A N 1
ATOM 1446 C CA . VAL A 1 188 ? 4.917 -10.874 -21.339 1.00 94.19 188 VAL A CA 1
ATOM 1447 C C . VAL A 1 188 ? 4.030 -11.779 -22.192 1.00 94.19 188 VAL A C 1
ATOM 1449 O O . VAL A 1 188 ? 3.925 -12.979 -21.938 1.00 94.19 188 VAL A O 1
ATOM 1452 N N . VAL A 1 189 ? 3.391 -11.210 -23.214 1.00 94.38 189 VAL A N 1
ATOM 1453 C CA . VAL A 1 189 ? 2.639 -11.960 -24.234 1.00 94.38 189 VAL A CA 1
ATOM 1454 C C . VAL A 1 189 ? 3.557 -12.302 -25.399 1.00 94.38 189 VAL A C 1
ATOM 1456 O O . VAL A 1 189 ? 3.609 -13.447 -25.840 1.00 94.38 189 VAL A O 1
ATOM 1459 N N . SER A 1 190 ? 4.303 -11.308 -25.875 1.00 93.81 190 SER A N 1
ATOM 1460 C CA . SER A 1 190 ? 5.312 -11.461 -26.917 1.00 93.81 190 SER A CA 1
ATOM 1461 C C . SER A 1 190 ? 6.359 -10.360 -26.795 1.00 93.81 190 SER A C 1
ATOM 1463 O O . SER A 1 190 ? 6.058 -9.254 -26.341 1.00 93.81 190 SER A O 1
ATOM 1465 N N . ILE A 1 191 ? 7.580 -10.663 -27.219 1.00 94.38 191 ILE A N 1
ATOM 1466 C CA . ILE A 1 191 ? 8.706 -9.734 -27.212 1.00 94.38 191 ILE A CA 1
ATOM 1467 C C . ILE A 1 191 ? 9.578 -9.995 -28.444 1.00 94.38 191 ILE A C 1
ATOM 1469 O O . ILE A 1 191 ? 9.843 -11.147 -28.786 1.00 94.38 191 ILE A O 1
ATOM 1473 N N . ASP A 1 192 ? 9.985 -8.926 -29.121 1.00 90.81 192 ASP A N 1
ATOM 1474 C CA . ASP A 1 192 ? 10.973 -8.934 -30.203 1.00 90.81 192 ASP A CA 1
ATOM 1475 C C . ASP A 1 192 ? 11.914 -7.728 -30.065 1.00 90.81 192 ASP A C 1
ATOM 1477 O O . ASP A 1 192 ? 11.812 -6.962 -29.118 1.00 90.81 192 ASP A O 1
ATOM 1481 N N . THR A 1 193 ? 12.842 -7.526 -30.999 1.00 85.88 193 THR A N 1
ATOM 1482 C CA . THR A 1 193 ? 13.844 -6.445 -30.921 1.00 85.88 193 THR A CA 1
ATOM 1483 C C . THR A 1 193 ? 13.273 -5.021 -30.887 1.00 85.88 193 THR A C 1
ATOM 1485 O O . THR A 1 193 ? 13.998 -4.087 -30.569 1.00 85.88 193 THR A O 1
ATOM 1488 N N . THR A 1 194 ? 12.010 -4.832 -31.260 1.00 89.12 194 THR A N 1
ATOM 1489 C CA . THR A 1 194 ? 11.375 -3.521 -31.458 1.00 89.12 194 THR A CA 1
ATOM 1490 C C . THR A 1 194 ? 10.056 -3.356 -30.717 1.00 89.12 194 THR A C 1
ATOM 1492 O O . THR A 1 194 ? 9.616 -2.225 -30.503 1.00 89.12 194 THR A O 1
ATOM 1495 N N . THR A 1 195 ? 9.408 -4.451 -30.323 1.00 91.69 195 THR A N 1
ATOM 1496 C CA . THR A 1 195 ? 8.086 -4.414 -29.707 1.00 91.69 195 THR A CA 1
ATOM 1497 C C . THR A 1 195 ? 7.978 -5.339 -28.504 1.00 91.69 195 THR A C 1
ATOM 1499 O O . THR A 1 195 ? 8.550 -6.429 -28.455 1.00 91.69 195 THR A O 1
ATOM 1502 N N . LEU A 1 196 ? 7.202 -4.890 -27.522 1.00 92.88 196 LEU A N 1
ATOM 1503 C CA . LEU A 1 196 ? 6.860 -5.637 -26.323 1.00 92.88 196 LEU A CA 1
ATOM 1504 C C . LEU A 1 196 ? 5.349 -5.583 -26.118 1.00 92.88 196 LEU A C 1
ATOM 1506 O O . LEU A 1 196 ? 4.775 -4.522 -25.881 1.00 92.88 196 LEU A O 1
ATOM 1510 N N . THR A 1 197 ? 4.701 -6.741 -26.173 1.00 92.56 197 THR A N 1
ATOM 1511 C CA . THR A 1 197 ? 3.275 -6.866 -25.863 1.00 92.56 197 THR A CA 1
ATOM 1512 C C . THR A 1 197 ? 3.114 -7.446 -24.470 1.00 92.56 197 THR A C 1
ATOM 1514 O O . THR A 1 197 ? 3.639 -8.518 -24.159 1.00 92.56 197 THR A O 1
ATOM 1517 N N . LEU A 1 198 ? 2.362 -6.734 -23.638 1.00 91.50 198 LEU A N 1
ATOM 1518 C CA . LEU A 1 198 ? 2.122 -7.071 -22.243 1.00 91.50 198 LEU A CA 1
ATOM 1519 C C . LEU A 1 198 ? 0.635 -7.309 -21.995 1.00 91.50 198 LEU A C 1
ATOM 1521 O O . LEU A 1 198 ? -0.223 -6.745 -22.669 1.00 91.50 198 LEU A O 1
ATOM 1525 N N . THR A 1 199 ? 0.335 -8.121 -20.989 1.00 89.25 199 THR A N 1
ATOM 1526 C CA . THR A 1 199 ? -1.013 -8.278 -20.444 1.00 89.25 199 THR A CA 1
ATOM 1527 C C . THR A 1 199 ? -0.976 -8.140 -18.927 1.00 89.25 199 THR A C 1
ATOM 1529 O O . THR A 1 199 ? -0.031 -8.586 -18.279 1.00 89.25 199 THR A O 1
ATOM 1532 N N . GLY A 1 200 ? -1.990 -7.505 -18.356 1.00 81.19 200 GLY A N 1
ATOM 1533 C CA . GLY A 1 200 ? -2.144 -7.314 -16.920 1.00 81.19 200 GLY A CA 1
ATOM 1534 C C . GLY A 1 200 ? -3.621 -7.297 -16.541 1.00 81.19 200 GLY A C 1
ATOM 1535 O O . GLY A 1 200 ? -4.449 -7.949 -17.179 1.00 81.19 200 GLY A O 1
ATOM 1536 N N . ASP A 1 201 ? -3.968 -6.539 -15.505 1.00 71.12 201 ASP A N 1
ATOM 1537 C CA . ASP A 1 201 ? -5.372 -6.264 -15.199 1.00 71.12 201 ASP A CA 1
ATOM 1538 C C . ASP A 1 201 ? -5.995 -5.274 -16.211 1.00 71.12 201 ASP A C 1
ATOM 1540 O O . ASP A 1 201 ? -5.318 -4.711 -17.079 1.00 71.12 201 ASP A O 1
ATOM 1544 N N . GLN A 1 202 ? -7.312 -5.073 -16.117 1.00 65.44 202 GLN A N 1
ATOM 1545 C CA . GLN A 1 202 ? -8.084 -4.242 -17.049 1.00 65.44 202 GLN A CA 1
ATOM 1546 C C . GLN A 1 202 ? -7.595 -2.782 -17.135 1.00 65.44 202 GLN A C 1
ATOM 1548 O O . GLN A 1 202 ? -7.846 -2.120 -18.144 1.00 65.44 202 GLN A O 1
ATOM 1553 N N . TYR A 1 203 ? -6.908 -2.278 -16.108 1.00 64.25 203 TYR A N 1
ATOM 1554 C CA . TYR A 1 203 ? -6.518 -0.871 -15.993 1.00 64.25 203 TYR A CA 1
ATOM 1555 C C . TYR A 1 203 ? -5.040 -0.635 -16.304 1.00 64.25 203 TYR A C 1
ATOM 1557 O O . TYR A 1 203 ? -4.678 0.435 -16.790 1.00 64.25 203 TYR A O 1
ATOM 1565 N N . ASN A 1 204 ? -4.200 -1.637 -16.056 1.00 67.81 204 ASN A N 1
ATOM 1566 C CA . ASN A 1 204 ? -2.752 -1.554 -16.187 1.00 67.81 204 ASN A CA 1
ATOM 1567 C C . ASN A 1 204 ? -2.215 -2.251 -17.444 1.00 67.81 204 ASN A C 1
ATOM 1569 O O . ASN A 1 204 ? -1.017 -2.197 -17.701 1.00 67.81 204 ASN A O 1
ATOM 1573 N N . THR A 1 205 ? -3.078 -2.884 -18.247 1.00 76.00 205 THR A N 1
ATOM 1574 C CA . THR A 1 205 ? -2.682 -3.418 -19.558 1.00 76.00 205 THR A CA 1
ATOM 1575 C C . THR A 1 205 ? -2.444 -2.268 -20.547 1.00 76.00 205 THR A C 1
ATOM 1577 O O . THR A 1 205 ? -3.380 -1.510 -20.828 1.00 76.00 205 THR A O 1
ATOM 1580 N N . PRO A 1 206 ? -1.234 -2.132 -21.127 1.00 76.75 206 PRO A N 1
ATOM 1581 C CA . PRO A 1 206 ? -0.997 -1.183 -22.209 1.00 76.75 206 PRO A CA 1
ATOM 1582 C C . PRO A 1 206 ? -1.924 -1.477 -23.392 1.00 76.75 206 PRO A C 1
ATOM 1584 O O . PRO A 1 206 ? -2.052 -2.622 -23.818 1.00 76.75 206 PRO A O 1
ATOM 1587 N N . LYS A 1 207 ? -2.590 -0.444 -23.922 1.00 72.56 207 LYS A N 1
ATOM 1588 C CA . LYS A 1 207 ? -3.533 -0.599 -25.048 1.00 72.56 207 LYS A CA 1
ATOM 1589 C C . LYS A 1 207 ? -2.844 -0.995 -26.351 1.00 72.56 207 LYS A C 1
ATOM 1591 O O . LYS A 1 207 ? -3.438 -1.707 -27.153 1.00 72.56 207 LYS A O 1
ATOM 1596 N N . ASP A 1 208 ? -1.613 -0.534 -26.528 1.00 79.19 208 ASP A N 1
ATOM 1597 C CA . ASP A 1 208 ? -0.778 -0.791 -27.692 1.00 79.19 208 ASP A CA 1
ATOM 1598 C C . ASP A 1 208 ? 0.521 -1.478 -27.248 1.00 79.19 208 ASP A C 1
ATOM 1600 O O . ASP A 1 208 ? 0.959 -1.269 -26.108 1.00 79.19 208 ASP A O 1
ATOM 1604 N N . PRO A 1 209 ? 1.167 -2.267 -28.128 1.00 83.44 209 PRO A N 1
ATOM 1605 C CA . PRO A 1 209 ? 2.511 -2.765 -27.878 1.00 83.44 209 PRO A CA 1
ATOM 1606 C C . PRO A 1 209 ? 3.470 -1.622 -27.535 1.00 83.44 209 PRO A C 1
ATOM 1608 O O . PRO A 1 209 ? 3.470 -0.565 -28.172 1.00 83.44 209 PRO A O 1
ATOM 1611 N N . LEU A 1 210 ? 4.300 -1.848 -26.524 1.00 88.56 210 LEU A N 1
ATOM 1612 C CA . LEU A 1 210 ? 5.344 -0.919 -26.122 1.00 88.56 210 LEU A CA 1
ATOM 1613 C C . LEU A 1 210 ? 6.502 -0.983 -27.118 1.00 88.56 210 LEU A C 1
ATOM 1615 O O . LEU A 1 210 ? 6.796 -2.043 -27.675 1.00 88.56 210 LEU A O 1
ATOM 1619 N N . VAL A 1 211 ? 7.171 0.149 -27.327 1.00 90.38 211 VAL A N 1
ATOM 1620 C CA . VAL A 1 211 ? 8.292 0.247 -28.266 1.00 90.38 211 VAL A CA 1
ATOM 1621 C C . VAL A 1 211 ? 9.595 -0.032 -27.525 1.00 90.38 211 VAL A C 1
ATOM 1623 O O . VAL A 1 211 ? 9.877 0.598 -26.504 1.00 90.38 211 VAL A O 1
ATOM 1626 N N . LEU A 1 212 ? 10.389 -0.953 -28.063 1.00 88.25 212 LEU A N 1
ATOM 1627 C CA . LEU A 1 212 ? 11.758 -1.231 -27.640 1.00 88.25 212 LEU A CA 1
ATOM 1628 C C . LEU A 1 212 ? 12.730 -0.548 -28.607 1.00 88.25 212 LEU A C 1
ATOM 1630 O O . LEU A 1 212 ? 12.488 -0.483 -29.814 1.00 88.25 212 LEU A O 1
ATOM 1634 N N . THR A 1 213 ? 13.820 -0.013 -28.070 1.00 85.62 213 THR A N 1
ATOM 1635 C CA . THR A 1 213 ? 14.875 0.663 -28.831 1.00 85.62 213 THR A CA 1
ATOM 1636 C C . THR A 1 213 ? 16.229 0.035 -28.519 1.00 85.62 213 THR A C 1
ATOM 1638 O O . THR A 1 213 ? 16.371 -0.684 -27.534 1.00 85.62 213 THR A O 1
ATOM 1641 N N . ASP A 1 214 ? 17.259 0.357 -29.304 1.00 80.19 214 ASP A N 1
ATOM 1642 C CA . ASP A 1 214 ? 18.634 -0.110 -29.039 1.00 80.19 214 ASP A CA 1
ATOM 1643 C C . ASP A 1 214 ? 19.166 0.344 -27.663 1.00 80.19 214 ASP A C 1
ATOM 1645 O O . ASP A 1 214 ? 20.078 -0.264 -27.104 1.00 80.19 214 ASP A O 1
ATOM 1649 N N . ASP A 1 215 ? 18.578 1.410 -27.113 1.00 82.25 215 ASP A N 1
ATOM 1650 C CA . ASP A 1 215 ? 18.877 1.944 -25.783 1.00 82.25 215 ASP A CA 1
ATOM 1651 C C . ASP A 1 215 ? 18.078 1.276 -24.646 1.00 82.25 215 ASP A C 1
ATOM 1653 O O . ASP A 1 215 ? 18.326 1.578 -23.475 1.00 82.25 215 ASP A O 1
ATOM 1657 N N . THR A 1 216 ? 17.119 0.391 -24.952 1.00 84.31 216 THR A N 1
ATOM 1658 C CA . THR A 1 216 ? 16.359 -0.321 -23.919 1.00 84.31 216 THR A CA 1
ATOM 1659 C C . THR A 1 216 ? 17.279 -1.270 -23.158 1.00 84.31 216 THR A C 1
ATOM 1661 O O . THR A 1 216 ? 17.932 -2.139 -23.736 1.00 84.31 216 THR A O 1
ATOM 1664 N N . GLN A 1 217 ? 17.307 -1.124 -21.836 1.00 86.38 217 GLN A N 1
ATOM 1665 C CA . GLN A 1 217 ? 18.080 -1.991 -20.957 1.00 86.38 217 GLN A CA 1
ATOM 1666 C C . GLN A 1 217 ? 17.205 -3.123 -20.418 1.00 86.38 217 GLN A C 1
ATOM 1668 O O . GLN A 1 217 ? 16.084 -2.896 -19.961 1.00 86.38 217 GLN A O 1
ATOM 1673 N N . PHE A 1 218 ? 17.736 -4.341 -20.434 1.00 84.19 218 PHE A N 1
ATOM 1674 C CA . PHE A 1 218 ? 17.072 -5.521 -19.886 1.00 84.19 218 PHE A CA 1
ATOM 1675 C C . PHE A 1 218 ? 17.750 -5.904 -18.578 1.00 84.19 218 PHE A C 1
ATOM 1677 O O . PHE A 1 218 ? 18.977 -5.942 -18.513 1.00 84.19 218 PHE A O 1
ATOM 1684 N N . ILE A 1 219 ? 16.964 -6.178 -17.543 1.00 85.25 219 ILE A N 1
ATOM 1685 C CA . ILE A 1 219 ? 17.454 -6.579 -16.226 1.00 85.25 219 ILE A CA 1
ATOM 1686 C C . ILE A 1 219 ? 16.824 -7.925 -15.883 1.00 85.25 219 ILE A C 1
ATOM 1688 O O . ILE A 1 219 ? 15.602 -8.063 -15.901 1.00 85.25 219 ILE A O 1
ATOM 1692 N N . VAL A 1 220 ? 17.665 -8.915 -15.594 1.00 83.25 220 VAL A N 1
ATOM 1693 C CA . VAL A 1 220 ? 17.266 -10.266 -15.179 1.00 83.25 220 VAL A CA 1
ATOM 1694 C C . VAL A 1 220 ? 18.147 -10.667 -14.007 1.00 83.25 220 VAL A C 1
ATOM 1696 O O . VAL A 1 220 ? 19.354 -10.426 -14.047 1.00 83.25 220 VAL A O 1
ATOM 1699 N N . ASP A 1 221 ? 17.547 -11.222 -12.954 1.00 79.19 221 ASP A N 1
ATOM 1700 C CA . ASP A 1 221 ? 18.241 -11.606 -11.720 1.00 79.19 221 ASP A CA 1
ATOM 1701 C C . ASP A 1 221 ? 19.117 -10.467 -11.164 1.00 79.19 221 ASP A C 1
ATOM 1703 O O . ASP A 1 221 ? 20.241 -10.686 -10.716 1.00 79.19 221 ASP A O 1
ATOM 1707 N N . ASN A 1 222 ? 18.620 -9.225 -11.241 1.00 70.12 222 ASN A N 1
ATOM 1708 C CA . ASN A 1 222 ? 19.295 -7.992 -10.803 1.00 70.12 222 ASN A CA 1
ATOM 1709 C C . ASN A 1 222 ? 20.553 -7.580 -11.590 1.00 70.12 222 ASN A C 1
ATOM 1711 O O . ASN A 1 222 ? 21.293 -6.694 -11.160 1.00 70.12 222 ASN A O 1
ATOM 1715 N N . HIS A 1 223 ? 20.784 -8.170 -12.764 1.00 72.56 223 HIS A N 1
ATOM 1716 C CA . HIS A 1 223 ? 21.923 -7.851 -13.621 1.00 72.56 223 HIS A CA 1
ATOM 1717 C C . HIS A 1 223 ? 21.471 -7.389 -15.006 1.00 72.56 223 HIS A C 1
ATOM 1719 O O . HIS A 1 223 ? 20.450 -7.841 -15.528 1.00 72.56 223 HIS A O 1
ATOM 1725 N N . GLU A 1 224 ? 22.257 -6.499 -15.623 1.00 79.12 224 GLU A N 1
ATOM 1726 C CA . GLU A 1 224 ? 22.064 -6.145 -17.031 1.00 79.12 224 GLU A CA 1
ATOM 1727 C C . GLU A 1 224 ? 22.182 -7.411 -17.894 1.00 79.12 224 GLU A C 1
ATOM 1729 O O . GLU A 1 224 ? 23.132 -8.187 -17.774 1.00 79.12 224 GLU A O 1
ATOM 1734 N N . SER A 1 225 ? 21.194 -7.617 -18.756 1.00 83.94 225 SER A N 1
ATOM 1735 C CA . SER A 1 225 ? 20.992 -8.843 -19.516 1.00 83.94 225 SER A CA 1
ATOM 1736 C C . SER A 1 225 ? 20.604 -8.534 -20.963 1.00 83.94 225 SER A C 1
ATOM 1738 O O . SER A 1 225 ? 20.628 -7.385 -21.412 1.00 83.94 225 SER A O 1
ATOM 1740 N N . THR A 1 226 ? 20.276 -9.575 -21.722 1.00 85.81 226 THR A N 1
ATOM 1741 C CA . THR A 1 226 ? 19.795 -9.469 -23.099 1.00 85.81 226 THR A CA 1
ATOM 1742 C C . THR A 1 226 ? 18.323 -9.839 -23.193 1.00 85.81 226 THR A C 1
ATOM 1744 O O . THR A 1 226 ? 17.782 -10.561 -22.354 1.00 85.81 226 THR A O 1
ATOM 1747 N N . ILE A 1 227 ? 17.682 -9.362 -24.259 1.00 88.19 227 ILE A N 1
ATOM 1748 C CA . ILE A 1 227 ? 16.267 -9.611 -24.543 1.00 88.19 227 ILE A CA 1
ATOM 1749 C C . ILE A 1 227 ? 15.907 -11.106 -24.567 1.00 88.19 227 ILE A C 1
ATOM 1751 O O . ILE A 1 227 ? 14.826 -11.476 -24.126 1.00 88.19 227 ILE A O 1
ATOM 1755 N N . ASP A 1 228 ? 16.837 -11.973 -24.987 1.00 89.06 228 ASP A N 1
ATOM 1756 C CA . ASP A 1 228 ? 16.630 -13.426 -25.093 1.00 89.06 228 ASP A CA 1
ATOM 1757 C C . ASP A 1 228 ? 16.357 -14.112 -23.741 1.00 89.06 228 ASP A C 1
ATOM 1759 O O . ASP A 1 228 ? 15.840 -15.230 -23.703 1.00 89.06 228 ASP A O 1
ATOM 1763 N N . GLN A 1 229 ? 16.699 -13.466 -22.621 1.00 91.25 229 GLN A N 1
ATOM 1764 C CA . GLN A 1 229 ? 16.439 -13.982 -21.270 1.00 91.25 229 GLN A CA 1
ATOM 1765 C C . GLN A 1 229 ? 15.012 -13.695 -20.772 1.00 91.25 229 GLN A C 1
ATOM 1767 O O . GLN A 1 229 ? 14.627 -14.163 -19.697 1.00 91.25 229 GLN A O 1
ATOM 1772 N N . ILE A 1 230 ? 14.225 -12.946 -21.550 1.00 92.19 230 ILE A N 1
ATOM 1773 C CA . ILE A 1 230 ? 12.828 -12.622 -21.264 1.00 92.19 230 ILE A CA 1
ATOM 1774 C C . ILE A 1 230 ? 11.950 -13.349 -22.277 1.00 92.19 230 ILE A C 1
ATOM 1776 O O . ILE A 1 230 ? 12.110 -13.205 -23.486 1.00 92.19 230 ILE A O 1
ATOM 1780 N N . GLN A 1 231 ? 11.017 -14.150 -21.776 1.00 93.94 231 GLN A N 1
ATOM 1781 C CA . GLN A 1 231 ? 10.199 -15.051 -22.578 1.00 93.94 231 GLN A CA 1
ATOM 1782 C C . GLN A 1 231 ? 8.703 -14.792 -22.366 1.00 93.94 231 GLN A C 1
ATOM 1784 O O . GLN A 1 231 ? 8.298 -14.259 -21.327 1.00 93.94 231 GLN A O 1
ATOM 1789 N N . PRO A 1 232 ? 7.842 -15.192 -23.322 1.00 94.62 232 PRO A N 1
ATOM 1790 C CA . PRO A 1 232 ? 6.403 -15.201 -23.112 1.00 94.62 232 PRO A CA 1
ATOM 1791 C C . PRO A 1 232 ? 6.034 -15.942 -21.826 1.00 94.62 232 PRO A C 1
ATOM 1793 O O . PRO A 1 232 ? 6.416 -17.091 -21.613 1.00 94.62 232 PRO A O 1
ATOM 1796 N N . GLY A 1 233 ? 5.260 -15.279 -20.976 1.00 91.31 233 GLY A N 1
ATOM 1797 C CA . GLY A 1 233 ? 4.866 -15.784 -19.670 1.00 91.31 233 GLY A CA 1
ATOM 1798 C C . GLY A 1 233 ? 5.623 -15.189 -18.488 1.00 91.31 233 GLY A C 1
ATOM 1799 O O . GLY A 1 233 ? 5.076 -15.242 -17.386 1.00 91.31 233 GLY A O 1
ATOM 1800 N N . ASP A 1 234 ? 6.794 -14.588 -18.712 1.00 94.56 234 ASP A N 1
ATOM 1801 C CA . ASP A 1 234 ? 7.557 -13.923 -17.656 1.00 94.56 234 ASP A CA 1
ATOM 1802 C C . ASP A 1 234 ? 6.784 -12.729 -17.081 1.00 94.56 234 ASP A C 1
ATOM 1804 O O . ASP A 1 234 ? 6.073 -12.014 -17.797 1.00 94.56 234 ASP A O 1
ATOM 1808 N N . ALA A 1 235 ? 6.934 -12.516 -15.775 1.00 92.69 235 ALA A N 1
ATOM 1809 C CA . ALA A 1 235 ? 6.478 -11.309 -15.106 1.00 92.69 235 ALA A CA 1
ATOM 1810 C C . ALA A 1 235 ? 7.555 -10.228 -15.239 1.00 92.69 235 ALA A C 1
ATOM 1812 O O . ALA A 1 235 ? 8.738 -10.477 -14.993 1.00 92.69 235 ALA A O 1
ATOM 1813 N N . VAL A 1 236 ? 7.143 -9.027 -15.641 1.00 92.38 236 VAL A N 1
ATOM 1814 C CA . VAL A 1 236 ? 8.049 -7.901 -15.856 1.00 92.38 236 VAL A CA 1
ATOM 1815 C C . VAL A 1 236 ? 7.502 -6.606 -15.271 1.00 92.38 236 VAL A C 1
ATOM 1817 O O . VAL A 1 236 ? 6.307 -6.308 -15.350 1.00 92.38 236 VAL A O 1
ATOM 1820 N N . LEU A 1 237 ? 8.410 -5.805 -14.728 1.00 89.62 237 LEU A N 1
ATOM 1821 C CA . LEU A 1 237 ? 8.229 -4.383 -14.477 1.00 89.62 237 LEU A CA 1
ATOM 1822 C C . LEU A 1 237 ? 8.943 -3.594 -15.570 1.00 89.62 237 LEU A C 1
ATOM 1824 O O . LEU A 1 237 ? 9.911 -4.067 -16.160 1.00 89.62 237 LEU A O 1
ATOM 1828 N N . TYR A 1 238 ? 8.479 -2.383 -15.855 1.00 88.25 238 TYR A N 1
ATOM 1829 C CA . TYR A 1 238 ? 9.114 -1.566 -16.879 1.00 88.25 238 TYR A CA 1
ATOM 1830 C C . TYR A 1 238 ? 9.069 -0.079 -16.550 1.00 88.25 238 TYR A C 1
ATOM 1832 O O . TYR A 1 238 ? 8.134 0.424 -15.920 1.00 88.25 238 TYR A O 1
ATOM 1840 N N . VAL A 1 239 ? 10.102 0.613 -17.017 1.00 86.50 239 VAL A N 1
ATOM 1841 C CA . VAL A 1 239 ? 10.236 2.067 -16.988 1.00 86.50 239 VAL A CA 1
ATOM 1842 C C . VAL A 1 239 ? 10.154 2.549 -18.422 1.00 86.50 239 VAL A C 1
ATOM 1844 O O . VAL A 1 239 ? 10.849 2.031 -19.298 1.00 86.50 239 VAL A O 1
ATOM 1847 N N . TYR A 1 240 ? 9.329 3.548 -18.679 1.00 85.25 240 TYR A N 1
ATOM 1848 C CA . TYR A 1 240 ? 9.084 4.056 -20.017 1.00 85.25 240 TYR A CA 1
ATOM 1849 C C . TYR A 1 240 ? 9.074 5.577 -20.034 1.00 85.25 240 TYR A C 1
ATOM 1851 O O . TYR A 1 240 ? 8.684 6.233 -19.069 1.00 85.25 240 TYR A O 1
ATOM 1859 N N . ASP A 1 241 ? 9.489 6.130 -21.161 1.00 85.12 241 ASP A N 1
ATOM 1860 C CA . ASP A 1 241 ? 9.363 7.548 -21.435 1.00 85.12 241 ASP A CA 1
ATOM 1861 C C . ASP A 1 241 ? 8.079 7.756 -22.248 1.00 85.12 241 ASP A C 1
ATOM 1863 O O . ASP A 1 241 ? 7.831 7.065 -23.236 1.00 85.12 241 ASP A O 1
ATOM 1867 N N . VAL A 1 242 ? 7.242 8.694 -21.806 1.00 79.88 242 VAL A N 1
ATOM 1868 C CA . VAL A 1 242 ? 6.032 9.131 -22.508 1.00 79.88 242 VAL A CA 1
ATOM 1869 C C . VAL A 1 242 ? 6.153 10.607 -22.835 1.00 79.88 242 VAL A C 1
ATOM 1871 O O . VAL A 1 242 ? 6.522 11.421 -21.991 1.00 79.88 242 VAL A O 1
ATOM 1874 N N . THR A 1 243 ? 5.847 10.974 -24.073 1.00 81.62 243 THR A N 1
ATOM 1875 C CA . THR A 1 243 ? 5.959 12.364 -24.513 1.00 81.62 243 THR A CA 1
ATOM 1876 C C . THR A 1 243 ? 4.586 12.996 -24.647 1.00 81.62 243 THR A C 1
ATOM 1878 O O . THR A 1 243 ? 3.759 12.519 -25.416 1.00 81.62 243 THR A O 1
ATOM 1881 N N . TYR A 1 244 ? 4.342 14.081 -23.918 1.00 81.19 244 TYR A N 1
ATOM 1882 C CA . TYR A 1 244 ? 3.099 14.839 -23.989 1.00 81.19 244 TYR A CA 1
ATOM 1883 C C . TYR A 1 244 ? 3.293 16.129 -24.773 1.00 81.19 244 TYR A C 1
ATOM 1885 O O . TYR A 1 244 ? 4.230 16.890 -24.517 1.00 81.19 244 TYR A O 1
ATOM 1893 N N . ASP A 1 245 ? 2.351 16.396 -25.674 1.00 83.88 245 ASP A N 1
ATOM 1894 C CA . ASP A 1 245 ? 2.189 17.713 -26.279 1.00 83.88 245 ASP A CA 1
ATOM 1895 C C . ASP A 1 245 ? 1.202 18.545 -25.453 1.00 83.88 245 ASP A C 1
ATOM 1897 O O . ASP A 1 245 ? 0.013 18.216 -25.324 1.00 83.88 245 ASP A O 1
ATOM 1901 N N . PHE A 1 246 ? 1.722 19.635 -24.897 1.00 84.31 246 PHE A N 1
ATOM 1902 C CA . PHE A 1 246 ? 1.001 20.629 -24.124 1.00 84.31 246 PHE A CA 1
ATOM 1903 C C . PHE A 1 246 ? 0.714 21.859 -24.976 1.00 84.31 246 PHE A C 1
ATOM 1905 O O . PHE A 1 246 ? 1.589 22.386 -25.660 1.00 84.31 246 PHE A O 1
ATOM 1912 N N . VAL A 1 247 ? -0.517 22.348 -24.899 1.00 85.94 247 VAL A N 1
ATOM 1913 C CA . VAL A 1 247 ? -0.937 23.601 -25.519 1.00 85.94 247 VAL A CA 1
ATOM 1914 C C . VAL A 1 247 ? -1.380 24.540 -24.413 1.00 85.94 247 VAL A C 1
ATOM 1916 O O . VAL A 1 247 ? -2.397 24.296 -23.754 1.00 85.94 247 VAL A O 1
ATOM 1919 N N . THR A 1 248 ? -0.623 25.618 -24.242 1.00 85.88 248 THR A N 1
ATOM 1920 C CA . THR A 1 248 ? -0.909 26.687 -23.289 1.00 85.88 248 THR A CA 1
ATOM 1921 C C . THR A 1 248 ? -1.474 27.878 -24.038 1.00 85.88 248 THR A C 1
ATOM 1923 O O . THR A 1 248 ? -0.849 28.389 -24.966 1.00 85.88 248 THR A O 1
ATOM 1926 N N . LYS A 1 249 ? -2.661 28.333 -23.637 1.00 88.19 249 LYS A N 1
ATOM 1927 C CA . LYS A 1 249 ? -3.338 29.494 -24.223 1.00 88.19 249 LYS A CA 1
ATOM 1928 C C . LYS A 1 249 ? -3.522 30.581 -23.184 1.00 88.19 249 LYS A C 1
ATOM 1930 O O . LYS A 1 249 ? -3.897 30.297 -22.043 1.00 88.19 249 LYS A O 1
ATOM 1935 N N . LYS A 1 250 ? -3.315 31.833 -23.589 1.00 87.25 250 LYS A N 1
ATOM 1936 C CA . LYS A 1 250 ? -3.641 32.977 -22.744 1.00 87.25 250 LYS A CA 1
ATOM 1937 C C . LYS A 1 250 ? -5.156 33.187 -22.734 1.00 87.25 250 LYS A C 1
ATOM 1939 O O . LYS A 1 250 ? -5.818 33.205 -23.766 1.00 87.25 250 LYS A O 1
ATOM 1944 N N . THR A 1 251 ? -5.709 33.349 -21.544 1.00 86.19 251 THR A N 1
ATOM 1945 C CA . THR A 1 251 ? -7.126 33.615 -21.281 1.00 86.19 251 THR A CA 1
ATOM 1946 C C . THR A 1 251 ? -7.268 34.924 -20.505 1.00 86.19 251 THR A C 1
ATOM 1948 O O . THR A 1 251 ? -6.281 35.49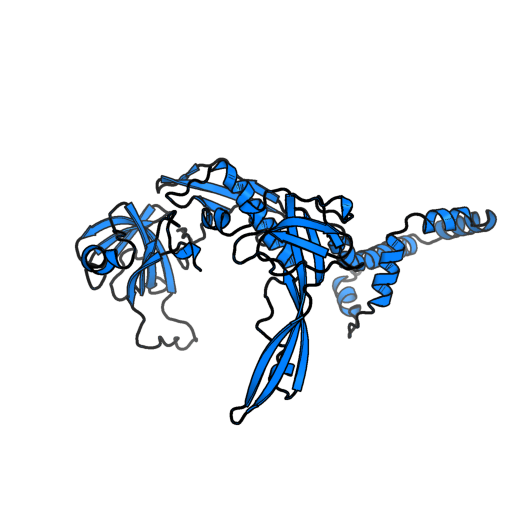0 -20.032 1.00 86.19 251 THR A O 1
ATOM 1951 N N . ALA A 1 252 ? -8.498 35.415 -20.345 1.00 83.75 252 ALA A N 1
ATOM 1952 C CA . ALA A 1 252 ? -8.764 36.637 -19.582 1.00 83.75 252 ALA A CA 1
ATOM 1953 C C . ALA A 1 252 ? -8.342 36.541 -18.099 1.00 83.75 252 ALA A C 1
ATOM 1955 O O . ALA A 1 252 ? -8.072 37.565 -17.480 1.00 83.75 252 ALA A O 1
ATOM 1956 N N . THR A 1 253 ? -8.260 35.329 -17.538 1.00 83.19 253 THR A N 1
ATOM 1957 C CA . THR A 1 253 ? -7.954 35.073 -16.118 1.00 83.19 253 THR A CA 1
ATOM 1958 C C . THR A 1 253 ? -6.549 34.510 -15.881 1.00 83.19 253 THR A C 1
ATOM 1960 O O . THR A 1 253 ? -6.239 34.113 -14.763 1.00 83.19 253 THR A O 1
ATOM 1963 N N . GLY A 1 254 ? -5.696 34.448 -16.909 1.00 85.19 254 GLY A N 1
ATOM 1964 C CA . GLY A 1 254 ? -4.354 33.861 -16.822 1.00 85.19 254 GLY A CA 1
ATOM 1965 C C . GLY A 1 254 ? -4.072 32.906 -17.977 1.00 85.19 254 GLY A C 1
ATOM 1966 O O . GLY A 1 254 ? -4.586 33.094 -19.075 1.00 85.19 254 GLY A O 1
ATOM 1967 N N . TYR A 1 255 ? -3.275 31.871 -17.747 1.00 82.50 255 TYR A N 1
ATOM 1968 C CA . TYR A 1 255 ? -2.962 30.856 -18.754 1.00 82.50 255 TYR A CA 1
ATOM 1969 C C . TYR A 1 255 ? -3.705 29.556 -18.455 1.00 82.50 255 TYR A C 1
ATOM 1971 O O . TYR A 1 255 ? -3.818 29.150 -17.301 1.00 82.50 255 TYR A O 1
ATOM 1979 N N . ASN A 1 256 ? -4.209 28.901 -19.498 1.00 82.88 256 ASN A N 1
ATOM 1980 C CA . ASN A 1 256 ? -4.795 27.569 -19.404 1.00 82.88 256 ASN A CA 1
ATOM 1981 C C . ASN A 1 256 ? -3.945 26.598 -20.226 1.00 82.88 256 ASN A C 1
ATOM 1983 O O . ASN A 1 256 ? -3.685 26.862 -21.401 1.00 82.88 256 ASN A O 1
ATOM 1987 N N . THR A 1 257 ? -3.523 25.494 -19.610 1.00 82.44 257 THR A N 1
ATOM 1988 C CA . THR A 1 257 ? -2.698 24.470 -20.255 1.00 82.44 257 THR A CA 1
ATOM 1989 C C . THR A 1 257 ? -3.486 23.179 -20.393 1.00 82.44 257 THR A C 1
ATOM 1991 O O . THR A 1 257 ? -4.017 22.658 -19.417 1.00 82.44 257 THR A O 1
ATOM 1994 N N . SER A 1 258 ? -3.531 22.646 -21.609 1.00 80.75 258 SER A N 1
ATOM 1995 C CA . SER A 1 258 ? -4.155 21.358 -21.925 1.00 80.75 258 SER A CA 1
ATOM 1996 C C . SER A 1 258 ? -3.125 20.405 -22.521 1.00 80.75 258 SER A C 1
ATOM 1998 O O . SER A 1 258 ? -2.192 20.855 -23.184 1.00 80.75 258 SER A O 1
ATOM 2000 N N . SER A 1 259 ? -3.283 19.101 -22.306 1.00 77.81 259 SER A N 1
ATOM 2001 C CA . SER A 1 259 ? -2.519 18.063 -23.006 1.00 77.81 259 SER A CA 1
ATOM 2002 C C . SER A 1 259 ? -3.405 17.403 -24.060 1.00 77.81 259 SER A C 1
ATOM 2004 O O . SER A 1 259 ? -4.601 17.213 -23.843 1.00 77.81 259 SER A O 1
ATOM 2006 N N . THR A 1 260 ? -2.842 17.096 -25.230 1.00 65.94 260 THR A N 1
ATOM 2007 C CA . THR A 1 260 ? -3.637 16.592 -26.369 1.00 65.94 260 THR A CA 1
ATOM 2008 C C . THR A 1 260 ? -3.302 15.165 -26.775 1.00 65.94 260 THR A C 1
ATOM 2010 O O . THR A 1 260 ? -4.196 14.448 -27.222 1.00 65.94 260 THR A O 1
ATOM 2013 N N . SER A 1 261 ? -2.062 14.699 -26.613 1.00 61.19 261 SER A N 1
ATOM 2014 C CA . SER A 1 261 ? -1.703 13.311 -26.929 1.00 61.19 261 SER A CA 1
ATOM 2015 C C . SER A 1 261 ? -0.430 12.881 -26.209 1.00 61.19 261 SER A C 1
ATOM 2017 O O . SER A 1 261 ? 0.565 13.604 -26.227 1.00 61.19 261 SER A O 1
ATOM 2019 N N . ALA A 1 262 ? -0.464 11.686 -25.623 1.00 65.19 262 ALA A N 1
ATOM 2020 C CA . ALA A 1 262 ? 0.738 10.940 -25.290 1.00 65.19 262 ALA A CA 1
ATOM 2021 C C . ALA A 1 262 ? 1.269 10.294 -26.579 1.00 65.19 262 ALA A C 1
ATOM 2023 O O . ALA A 1 262 ? 0.548 9.554 -27.247 1.00 65.19 262 ALA A O 1
ATOM 2024 N N . LYS A 1 263 ? 2.510 10.594 -26.951 1.00 65.69 263 LYS A N 1
ATOM 2025 C CA . LYS A 1 263 ? 3.233 9.967 -28.058 1.00 65.69 263 LYS A CA 1
ATOM 2026 C C . LYS A 1 263 ? 4.285 9.024 -27.492 1.00 65.69 263 LYS A C 1
ATOM 2028 O O . LYS A 1 263 ? 5.019 9.428 -26.594 1.00 65.69 263 LYS A O 1
ATOM 2033 N N . ALA A 1 264 ? 4.336 7.827 -28.085 1.00 63.19 264 ALA A N 1
ATOM 2034 C CA . ALA A 1 264 ? 5.309 6.749 -27.898 1.00 63.19 264 ALA A CA 1
ATOM 2035 C C . ALA A 1 264 ? 5.616 6.383 -26.435 1.00 63.19 264 ALA A C 1
ATOM 2037 O O . ALA A 1 264 ? 6.235 7.145 -25.706 1.00 63.19 264 ALA A O 1
ATOM 2038 N N . LEU A 1 265 ? 5.237 5.169 -26.036 1.00 75.75 265 LEU A N 1
ATOM 2039 C CA . LEU A 1 265 ? 5.722 4.539 -24.810 1.00 75.75 265 LEU A CA 1
ATOM 2040 C C . LEU A 1 265 ? 7.022 3.809 -25.159 1.00 75.75 265 LEU A C 1
ATOM 2042 O O . LEU A 1 265 ? 6.996 2.638 -25.545 1.00 75.75 265 LEU A O 1
ATOM 2046 N N . ALA A 1 266 ? 8.142 4.527 -25.110 1.00 85.75 266 ALA A N 1
ATOM 2047 C CA . ALA A 1 266 ? 9.452 3.929 -25.340 1.00 85.75 266 ALA A CA 1
ATOM 2048 C C . ALA A 1 266 ? 9.952 3.327 -24.027 1.00 85.75 266 ALA A C 1
ATOM 2050 O O . ALA A 1 266 ? 10.142 4.045 -23.043 1.00 85.75 266 ALA A O 1
ATOM 2051 N N . VAL A 1 267 ? 10.142 2.011 -23.993 1.00 88.88 267 VAL A N 1
ATOM 2052 C CA . VAL A 1 267 ? 10.665 1.333 -22.807 1.00 88.88 267 VAL A CA 1
ATOM 2053 C C . VAL A 1 267 ? 12.141 1.672 -22.673 1.00 88.88 267 VAL A C 1
ATOM 2055 O O . VAL A 1 267 ? 12.947 1.400 -23.558 1.00 88.88 267 VAL A O 1
ATOM 2058 N N . THR A 1 268 ? 12.505 2.252 -21.538 1.00 85.88 268 THR A N 1
ATOM 2059 C CA . THR A 1 268 ? 13.904 2.516 -21.190 1.00 85.88 268 THR A CA 1
ATOM 2060 C C . THR A 1 268 ? 14.509 1.331 -20.452 1.00 85.88 268 THR A C 1
ATOM 2062 O O . THR A 1 268 ? 15.662 0.987 -20.693 1.00 85.88 268 THR A O 1
ATOM 2065 N N . HIS A 1 269 ? 13.724 0.681 -19.589 1.00 86.94 269 HIS A N 1
ATOM 2066 C CA . HIS A 1 269 ? 14.167 -0.464 -18.802 1.00 86.94 269 HIS A CA 1
ATOM 2067 C C . HIS A 1 269 ? 13.055 -1.500 -18.703 1.00 86.94 269 HIS A C 1
ATOM 2069 O O . HIS A 1 269 ? 11.905 -1.148 -18.432 1.00 86.94 269 HIS A O 1
ATOM 2075 N N . LEU A 1 270 ? 13.415 -2.766 -18.887 1.00 89.69 270 LEU A N 1
ATOM 2076 C CA . LEU A 1 270 ? 12.544 -3.917 -18.703 1.00 89.69 270 LEU A CA 1
ATOM 2077 C C . LEU A 1 270 ? 13.178 -4.850 -17.673 1.00 89.69 270 LEU A C 1
ATOM 2079 O O . LEU A 1 270 ? 14.281 -5.348 -17.881 1.00 89.69 270 LEU A O 1
ATOM 2083 N N . VAL A 1 271 ? 12.484 -5.066 -16.564 1.00 90.00 271 VAL A N 1
ATOM 2084 C CA . VAL A 1 271 ? 12.977 -5.798 -15.398 1.00 90.00 271 VAL A CA 1
ATOM 2085 C C . VAL A 1 271 ? 12.163 -7.069 -15.245 1.00 90.00 271 VAL A C 1
ATOM 2087 O O . VAL A 1 271 ? 10.970 -7.001 -14.954 1.00 90.00 271 VAL A O 1
ATOM 2090 N N . LYS A 1 272 ? 12.794 -8.224 -15.444 1.00 91.12 272 LYS A N 1
ATOM 2091 C CA . LYS A 1 272 ? 12.201 -9.515 -15.101 1.00 91.12 272 LYS A CA 1
ATOM 2092 C C . LYS A 1 272 ? 12.209 -9.678 -13.590 1.00 91.12 272 LYS A C 1
ATOM 2094 O O . LYS A 1 272 ? 13.230 -9.438 -12.952 1.00 91.12 272 LYS A O 1
ATOM 2099 N N . VAL A 1 273 ? 11.068 -10.082 -13.051 1.00 89.00 273 VAL A N 1
ATOM 2100 C CA . VAL A 1 273 ? 10.880 -10.288 -11.617 1.00 89.00 273 VAL A CA 1
ATOM 2101 C C . VAL A 1 273 ? 10.588 -11.754 -11.310 1.00 89.00 273 VAL A C 1
ATOM 2103 O O . VAL A 1 273 ? 10.043 -12.476 -12.148 1.00 89.00 273 VAL A O 1
ATOM 2106 N N . ASP A 1 274 ? 10.957 -12.191 -10.107 1.00 87.19 274 ASP A N 1
ATOM 2107 C CA . ASP A 1 274 ? 10.951 -13.612 -9.731 1.00 87.19 274 ASP A CA 1
ATOM 2108 C C . ASP A 1 274 ? 9.556 -14.138 -9.382 1.00 87.19 274 ASP A C 1
ATOM 2110 O O . ASP A 1 274 ? 9.268 -15.332 -9.513 1.00 87.19 274 ASP A O 1
ATOM 2114 N N . LEU A 1 275 ? 8.674 -13.258 -8.905 1.00 90.12 275 LEU A N 1
ATOM 2115 C CA . LEU A 1 275 ? 7.331 -13.641 -8.492 1.00 90.12 275 LEU A CA 1
ATOM 2116 C C . LEU A 1 275 ? 6.337 -13.529 -9.661 1.00 90.12 275 LEU A C 1
ATOM 2118 O O . LEU A 1 275 ? 6.487 -12.684 -10.544 1.00 90.12 275 LEU A O 1
ATOM 2122 N N . PRO A 1 276 ? 5.264 -14.340 -9.663 1.00 89.81 276 PRO A N 1
ATOM 2123 C CA . PRO A 1 276 ? 4.159 -14.165 -10.600 1.00 89.81 276 PRO A CA 1
ATOM 2124 C C . PRO A 1 276 ? 3.571 -12.745 -10.555 1.00 89.81 276 PRO A C 1
ATOM 2126 O O . PRO A 1 276 ? 3.489 -12.128 -9.488 1.00 89.81 276 PRO A O 1
ATOM 2129 N N . PHE A 1 277 ? 3.126 -12.228 -11.706 1.00 86.75 277 PHE A N 1
ATOM 2130 C CA . PHE A 1 277 ? 2.687 -10.831 -11.835 1.00 86.75 277 PHE A CA 1
ATOM 2131 C C . PHE A 1 277 ? 1.528 -10.467 -10.881 1.00 86.75 277 PHE A C 1
ATOM 2133 O O . PHE A 1 277 ? 1.396 -9.311 -10.479 1.00 86.75 277 PHE A O 1
ATOM 2140 N N . GLU A 1 278 ? 0.725 -11.445 -10.450 1.00 86.12 278 GLU A N 1
ATOM 2141 C CA . GLU A 1 278 ? -0.400 -11.272 -9.527 1.00 86.12 278 GLU A CA 1
ATOM 2142 C C . GLU A 1 278 ? 0.021 -10.735 -8.145 1.00 86.12 278 GLU A C 1
ATOM 2144 O O . GLU A 1 278 ? -0.788 -10.094 -7.468 1.00 86.12 278 GLU A O 1
ATOM 2149 N N . TYR A 1 279 ? 1.273 -10.960 -7.724 1.00 88.81 279 TYR A N 1
ATOM 2150 C CA . TYR A 1 279 ? 1.813 -10.440 -6.458 1.00 88.81 279 TYR A CA 1
ATOM 2151 C C . TYR A 1 279 ? 2.130 -8.937 -6.511 1.00 88.81 279 TYR A C 1
ATOM 2153 O O . TYR A 1 279 ? 2.118 -8.267 -5.476 1.00 88.81 279 TYR A O 1
ATOM 2161 N N . TYR A 1 280 ? 2.354 -8.390 -7.706 1.00 85.50 280 TYR A N 1
ATOM 2162 C CA . TYR A 1 280 ? 2.666 -6.973 -7.933 1.00 85.50 280 TYR A CA 1
A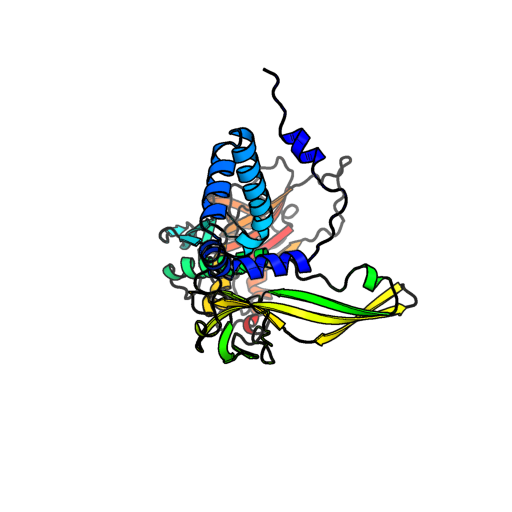TOM 2163 C C . TYR A 1 280 ? 1.412 -6.125 -8.178 1.00 85.50 280 TYR A C 1
ATOM 2165 O O . TYR A 1 280 ? 1.505 -4.905 -8.294 1.00 85.50 280 TYR A O 1
ATOM 2173 N N . GLY A 1 281 ? 0.241 -6.756 -8.287 1.00 80.31 281 GLY A N 1
ATOM 2174 C CA . GLY A 1 281 ? -1.030 -6.083 -8.531 1.00 80.31 281 GLY A CA 1
ATOM 2175 C C . GLY A 1 281 ? -1.799 -5.728 -7.250 1.00 80.31 281 GLY A C 1
ATOM 2176 O O . GLY A 1 281 ? -1.596 -6.343 -6.194 1.00 80.31 281 GLY A O 1
ATOM 2177 N N . PRO A 1 282 ? -2.769 -4.796 -7.336 1.00 75.94 282 PRO A N 1
ATOM 2178 C CA . PRO A 1 282 ? -3.595 -4.384 -6.199 1.00 75.94 282 PRO A CA 1
ATOM 2179 C C . PRO A 1 282 ? -4.379 -5.550 -5.583 1.00 75.94 282 PRO A C 1
ATOM 2181 O O . PRO A 1 282 ? -4.656 -5.535 -4.389 1.00 75.94 282 PRO A O 1
ATOM 2184 N N . GLY A 1 283 ? -4.698 -6.597 -6.353 1.00 79.06 283 GLY A N 1
ATOM 2185 C CA . GLY A 1 283 ? -5.463 -7.750 -5.874 1.00 79.06 283 GLY A CA 1
ATOM 2186 C C . GLY A 1 283 ? -4.855 -8.429 -4.642 1.00 79.06 283 GLY A C 1
ATOM 2187 O O . GLY A 1 283 ? -5.546 -8.596 -3.639 1.00 79.06 283 GLY A O 1
ATOM 2188 N N . LYS A 1 284 ? -3.571 -8.811 -4.688 1.00 82.19 284 LYS A N 1
ATOM 2189 C CA . LYS A 1 284 ? -2.864 -9.415 -3.542 1.00 82.19 284 LYS A CA 1
ATOM 2190 C C . LYS A 1 284 ? -2.374 -8.351 -2.555 1.00 82.19 284 LYS A C 1
ATOM 2192 O O . LYS A 1 284 ? -2.524 -8.530 -1.349 1.00 82.19 284 LYS A O 1
ATOM 2197 N N . GLN A 1 285 ? -1.871 -7.219 -3.052 1.00 81.88 285 GLN A N 1
ATOM 2198 C CA . GLN A 1 285 ? -1.362 -6.119 -2.219 1.00 81.88 285 GLN A CA 1
ATOM 2199 C C . GLN A 1 285 ? -2.424 -5.548 -1.264 1.00 81.88 285 GLN A C 1
ATOM 2201 O O . GLN A 1 285 ? -2.112 -5.233 -0.117 1.00 81.88 285 GLN A O 1
ATOM 2206 N N . ASN A 1 286 ? -3.687 -5.475 -1.697 1.00 79.31 286 ASN A N 1
ATOM 2207 C CA . ASN A 1 286 ? -4.790 -4.948 -0.892 1.00 79.31 286 ASN A CA 1
ATOM 2208 C C . ASN A 1 286 ? -5.323 -5.938 0.153 1.00 79.31 286 ASN A C 1
ATOM 2210 O O . ASN A 1 286 ? -6.176 -5.543 0.949 1.00 79.31 286 ASN A O 1
ATOM 2214 N N . GLN A 1 287 ? -4.863 -7.194 0.173 1.00 79.88 287 GLN A N 1
ATOM 2215 C CA . GLN A 1 287 ? -5.287 -8.205 1.157 1.00 79.88 287 GLN A CA 1
ATOM 2216 C C . GLN A 1 287 ? -4.501 -8.138 2.470 1.00 79.88 287 GLN A C 1
ATOM 2218 O O . GLN A 1 287 ? -4.935 -8.707 3.473 1.00 79.88 287 GLN A O 1
ATOM 2223 N N . ILE A 1 288 ? -3.377 -7.422 2.476 1.00 84.12 288 ILE A N 1
ATOM 2224 C CA . ILE A 1 288 ? -2.583 -7.148 3.672 1.00 84.12 288 ILE A CA 1
ATOM 2225 C C . ILE A 1 288 ? -2.682 -5.672 4.045 1.00 84.12 288 ILE A C 1
ATOM 2227 O O . ILE A 1 288 ? -3.004 -4.820 3.212 1.00 84.12 288 ILE A O 1
ATOM 2231 N N . ALA A 1 289 ? -2.407 -5.358 5.302 1.00 82.62 289 ALA A N 1
ATOM 2232 C CA . ALA A 1 289 ? -2.352 -3.988 5.776 1.00 82.62 289 ALA A CA 1
ATOM 2233 C C . ALA A 1 289 ? -1.194 -3.800 6.755 1.00 82.62 289 ALA A C 1
ATOM 2235 O O . ALA A 1 289 ? -0.906 -4.679 7.566 1.00 82.62 289 ALA A O 1
ATOM 2236 N N . GLN A 1 290 ? -0.521 -2.659 6.652 1.00 86.00 290 GLN A N 1
ATOM 2237 C CA . GLN A 1 290 ? 0.569 -2.300 7.548 1.00 86.00 290 GLN A CA 1
ATOM 2238 C C . GLN A 1 290 ? 0.003 -1.761 8.863 1.00 86.00 290 GLN A C 1
ATOM 2240 O O . GLN A 1 290 ? -0.932 -0.956 8.857 1.00 86.00 290 GLN A O 1
ATOM 2245 N N . ARG A 1 291 ? 0.584 -2.199 9.980 1.00 84.50 291 ARG A N 1
ATOM 2246 C CA . ARG A 1 291 ? 0.371 -1.611 11.302 1.00 84.50 291 ARG A CA 1
ATOM 2247 C C . ARG A 1 291 ? 1.414 -0.538 11.552 1.00 84.50 291 ARG A C 1
ATOM 2249 O O . ARG A 1 291 ? 2.610 -0.818 11.549 1.00 84.50 291 ARG A O 1
ATOM 2256 N N . GLU A 1 292 ? 0.943 0.666 11.826 1.00 86.44 292 GLU A N 1
ATOM 2257 C CA . GLU A 1 292 ? 1.772 1.812 12.188 1.00 86.44 292 GLU A CA 1
ATOM 2258 C C . GLU A 1 292 ? 1.336 2.355 13.543 1.00 86.44 292 GLU A C 1
ATOM 2260 O O . GLU A 1 292 ? 0.248 2.042 14.021 1.00 86.44 292 GLU A O 1
ATOM 2265 N N . ALA A 1 293 ? 2.178 3.163 14.183 1.00 88.38 293 ALA A N 1
ATOM 2266 C CA . ALA A 1 293 ? 1.773 3.883 15.382 1.00 88.38 293 ALA A CA 1
ATOM 2267 C C . ALA A 1 293 ? 0.560 4.775 15.071 1.00 88.38 293 ALA A C 1
ATOM 2269 O O . ALA A 1 293 ? 0.548 5.491 14.070 1.00 88.38 293 ALA A O 1
ATOM 2270 N N . CYS A 1 294 ? -0.453 4.755 15.933 1.00 89.56 294 CYS A N 1
ATOM 2271 C CA . CYS A 1 294 ? -1.581 5.663 15.784 1.00 89.56 294 CYS A CA 1
ATOM 2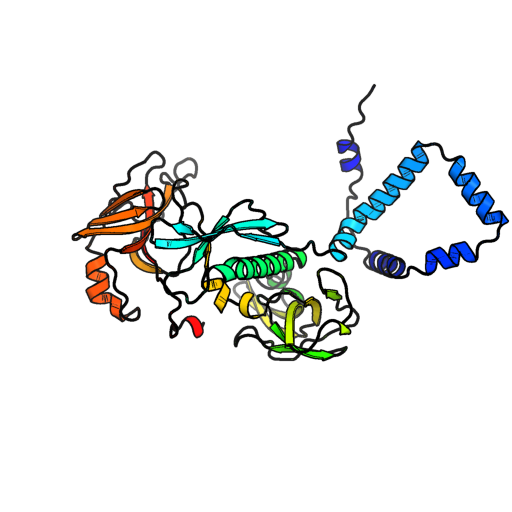272 C C . CYS A 1 294 ? -1.107 7.118 15.927 1.00 89.56 294 CYS A C 1
ATOM 2274 O O . CYS A 1 294 ? -0.314 7.444 16.818 1.00 89.56 294 CYS A O 1
ATOM 2276 N N . MET A 1 295 ? -1.620 8.016 15.082 1.00 89.12 295 MET A N 1
ATOM 2277 C CA . MET A 1 295 ? -1.289 9.443 15.145 1.00 89.12 295 MET A CA 1
ATOM 2278 C C . MET A 1 295 ? -1.561 9.996 16.553 1.00 89.12 295 MET A C 1
ATOM 2280 O O . MET A 1 295 ? -2.660 9.850 17.082 1.00 89.12 295 MET A O 1
ATOM 2284 N N . GLY A 1 296 ? -0.554 10.603 17.186 1.00 86.75 296 GLY A N 1
ATOM 2285 C CA . GLY A 1 296 ? -0.674 11.157 18.542 1.00 86.75 296 GLY A CA 1
ATOM 2286 C C . GLY A 1 296 ? -0.897 10.126 19.664 1.00 86.75 296 GLY A C 1
ATOM 2287 O O . GLY A 1 296 ? -1.058 10.516 20.817 1.00 86.75 296 GLY A O 1
ATOM 2288 N N . ASN A 1 297 ? -0.870 8.824 19.355 1.00 89.50 297 ASN A N 1
ATOM 2289 C CA . ASN A 1 297 ? -0.967 7.709 20.301 1.00 89.50 297 ASN A CA 1
ATOM 2290 C C . ASN A 1 297 ? 0.089 6.637 19.982 1.00 89.50 297 ASN A C 1
ATOM 2292 O O . ASN A 1 297 ? -0.258 5.535 19.564 1.00 89.50 297 ASN A O 1
ATOM 2296 N N . PRO A 1 298 ? 1.385 6.905 20.216 1.00 88.94 298 PRO A N 1
ATOM 2297 C CA . PRO A 1 298 ? 2.464 5.993 19.824 1.00 88.94 298 PRO A CA 1
ATOM 2298 C C . PRO A 1 298 ? 2.463 4.648 20.567 1.00 88.94 298 PRO A C 1
ATOM 2300 O O . PRO A 1 298 ? 3.144 3.718 20.153 1.00 88.94 298 PRO A O 1
ATOM 2303 N N . GLN A 1 299 ? 1.713 4.542 21.668 1.00 88.50 299 GLN A N 1
ATOM 2304 C CA . GLN A 1 299 ? 1.534 3.295 22.420 1.00 88.50 299 GLN A CA 1
ATOM 2305 C C . GLN A 1 299 ? 0.536 2.341 21.752 1.00 88.50 299 GLN A C 1
ATOM 2307 O O . GLN A 1 299 ? 0.488 1.162 22.087 1.00 88.50 299 GLN A O 1
ATOM 2312 N N . ASP A 1 300 ? -0.280 2.851 20.832 1.00 90.25 300 ASP A N 1
ATOM 2313 C CA . ASP A 1 300 ? -1.231 2.068 20.063 1.00 90.25 300 ASP A CA 1
ATOM 2314 C C . ASP A 1 300 ? -0.827 2.013 18.599 1.00 90.25 300 ASP A C 1
ATOM 2316 O O . ASP A 1 300 ? -0.102 2.863 18.087 1.00 90.25 300 ASP A O 1
ATOM 2320 N N . SER A 1 301 ? -1.320 0.985 17.923 1.00 86.38 301 SER A N 1
ATOM 2321 C CA . SER A 1 301 ? -1.077 0.757 16.513 1.00 86.38 301 SER A CA 1
ATOM 2322 C C . SER A 1 301 ? -2.386 0.739 15.739 1.00 86.38 301 SER A C 1
ATOM 2324 O O . SER A 1 301 ? -3.356 0.074 16.119 1.00 86.38 301 SER A O 1
ATOM 2326 N N . CYS A 1 302 ? -2.380 1.481 14.644 1.00 87.06 302 CYS A N 1
ATOM 2327 C CA . CYS A 1 302 ? -3.485 1.699 13.737 1.00 87.06 302 CYS A CA 1
ATOM 2328 C C . CYS A 1 302 ? -3.155 1.070 12.382 1.00 87.06 302 CYS A C 1
ATOM 2330 O O . CYS A 1 302 ? -1.994 0.913 11.999 1.00 87.06 302 CYS A O 1
ATOM 2332 N N . VAL A 1 303 ? -4.204 0.686 11.666 1.00 81.44 303 VAL A N 1
ATOM 2333 C CA . VAL A 1 303 ? -4.128 0.086 10.338 1.00 81.44 303 VAL A CA 1
ATOM 2334 C C . VAL A 1 303 ? -4.986 0.904 9.399 1.00 81.44 303 VAL A C 1
ATOM 2336 O O . VAL A 1 303 ? -6.184 1.079 9.647 1.00 81.44 303 VAL A O 1
ATOM 2339 N N . GLN A 1 304 ? -4.401 1.348 8.289 1.00 73.94 304 GLN A N 1
ATOM 2340 C CA . GLN A 1 304 ? -5.190 1.944 7.222 1.00 73.94 304 GLN A CA 1
ATOM 2341 C C . GLN A 1 304 ? -6.069 0.875 6.573 1.00 73.94 304 GLN A C 1
ATOM 2343 O O . GLN A 1 304 ? -5.599 -0.104 5.988 1.00 73.94 304 GLN A O 1
ATOM 2348 N N . THR A 1 305 ? -7.375 1.068 6.697 1.00 70.31 305 THR A N 1
ATOM 2349 C CA . THR A 1 305 ? -8.398 0.188 6.138 1.00 70.31 305 THR A CA 1
ATOM 2350 C C . THR A 1 305 ? -9.420 1.039 5.404 1.00 70.31 305 THR A C 1
ATOM 2352 O O . THR A 1 305 ? -9.599 2.214 5.728 1.00 70.31 305 THR A O 1
ATOM 2355 N N . ALA A 1 306 ? -10.084 0.455 4.405 1.00 74.69 306 ALA A N 1
ATOM 2356 C CA . ALA A 1 306 ? -11.328 1.042 3.932 1.00 74.69 306 ALA A CA 1
ATOM 2357 C C . ALA A 1 306 ? -12.279 1.108 5.130 1.00 74.69 306 ALA A C 1
ATOM 2359 O O . ALA A 1 306 ? -12.328 0.168 5.921 1.00 74.69 306 ALA A O 1
ATOM 2360 N N . ALA A 1 307 ? -12.987 2.215 5.292 1.00 81.19 307 ALA A N 1
ATOM 2361 C CA . ALA A 1 307 ? -13.839 2.424 6.446 1.00 81.19 307 ALA A CA 1
ATOM 2362 C C . ALA A 1 307 ? -15.088 3.199 6.037 1.00 81.19 307 ALA A C 1
ATOM 2364 O O . ALA A 1 307 ? -15.060 3.962 5.071 1.00 81.19 307 ALA A O 1
ATOM 2365 N N . VAL A 1 308 ? -16.172 2.980 6.770 1.00 86.44 308 VAL A N 1
ATOM 2366 C CA . VAL A 1 308 ? -17.433 3.706 6.608 1.00 86.44 308 VAL A CA 1
ATOM 2367 C C . VAL A 1 308 ? -17.613 4.627 7.795 1.00 86.44 308 VAL A C 1
ATOM 2369 O O . VAL A 1 308 ? -17.387 4.230 8.938 1.00 86.44 308 VAL A O 1
ATOM 2372 N N . ASP A 1 309 ? -18.007 5.861 7.520 1.00 89.75 309 ASP A N 1
ATOM 2373 C CA . ASP A 1 309 ? -18.294 6.865 8.527 1.00 89.75 309 ASP A CA 1
ATOM 2374 C C . ASP A 1 309 ? -19.536 6.477 9.343 1.00 89.75 309 ASP A C 1
ATOM 2376 O O . ASP A 1 309 ? -20.631 6.268 8.822 1.00 89.75 309 ASP A O 1
ATOM 2380 N N . LEU A 1 310 ? -19.365 6.390 10.658 1.00 92.00 310 LEU A N 1
ATOM 2381 C CA . LEU A 1 310 ? -20.479 6.306 11.605 1.00 92.00 310 LEU A CA 1
ATOM 2382 C C . LEU A 1 310 ? -20.851 7.692 12.127 1.00 92.00 310 LEU A C 1
ATOM 2384 O O . LEU A 1 310 ? -22.002 7.954 12.472 1.00 92.00 310 LEU A O 1
ATOM 2388 N N . TYR A 1 311 ? -19.854 8.570 12.214 1.00 91.31 311 TYR A N 1
ATOM 2389 C CA . TYR A 1 311 ? -19.985 9.919 12.730 1.00 91.31 311 TYR A CA 1
ATOM 2390 C C . TYR A 1 311 ? -18.855 10.791 12.202 1.00 91.31 311 TYR A C 1
ATOM 2392 O O . TYR A 1 311 ? -17.687 10.418 12.309 1.00 91.31 311 TYR A O 1
ATOM 2400 N N . GLU A 1 312 ? -19.192 11.981 11.722 1.00 88.00 312 GLU A N 1
ATOM 2401 C CA . GLU A 1 312 ? -18.233 13.028 11.393 1.00 88.00 312 GLU A CA 1
ATOM 2402 C C . GLU A 1 312 ? -18.709 14.358 11.969 1.00 88.00 312 GLU A C 1
ATOM 2404 O O . GLU A 1 312 ? -19.872 14.742 11.856 1.00 88.00 312 GLU A O 1
ATOM 2409 N N . ASN A 1 313 ? -17.780 15.064 12.597 1.00 81.25 313 ASN A N 1
ATOM 2410 C CA . ASN A 1 313 ? -17.964 16.395 13.131 1.00 81.25 313 ASN A CA 1
ATOM 2411 C C . ASN A 1 313 ? -16.839 17.278 12.604 1.00 81.25 313 ASN A C 1
ATOM 2413 O O . ASN A 1 313 ? -15.785 17.436 13.233 1.00 81.25 313 ASN A O 1
ATOM 2417 N N . TYR A 1 314 ? -17.068 17.835 11.417 1.00 67.06 314 TYR A N 1
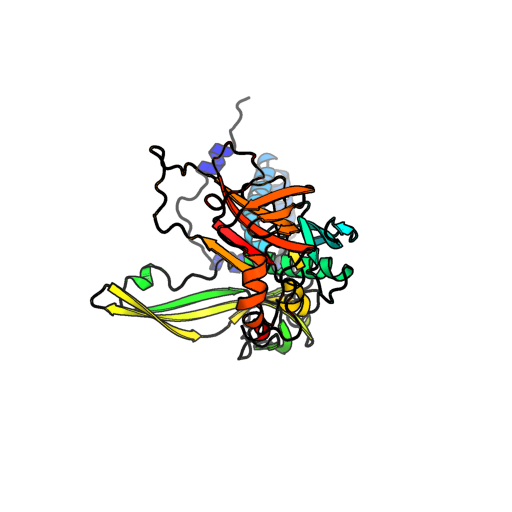ATOM 2418 C CA . TYR A 1 314 ? -16.218 18.889 10.894 1.00 67.06 314 TYR A CA 1
ATOM 2419 C C . TYR A 1 314 ? -16.511 20.174 11.667 1.00 67.06 314 TYR A C 1
ATOM 2421 O O . TYR A 1 314 ? -17.651 20.646 11.638 1.00 67.06 314 TYR A O 1
ATOM 2429 N N . PRO A 1 315 ? -15.521 20.764 12.359 1.00 59.22 315 PRO A N 1
ATOM 2430 C CA . PRO A 1 315 ? -15.732 22.051 12.995 1.00 59.22 315 PRO A CA 1
ATOM 2431 C C . PRO A 1 315 ? -16.128 23.071 11.922 1.00 59.22 315 PRO A C 1
ATOM 2433 O O . PRO A 1 315 ? -15.399 23.301 10.960 1.00 59.22 315 PRO A O 1
ATOM 2436 N N . THR A 1 316 ? -17.306 23.675 12.082 1.00 53.91 316 THR A N 1
ATOM 2437 C CA . THR A 1 316 ? -17.830 24.708 11.171 1.00 53.91 316 THR A CA 1
ATOM 2438 C C . THR A 1 316 ? -17.045 26.016 11.261 1.00 53.91 316 THR A C 1
ATOM 2440 O O . THR A 1 316 ? -17.155 26.875 10.391 1.00 53.91 316 THR A O 1
ATOM 2443 N N . THR A 1 317 ? -16.261 26.182 12.324 1.00 53.84 317 THR A N 1
ATOM 2444 C CA . THR A 1 317 ? -15.376 27.317 12.567 1.00 53.84 317 THR A CA 1
ATO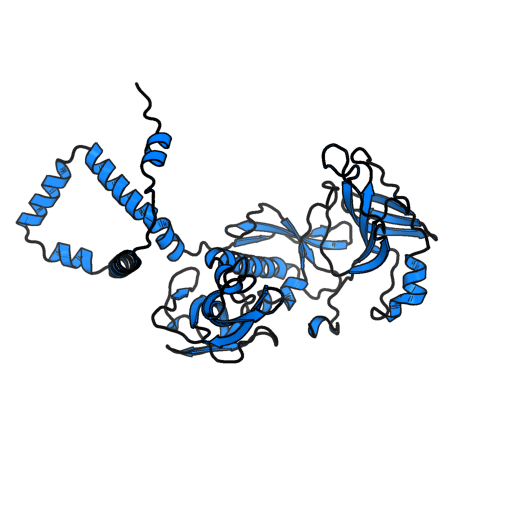M 2445 C C . THR A 1 317 ? -13.925 26.895 12.397 1.00 53.84 317 THR A C 1
ATOM 2447 O O . THR A 1 317 ? -13.482 25.890 12.954 1.00 53.84 317 THR A O 1
ATOM 2450 N N . GLN A 1 318 ? -13.173 27.692 11.636 1.00 53.28 318 GLN A N 1
ATOM 2451 C CA . GLN A 1 318 ? -11.733 27.516 11.502 1.00 53.28 318 GLN A CA 1
ATOM 2452 C C . GLN A 1 318 ? -11.095 27.615 12.884 1.00 53.28 318 GLN A C 1
ATOM 2454 O O . GLN A 1 318 ? -11.298 28.598 13.600 1.00 53.28 318 GLN A O 1
ATOM 2459 N N . ILE A 1 319 ? -10.342 26.586 13.262 1.00 61.41 319 ILE A N 1
ATOM 2460 C CA . ILE A 1 319 ? -9.646 26.611 14.535 1.00 61.41 319 ILE A CA 1
ATOM 2461 C C . ILE A 1 319 ? -8.385 27.450 14.359 1.00 61.41 319 ILE A C 1
ATOM 2463 O O . ILE A 1 319 ? -7.515 27.110 13.556 1.00 61.41 319 ILE A O 1
ATOM 2467 N N . LEU A 1 320 ? -8.342 28.583 15.054 1.00 57.94 320 LEU A N 1
ATOM 2468 C CA . LEU A 1 320 ? -7.227 29.512 14.971 1.00 57.94 320 LEU A CA 1
ATOM 2469 C C . LEU A 1 320 ? -6.055 28.987 15.816 1.00 57.94 320 LEU A C 1
ATOM 2471 O O . LEU A 1 320 ? -6.291 28.472 16.913 1.00 57.94 320 LEU A O 1
ATOM 2475 N N . PRO A 1 321 ? -4.812 29.099 15.319 1.00 69.06 321 PRO A N 1
ATOM 2476 C CA . PRO A 1 321 ? -3.630 28.896 16.145 1.00 69.06 321 PRO A CA 1
ATOM 2477 C C . PRO A 1 321 ? -3.602 29.889 17.314 1.00 69.06 321 PRO A C 1
ATOM 2479 O O . PRO A 1 321 ? -4.197 30.965 17.231 1.00 69.06 321 PRO A O 1
ATOM 2482 N N . ASP A 1 322 ? -2.905 29.529 18.386 1.00 69.88 322 ASP A N 1
ATOM 2483 C CA . ASP A 1 322 ? -2.569 30.429 19.483 1.00 69.88 322 ASP A CA 1
ATOM 2484 C C . ASP A 1 322 ? -1.597 31.536 19.028 1.00 69.88 322 ASP A C 1
ATOM 2486 O O . ASP A 1 322 ? -1.156 31.584 17.874 1.00 69.88 322 ASP A O 1
ATOM 2490 N N . ASP A 1 323 ? -1.239 32.433 19.948 1.00 73.56 323 ASP A N 1
ATOM 2491 C CA . ASP A 1 323 ? -0.337 33.561 19.677 1.00 73.56 323 ASP A CA 1
ATOM 2492 C C . ASP A 1 323 ? 1.070 33.127 19.200 1.00 73.56 323 ASP A C 1
ATOM 2494 O O . ASP A 1 323 ? 1.819 33.950 18.669 1.00 73.56 323 ASP A O 1
ATOM 2498 N N . ASN A 1 324 ? 1.429 31.842 19.340 1.00 74.75 324 ASN A N 1
ATOM 2499 C CA . ASN A 1 324 ? 2.688 31.257 18.870 1.00 74.75 324 ASN A CA 1
ATOM 2500 C C . ASN A 1 324 ? 2.549 30.524 17.524 1.00 74.75 324 ASN A C 1
ATOM 2502 O O . ASN A 1 324 ? 3.526 29.962 17.026 1.00 74.75 324 ASN A O 1
ATOM 2506 N N . GLY A 1 325 ? 1.362 30.527 16.911 1.00 68.88 325 GLY A N 1
ATOM 2507 C CA . GLY A 1 325 ? 1.095 29.791 15.677 1.00 68.88 325 GLY A CA 1
ATOM 2508 C C . GLY A 1 325 ? 0.835 28.298 15.893 1.00 68.88 325 GLY A C 1
ATOM 2509 O O . GLY A 1 325 ? 0.812 27.546 14.917 1.00 68.88 325 GLY A O 1
ATOM 2510 N N . GLU A 1 326 ? 0.611 27.856 17.134 1.00 70.06 326 GLU A N 1
ATOM 2511 C CA . GLU A 1 326 ? 0.353 26.461 17.473 1.00 70.06 326 GLU A CA 1
ATOM 2512 C C . GLU A 1 326 ? -1.131 26.204 17.765 1.00 70.06 326 GLU A C 1
ATOM 2514 O O . GLU A 1 326 ? -1.818 27.003 18.388 1.00 70.06 326 GLU A O 1
ATOM 2519 N N . LEU A 1 327 ? -1.665 25.057 17.339 1.00 69.69 327 LEU A N 1
ATOM 2520 C CA . LEU A 1 327 ? -3.014 24.666 17.756 1.00 69.69 327 LEU A CA 1
ATOM 2521 C C . LEU A 1 327 ? -2.989 24.216 19.233 1.00 69.69 327 LEU A C 1
ATOM 2523 O O . LEU A 1 327 ? -2.087 23.455 19.607 1.00 69.69 327 LEU A O 1
ATOM 2527 N N . PRO A 1 328 ? -3.977 24.622 20.059 1.00 68.06 328 PRO A N 1
ATOM 2528 C CA . PRO A 1 328 ? -4.004 24.300 21.491 1.00 68.06 328 PRO A CA 1
ATOM 2529 C C . PRO A 1 328 ? -4.313 22.822 21.802 1.00 68.06 328 PRO A C 1
ATOM 2531 O O . PRO A 1 328 ? -4.178 22.386 22.942 1.00 68.06 328 PRO A O 1
ATOM 2534 N N . PHE A 1 329 ? -4.699 22.036 20.798 1.00 73.81 329 PHE A N 1
ATOM 2535 C CA . PHE A 1 329 ? -5.030 20.614 20.906 1.00 73.81 329 PHE A CA 1
ATOM 2536 C C . PHE A 1 329 ? -4.157 19.778 19.973 1.00 73.81 329 PHE A C 1
ATOM 2538 O O . PHE A 1 329 ? -3.757 20.222 18.894 1.00 73.81 329 PHE A O 1
ATOM 2545 N N . ASP A 1 330 ? -3.939 18.529 20.368 1.00 81.31 330 ASP A N 1
ATOM 2546 C CA . ASP A 1 330 ? -3.368 17.506 19.505 1.00 81.31 330 ASP A CA 1
ATOM 2547 C C . ASP A 1 330 ? -4.486 16.763 18.785 1.00 81.31 330 ASP A C 1
ATOM 2549 O O . ASP A 1 330 ? -5.412 16.243 19.414 1.00 81.31 330 ASP A O 1
ATOM 2553 N N . ASN A 1 331 ? -4.363 16.645 17.464 1.00 86.88 331 ASN A N 1
ATOM 2554 C CA . ASN A 1 331 ? -5.152 15.677 16.715 1.00 86.88 331 ASN A CA 1
ATOM 2555 C C . ASN A 1 331 ? -4.577 14.285 16.960 1.00 86.88 331 ASN A C 1
ATOM 2557 O O . ASN A 1 331 ? -3.395 14.031 16.714 1.00 86.88 331 ASN A O 1
ATOM 2561 N N . ARG A 1 332 ? -5.427 13.383 17.436 1.00 91.69 332 ARG A N 1
ATOM 2562 C CA . ARG A 1 332 ? -5.068 12.013 17.773 1.00 91.69 332 ARG A CA 1
ATOM 2563 C C . ARG A 1 332 ? -5.980 11.034 17.057 1.00 91.69 332 ARG A C 1
ATOM 2565 O O . ARG A 1 332 ? -7.126 11.334 16.719 1.00 91.69 332 ARG A O 1
ATOM 2572 N N . GLU A 1 333 ? -5.446 9.850 16.832 1.00 93.19 333 GLU A N 1
ATOM 2573 C CA . GLU A 1 333 ? -6.147 8.719 16.255 1.00 93.19 333 GLU A CA 1
ATOM 2574 C C . GLU A 1 333 ? -6.047 7.534 17.209 1.00 93.19 333 GLU A C 1
ATOM 2576 O O . GLU A 1 333 ? -5.029 7.343 17.875 1.00 93.19 333 GLU A O 1
ATOM 2581 N N . ILE A 1 334 ? -7.107 6.743 17.301 1.00 94.69 334 ILE A N 1
ATOM 2582 C CA . ILE A 1 334 ? -7.088 5.462 17.992 1.00 94.69 334 ILE A CA 1
ATOM 2583 C C . ILE A 1 334 ? -7.913 4.448 17.213 1.00 94.69 334 ILE A C 1
ATOM 2585 O O . ILE A 1 334 ? -8.960 4.777 16.658 1.00 94.69 334 ILE A O 1
ATOM 2589 N N . GLN A 1 335 ? -7.445 3.204 17.188 1.00 92.56 335 GLN A N 1
ATOM 2590 C CA . GLN A 1 335 ? -8.173 2.086 16.610 1.00 92.56 335 GLN A CA 1
ATOM 2591 C C . GLN A 1 335 ? -8.382 1.004 17.669 1.00 92.56 335 GLN A C 1
ATOM 2593 O O . GLN A 1 335 ? -7.465 0.694 18.435 1.00 92.56 335 GLN A O 1
ATOM 2598 N N . GLY A 1 336 ? -9.578 0.422 17.723 1.00 91.56 336 GLY A N 1
ATOM 2599 C CA . GLY A 1 336 ? -9.896 -0.600 18.717 1.00 91.56 336 GLY A CA 1
ATOM 2600 C C . GLY A 1 336 ? -11.161 -1.389 18.414 1.00 91.56 336 GLY A C 1
ATOM 2601 O O . GLY A 1 336 ? -12.013 -0.947 17.646 1.00 91.56 336 GLY A O 1
ATOM 2602 N N . ILE A 1 337 ? -11.269 -2.572 19.014 1.00 91.06 337 ILE A N 1
ATOM 2603 C CA . ILE A 1 337 ? -12.451 -3.429 18.890 1.00 91.06 337 ILE A CA 1
ATOM 2604 C C . ILE A 1 337 ? -13.557 -2.928 19.810 1.00 91.06 337 ILE A C 1
ATOM 2606 O O . ILE A 1 337 ? -13.295 -2.682 20.986 1.00 91.06 337 ILE A O 1
ATOM 2610 N N . ILE A 1 338 ? -14.795 -2.867 19.318 1.00 94.50 338 ILE A N 1
ATOM 2611 C CA . ILE A 1 338 ? -15.982 -2.623 20.140 1.00 94.50 338 ILE A CA 1
ATOM 2612 C C . ILE A 1 338 ? -16.119 -3.752 21.160 1.00 94.50 338 ILE A C 1
ATOM 2614 O O . ILE A 1 338 ? -16.401 -4.896 20.802 1.00 94.50 338 ILE A O 1
ATOM 2618 N N . ILE A 1 339 ? -15.958 -3.424 22.439 1.00 95.81 339 ILE A N 1
ATOM 2619 C CA . ILE A 1 339 ? -16.166 -4.364 23.549 1.00 95.81 339 ILE A CA 1
ATOM 2620 C C . ILE A 1 339 ? -17.541 -4.194 24.196 1.00 95.81 339 ILE A C 1
ATOM 2622 O O . ILE A 1 339 ? -18.050 -5.142 24.804 1.00 95.81 339 ILE A O 1
ATOM 2626 N N . ASP A 1 340 ? -18.138 -3.013 24.051 1.00 96.25 340 ASP A N 1
ATOM 2627 C CA . ASP A 1 340 ? -19.455 -2.670 24.575 1.00 96.25 340 ASP A CA 1
ATOM 2628 C C . ASP A 1 340 ? -20.024 -1.450 23.837 1.00 96.25 340 ASP A C 1
ATOM 2630 O O . ASP A 1 340 ? -19.268 -0.582 23.393 1.00 96.25 340 ASP A O 1
ATOM 2634 N N . HIS A 1 341 ? -21.345 -1.371 23.712 1.00 94.69 341 HIS A N 1
ATOM 2635 C CA . HIS A 1 341 ? -22.037 -0.166 23.258 1.00 94.69 341 HIS A CA 1
ATOM 2636 C C . HIS A 1 341 ? -23.410 -0.083 23.923 1.00 94.69 341 HIS A C 1
ATOM 2638 O O . HIS A 1 341 ? -24.119 -1.081 24.041 1.00 94.69 341 HIS A O 1
ATOM 2644 N N . ASN A 1 342 ? -23.779 1.114 24.367 1.00 94.31 342 ASN A N 1
ATOM 2645 C CA . ASN A 1 342 ? -25.071 1.383 24.977 1.00 94.31 342 ASN A CA 1
ATOM 2646 C C . ASN A 1 342 ? -25.466 2.839 24.718 1.00 94.31 342 ASN A C 1
ATOM 2648 O O . ASN A 1 342 ? -24.863 3.764 25.273 1.00 94.31 342 ASN A O 1
ATOM 2652 N N . GLY A 1 343 ? -26.478 3.037 23.873 1.00 94.75 343 GLY A N 1
ATOM 2653 C CA . GLY A 1 343 ? -26.936 4.363 23.483 1.00 94.75 343 GLY A CA 1
ATOM 2654 C C . GLY A 1 343 ? -25.800 5.188 22.879 1.00 94.75 343 GLY A C 1
ATOM 2655 O O . GLY A 1 343 ? -25.124 4.774 21.945 1.00 94.75 343 GLY A O 1
ATOM 2656 N N . THR A 1 344 ? -25.557 6.367 23.440 1.00 96.44 344 THR A N 1
ATOM 2657 C CA . THR A 1 344 ? -24.517 7.298 22.979 1.00 96.44 344 THR A CA 1
ATOM 2658 C C . THR A 1 344 ? -23.090 6.877 23.327 1.00 96.44 344 THR A C 1
ATOM 2660 O O . THR A 1 344 ? -22.148 7.566 22.941 1.00 96.44 344 THR A O 1
ATOM 2663 N N . THR A 1 345 ? -22.909 5.812 24.109 1.00 97.44 345 THR A N 1
ATOM 2664 C CA . THR A 1 345 ? -21.594 5.401 24.596 1.00 97.44 345 THR A CA 1
ATOM 2665 C C . THR A 1 345 ? -21.113 4.145 23.884 1.00 97.44 345 THR A C 1
ATOM 2667 O O . THR A 1 345 ? -21.785 3.116 23.899 1.00 97.44 345 THR A O 1
ATOM 2670 N N . VAL A 1 346 ? -19.908 4.203 23.320 1.00 98.00 346 VAL A N 1
ATOM 2671 C CA . VAL A 1 346 ? -19.218 3.064 22.703 1.00 98.00 346 VAL A CA 1
ATOM 2672 C C . VAL A 1 346 ? -17.879 2.871 23.397 1.00 98.00 346 VAL A C 1
ATOM 2674 O O . VAL A 1 346 ? -17.109 3.817 23.525 1.00 98.00 346 VAL A O 1
ATOM 2677 N N . LYS A 1 347 ? -17.572 1.651 23.840 1.00 98.06 347 LYS A N 1
ATOM 2678 C CA . LYS A 1 347 ? -16.262 1.314 24.405 1.00 98.06 347 LYS A CA 1
ATOM 2679 C C . LYS A 1 347 ? -15.463 0.494 23.417 1.00 98.06 347 LYS A C 1
ATOM 2681 O O . LYS A 1 347 ? -15.932 -0.548 22.951 1.00 98.06 347 LYS A O 1
ATOM 2686 N N . ILE A 1 348 ? -14.238 0.933 23.158 1.00 97.00 348 ILE A N 1
ATOM 2687 C CA . ILE A 1 348 ? -13.298 0.222 22.297 1.00 97.00 348 ILE A CA 1
ATOM 2688 C C . ILE A 1 348 ? -12.047 -0.180 23.071 1.00 97.00 348 ILE A C 1
ATOM 2690 O O . ILE A 1 348 ? -11.553 0.581 23.900 1.00 97.00 348 ILE A O 1
ATOM 2694 N N . GLN A 1 349 ? -11.522 -1.369 22.791 1.00 94.62 349 GLN A N 1
ATOM 2695 C CA . GLN A 1 349 ? -10.234 -1.823 23.307 1.00 94.62 349 GLN A CA 1
ATOM 2696 C C . GLN A 1 349 ? -9.168 -1.715 22.217 1.00 94.62 349 GLN A C 1
ATOM 2698 O O . GLN A 1 349 ? -9.293 -2.327 21.154 1.00 94.62 349 GLN A O 1
ATOM 2703 N N . SER A 1 350 ? -8.129 -0.927 22.477 1.00 93.06 350 SER A N 1
ATOM 2704 C CA . SER A 1 350 ? -7.052 -0.653 21.530 1.00 93.06 350 SER A CA 1
ATOM 2705 C C . SER A 1 350 ? -5.979 -1.744 21.506 1.00 93.06 350 SER A C 1
ATOM 2707 O O . SER A 1 350 ? -6.020 -2.702 22.284 1.00 93.06 350 SER A O 1
ATOM 2709 N N . SER A 1 351 ? -4.987 -1.611 20.614 1.00 86.50 351 SER A N 1
ATOM 2710 C CA . SER A 1 351 ? -3.920 -2.611 20.442 1.00 86.50 351 SER A CA 1
ATOM 2711 C C . SER A 1 351 ? -3.035 -2.808 21.677 1.00 86.50 351 SER A C 1
ATOM 2713 O O . SER A 1 351 ? -2.449 -3.870 21.840 1.00 86.50 351 SER A O 1
ATOM 2715 N N . SER A 1 352 ? -2.917 -1.791 22.534 1.00 89.31 352 SER A N 1
ATOM 2716 C CA . SER A 1 352 ? -2.195 -1.875 23.816 1.00 89.31 352 SER A CA 1
ATOM 2717 C C . SER A 1 352 ? -3.043 -2.429 24.967 1.00 89.31 352 SER A C 1
ATOM 2719 O O . SER A 1 352 ? -2.566 -2.531 26.096 1.00 89.31 352 SER A O 1
ATOM 2721 N N . GLY A 1 353 ? -4.313 -2.756 24.711 1.00 90.12 353 GLY A N 1
ATOM 2722 C CA . GLY A 1 353 ? -5.266 -3.219 25.718 1.00 90.12 353 GLY A CA 1
ATOM 2723 C C . GLY A 1 353 ? -5.956 -2.093 26.496 1.00 90.12 353 GLY A C 1
ATOM 2724 O O . GLY A 1 353 ? -6.818 -2.388 27.327 1.00 90.12 353 GLY A O 1
ATOM 2725 N N . ARG A 1 354 ? -5.631 -0.819 26.216 1.00 94.56 354 ARG A N 1
ATOM 2726 C CA . ARG A 1 354 ? -6.329 0.344 26.785 1.00 94.56 354 ARG A CA 1
ATOM 2727 C C . ARG A 1 354 ? -7.785 0.363 26.327 1.00 94.56 354 ARG A C 1
ATOM 2729 O O . ARG A 1 354 ? -8.095 -0.000 25.194 1.00 94.56 354 ARG A O 1
ATOM 2736 N N . ILE A 1 355 ? -8.675 0.798 27.213 1.00 96.94 355 ILE A N 1
ATOM 2737 C CA . ILE A 1 355 ? -10.103 0.924 26.921 1.00 96.94 355 ILE A CA 1
ATOM 2738 C C . ILE A 1 355 ? -10.429 2.401 26.778 1.00 96.94 355 ILE A C 1
ATOM 2740 O O . ILE A 1 355 ? -10.245 3.159 27.726 1.00 96.94 355 ILE A O 1
ATOM 2744 N N . PHE A 1 356 ? -10.917 2.781 25.603 1.00 97.56 356 PHE A N 1
ATOM 2745 C CA . PHE A 1 356 ? -11.432 4.114 25.333 1.00 97.56 356 PHE A CA 1
ATOM 2746 C C . PHE A 1 356 ? -12.953 4.092 25.404 1.00 97.56 356 PHE A C 1
ATOM 2748 O O . PHE A 1 356 ? -13.591 3.227 24.800 1.00 97.56 356 PHE A O 1
ATOM 2755 N N . THR A 1 357 ? -13.526 5.059 26.109 1.00 98.12 357 THR A N 1
ATOM 2756 C CA . THR A 1 357 ? -14.970 5.269 26.186 1.00 98.12 357 THR A CA 1
ATOM 2757 C C . THR A 1 357 ? -15.317 6.488 25.346 1.00 98.12 357 THR A C 1
ATOM 2759 O O . THR A 1 357 ? -14.887 7.601 25.629 1.00 98.12 357 THR A O 1
ATOM 2762 N N . LEU A 1 358 ? -16.092 6.275 24.293 1.00 97.44 358 LEU A N 1
ATOM 2763 C CA . LEU A 1 358 ? -16.517 7.293 23.345 1.00 97.44 358 LEU A CA 1
ATOM 2764 C C . LEU A 1 358 ? -17.948 7.689 23.683 1.00 97.44 358 LEU A C 1
ATOM 2766 O O . LEU A 1 358 ? -18.825 6.831 23.669 1.00 97.44 358 LEU A O 1
ATOM 2770 N N . THR A 1 359 ? -18.198 8.965 23.955 1.00 96.88 359 THR A N 1
ATOM 2771 C CA . THR A 1 359 ? -19.552 9.496 24.147 1.00 96.88 359 THR A CA 1
ATOM 2772 C C . THR A 1 359 ? -19.903 10.402 22.976 1.00 96.88 359 THR A C 1
ATOM 2774 O O . THR A 1 359 ? -19.441 11.537 22.899 1.00 96.88 359 THR A O 1
ATOM 2777 N N . THR A 1 360 ? -20.705 9.902 22.040 1.00 94.38 360 THR A N 1
ATOM 2778 C CA . THR A 1 360 ? -21.127 10.632 20.836 1.00 94.38 360 THR A CA 1
ATOM 2779 C C . THR A 1 360 ? -22.435 11.404 21.062 1.00 94.38 360 THR A C 1
ATOM 2781 O O . THR A 1 360 ? -23.163 11.109 22.006 1.00 94.38 360 THR A O 1
ATOM 2784 N N . PRO A 1 361 ? -22.796 12.389 20.213 1.00 91.69 361 PRO A N 1
ATOM 2785 C CA . PRO A 1 361 ? -24.053 13.138 20.371 1.00 91.69 361 PRO A CA 1
ATOM 2786 C C . PRO A 1 361 ? -25.329 12.291 20.234 1.00 91.69 361 PRO A C 1
ATOM 2788 O O . PRO A 1 361 ? -26.401 12.705 20.665 1.00 91.69 361 PRO A O 1
ATOM 2791 N N . SER A 1 362 ? -25.230 11.135 19.578 1.00 94.00 362 SER A N 1
ATOM 2792 C CA . SER A 1 362 ? -26.328 10.191 19.356 1.00 94.00 362 SER A CA 1
ATOM 2793 C C . SER A 1 362 ? -25.805 8.753 19.388 1.00 94.00 362 SER A C 1
ATOM 2795 O O . SER A 1 362 ? -24.591 8.544 19.432 1.00 94.00 362 SER A O 1
ATOM 2797 N N . ASP A 1 363 ? -26.703 7.767 19.385 1.00 95.75 363 ASP A N 1
ATOM 2798 C CA . ASP A 1 363 ? -26.346 6.349 19.258 1.00 95.75 363 ASP A CA 1
ATOM 2799 C C . ASP A 1 363 ? -25.932 6.029 17.814 1.00 95.75 363 ASP A C 1
ATOM 2801 O O . ASP A 1 363 ? -26.742 5.632 16.974 1.00 95.75 363 ASP A O 1
ATOM 2805 N N . ILE A 1 364 ? -24.655 6.267 17.512 1.00 95.44 364 ILE A N 1
ATOM 2806 C CA . ILE A 1 364 ? -24.105 6.155 16.155 1.00 95.44 364 ILE A CA 1
ATOM 2807 C C . ILE A 1 364 ? -24.128 4.713 15.625 1.00 95.44 364 ILE A C 1
ATOM 2809 O O . ILE A 1 364 ? -24.241 4.516 14.418 1.00 95.44 364 ILE A O 1
ATOM 2813 N N . VAL A 1 365 ? -24.070 3.708 16.507 1.00 95.81 365 VAL A N 1
ATOM 2814 C CA . VAL A 1 365 ? -24.062 2.285 16.130 1.00 95.81 365 VAL A CA 1
ATOM 2815 C C . VAL A 1 365 ? -25.468 1.849 15.734 1.00 95.81 365 VAL A C 1
ATOM 2817 O O . VAL A 1 365 ? -25.676 1.353 14.624 1.00 95.81 365 VAL A O 1
ATOM 2820 N N . THR A 1 366 ? -26.451 2.085 16.605 1.00 95.38 366 THR A N 1
ATOM 2821 C CA . THR A 1 366 ? -27.849 1.732 16.332 1.00 95.38 366 THR A CA 1
ATOM 2822 C C . THR A 1 366 ? -28.382 2.514 15.135 1.00 95.38 366 THR A C 1
ATOM 2824 O O . THR A 1 366 ? -29.012 1.929 14.253 1.00 95.38 366 THR A O 1
ATOM 2827 N N . ASN A 1 367 ? -28.086 3.816 15.050 1.00 94.00 367 ASN A N 1
ATOM 2828 C CA . ASN A 1 367 ? -28.526 4.647 13.930 1.00 94.00 367 ASN A CA 1
ATOM 2829 C C . ASN A 1 367 ? -27.945 4.170 12.595 1.00 94.00 367 ASN A C 1
ATOM 2831 O O . ASN A 1 367 ? -28.681 4.080 11.612 1.00 94.00 367 ASN A O 1
ATOM 2835 N N . PHE A 1 368 ? -26.654 3.826 12.549 1.00 94.19 368 PHE A N 1
ATOM 2836 C CA . PHE A 1 368 ? -26.051 3.285 11.333 1.00 94.19 368 PHE A CA 1
ATOM 2837 C C . PHE A 1 368 ? -26.740 1.987 10.900 1.00 94.19 368 PHE A C 1
ATOM 2839 O O . PHE A 1 368 ? -27.186 1.873 9.757 1.00 94.19 368 PHE A O 1
ATOM 2846 N N . ASN A 1 369 ? -26.899 1.037 11.824 1.00 94.19 369 ASN A N 1
ATOM 2847 C CA . ASN A 1 369 ? -27.503 -0.261 11.529 1.00 94.19 369 ASN A CA 1
ATOM 2848 C C . ASN A 1 369 ? -28.945 -0.148 11.019 1.00 94.19 369 ASN A C 1
ATOM 2850 O O . ASN A 1 369 ? -29.321 -0.879 10.103 1.00 94.19 369 ASN A O 1
ATOM 2854 N N . LEU A 1 370 ? -29.736 0.765 11.591 1.00 93.94 370 LEU A N 1
ATOM 2855 C CA . LEU A 1 370 ? -31.141 0.956 11.228 1.00 93.94 370 LEU A CA 1
ATOM 2856 C C . LEU A 1 370 ? -31.335 1.726 9.920 1.00 93.94 370 LEU A C 1
ATOM 2858 O O . LEU A 1 370 ? -32.262 1.412 9.176 1.00 93.94 370 LEU A O 1
ATOM 2862 N N . TYR A 1 371 ? -30.509 2.742 9.659 1.00 91.62 371 TYR A N 1
ATOM 2863 C CA . TYR A 1 371 ? -30.811 3.730 8.618 1.00 91.62 371 TYR A CA 1
ATOM 2864 C C . TYR A 1 371 ? -29.806 3.775 7.470 1.00 91.62 371 TYR A C 1
ATOM 2866 O O . TYR A 1 371 ? -30.178 4.213 6.387 1.00 91.62 371 TYR A O 1
ATOM 2874 N N . ARG A 1 372 ? -28.557 3.341 7.681 1.00 88.00 372 ARG A N 1
ATOM 2875 C CA . ARG A 1 372 ? -27.476 3.478 6.687 1.00 88.00 372 ARG A CA 1
ATOM 2876 C C . ARG A 1 372 ? -26.875 2.158 6.226 1.00 88.00 372 ARG A C 1
ATOM 2878 O O . ARG A 1 372 ? -26.278 2.125 5.159 1.00 88.00 372 ARG A O 1
ATOM 2885 N N . SER A 1 373 ? -27.057 1.060 6.959 1.00 85.25 373 SER A N 1
ATOM 2886 C CA . SER A 1 373 ? -26.488 -0.253 6.604 1.00 85.25 373 SER A CA 1
ATOM 2887 C C . SER A 1 373 ? -26.768 -0.660 5.149 1.00 85.25 373 SER A C 1
ATOM 2889 O O . SER A 1 373 ? -25.871 -1.144 4.457 1.00 85.25 373 SER A O 1
ATOM 2891 N N . SER A 1 374 ? -27.974 -0.395 4.637 1.00 84.44 374 SER A N 1
ATOM 2892 C CA . SER A 1 374 ? -28.365 -0.702 3.255 1.00 84.44 374 SER A CA 1
ATOM 2893 C C . SER A 1 374 ? -27.593 0.076 2.185 1.00 84.44 374 SER A C 1
ATOM 2895 O O . SER A 1 374 ? -27.471 -0.409 1.064 1.00 84.44 374 SER A O 1
ATOM 2897 N N . GLU A 1 375 ? -27.056 1.255 2.512 1.00 84.62 375 GLU A N 1
ATOM 2898 C CA . GLU A 1 375 ? -26.194 2.041 1.611 1.00 84.62 375 GLU A CA 1
ATOM 2899 C C . GLU A 1 375 ? -24.840 1.347 1.389 1.00 84.62 375 GLU A C 1
ATOM 2901 O O . GLU A 1 375 ? -24.198 1.538 0.357 1.00 84.62 375 GLU A O 1
ATOM 2906 N N . TYR A 1 376 ? -24.436 0.495 2.335 1.00 78.81 376 TYR A N 1
ATOM 2907 C CA . TYR A 1 376 ? -23.141 -0.177 2.378 1.00 78.81 376 TYR A CA 1
ATOM 2908 C C . TYR A 1 376 ? -23.305 -1.699 2.358 1.00 78.81 376 TYR A C 1
ATOM 2910 O O . TYR A 1 376 ? -22.748 -2.397 3.197 1.00 78.81 376 TYR A O 1
ATOM 2918 N N . ASN A 1 377 ? -24.094 -2.238 1.423 1.00 80.50 377 ASN A N 1
ATOM 2919 C CA . ASN A 1 377 ? -24.289 -3.687 1.245 1.00 80.50 377 ASN A CA 1
ATOM 2920 C C . ASN A 1 377 ? -24.785 -4.428 2.506 1.00 80.50 377 ASN A C 1
ATOM 2922 O O . ASN A 1 377 ? -24.473 -5.602 2.705 1.00 80.50 377 ASN A O 1
ATOM 2926 N N . ASN A 1 378 ? -25.589 -3.763 3.341 1.00 81.44 378 ASN A N 1
ATOM 2927 C CA . ASN A 1 378 ? -26.119 -4.290 4.604 1.00 81.44 378 ASN A CA 1
ATOM 2928 C C . ASN A 1 378 ? -25.032 -4.670 5.621 1.00 81.44 378 ASN A C 1
ATOM 2930 O O . ASN A 1 378 ? -25.204 -5.606 6.402 1.00 81.44 378 ASN A O 1
ATOM 2934 N N . ILE A 1 379 ? -23.912 -3.945 5.623 1.00 82.94 379 ILE A N 1
ATOM 2935 C CA . ILE A 1 379 ? -22.908 -4.055 6.683 1.00 82.94 379 ILE A CA 1
ATOM 2936 C C . ILE A 1 379 ? -23.527 -3.594 8.004 1.00 82.94 379 ILE A C 1
ATOM 2938 O O . ILE A 1 379 ? -24.197 -2.564 8.066 1.00 82.94 379 ILE A O 1
ATOM 2942 N N . THR A 1 380 ? -23.286 -4.360 9.064 1.00 89.12 380 THR A N 1
ATOM 2943 C CA . THR A 1 380 ? -23.750 -4.065 10.422 1.00 89.12 380 THR A CA 1
ATOM 2944 C C . THR A 1 380 ? -22.568 -3.849 11.351 1.00 89.12 380 THR A C 1
ATOM 2946 O O . THR A 1 380 ? -21.586 -4.580 11.256 1.00 89.12 380 THR A O 1
ATOM 2949 N N . VAL A 1 381 ? -22.699 -2.900 12.272 1.00 91.06 381 VAL A N 1
ATOM 2950 C CA . VAL A 1 381 ? -21.739 -2.605 13.337 1.00 91.06 381 VAL A CA 1
ATOM 2951 C C . VAL A 1 381 ? -22.178 -3.292 14.625 1.00 91.06 381 VAL A C 1
ATOM 2953 O O . VAL A 1 381 ? -23.309 -3.117 15.078 1.00 91.06 381 VAL A O 1
ATOM 2956 N N . GLN A 1 382 ? -21.287 -4.053 15.244 1.00 91.50 382 GLN A N 1
ATOM 2957 C CA . GLN A 1 382 ? -21.556 -4.830 16.445 1.00 91.50 382 GLN A CA 1
ATOM 2958 C C . GLN A 1 382 ? -20.303 -5.010 17.310 1.00 91.50 382 GLN A C 1
ATOM 2960 O O . GLN A 1 382 ? -19.179 -4.677 16.935 1.00 91.50 382 GLN A O 1
ATOM 2965 N N . LYS A 1 383 ? -20.495 -5.578 18.504 1.00 90.31 383 LYS A N 1
ATOM 2966 C CA . LYS A 1 383 ? -19.385 -5.991 19.368 1.00 90.31 383 LYS A CA 1
ATOM 2967 C C . LYS A 1 383 ? -18.442 -6.926 18.599 1.00 90.31 383 LYS A C 1
ATOM 2969 O O . LYS A 1 383 ? -18.898 -7.890 17.992 1.00 90.31 383 LYS A O 1
ATOM 2974 N N . GLY A 1 384 ? -17.140 -6.661 18.668 1.00 85.44 384 GLY A N 1
ATOM 2975 C CA . GLY A 1 384 ? -16.118 -7.367 17.891 1.00 85.44 384 GLY A CA 1
ATOM 2976 C C . GLY A 1 384 ? -15.623 -6.598 16.664 1.00 85.44 384 GLY A C 1
ATOM 2977 O O . GLY A 1 384 ? -14.510 -6.864 16.210 1.00 85.44 384 GLY A O 1
ATOM 2978 N N . ASP A 1 385 ? -16.377 -5.612 16.171 1.00 87.56 385 ASP A N 1
ATOM 2979 C CA . ASP A 1 385 ? -15.942 -4.815 15.024 1.00 87.56 385 ASP A CA 1
ATOM 2980 C C . ASP A 1 385 ? -14.864 -3.805 15.399 1.00 87.56 385 ASP A C 1
ATOM 2982 O O . ASP A 1 385 ? -14.776 -3.331 16.532 1.00 87.56 385 ASP A O 1
ATOM 2986 N N . LEU A 1 386 ? -14.024 -3.476 14.422 1.00 87.44 386 LEU A N 1
ATOM 2987 C CA . LEU A 1 386 ? -12.904 -2.561 14.580 1.00 87.44 386 LEU A CA 1
ATOM 2988 C C . LEU A 1 386 ? -13.353 -1.141 14.224 1.00 87.44 386 LEU A C 1
ATOM 2990 O O . LEU A 1 386 ? -13.772 -0.891 13.094 1.00 87.44 386 LEU A O 1
ATOM 2994 N N . LEU A 1 387 ? -13.228 -0.208 15.166 1.00 92.88 387 LEU A N 1
ATOM 2995 C CA . LEU A 1 387 ? -13.473 1.212 14.926 1.00 92.88 387 LEU A CA 1
ATOM 2996 C C . LEU A 1 387 ? -12.168 1.987 14.822 1.00 92.88 387 LEU A C 1
ATOM 2998 O O . LEU A 1 387 ? -11.218 1.716 15.557 1.00 92.88 387 LEU A O 1
ATOM 3002 N N . LEU A 1 388 ? -12.167 2.988 13.946 1.00 92.69 388 LEU A N 1
ATOM 3003 C CA . LEU A 1 388 ? -11.183 4.058 13.884 1.00 92.69 388 LEU A CA 1
ATOM 3004 C C . LEU A 1 388 ? -11.809 5.338 14.433 1.00 92.69 388 LEU A C 1
ATOM 3006 O O . LEU A 1 388 ? -12.867 5.757 13.970 1.00 92.69 388 LEU A O 1
ATOM 3010 N N . VAL A 1 389 ? -11.148 5.981 15.385 1.00 94.75 389 VAL A N 1
ATOM 3011 C CA . VAL A 1 389 ? -11.624 7.212 16.013 1.00 94.75 389 VAL A CA 1
ATOM 3012 C C . VAL A 1 389 ? -10.569 8.287 15.850 1.00 94.75 389 VAL A C 1
ATOM 3014 O O . VAL A 1 389 ? -9.426 8.113 16.269 1.00 94.75 389 VAL A O 1
ATOM 3017 N N . ARG A 1 390 ? -10.969 9.425 15.289 1.00 93.44 390 ARG A N 1
ATOM 3018 C CA . ARG A 1 390 ? -10.160 10.645 15.277 1.00 93.44 390 ARG A CA 1
ATOM 3019 C C . ARG A 1 390 ? -10.748 11.636 16.255 1.00 93.44 390 ARG A C 1
ATOM 3021 O O . ARG A 1 390 ? -11.956 11.882 16.252 1.00 93.44 390 ARG A O 1
ATOM 3028 N N . TYR A 1 391 ? -9.893 12.218 17.076 1.00 92.56 391 TYR A N 1
ATOM 3029 C CA . TYR A 1 391 ? -10.303 13.099 18.155 1.00 92.56 391 TYR A CA 1
ATOM 3030 C C . TYR A 1 391 ? -9.254 14.181 18.409 1.00 92.56 391 TYR A C 1
ATOM 3032 O O . TYR A 1 391 ? -8.109 14.068 17.978 1.00 92.56 391 TYR A O 1
ATOM 3040 N N . ALA A 1 392 ? -9.664 15.256 19.071 1.00 89.44 392 ALA A N 1
ATOM 3041 C CA . ALA A 1 392 ? -8.806 16.374 19.428 1.00 89.44 392 ALA A CA 1
ATOM 3042 C C . ALA A 1 392 ? -8.928 16.644 20.925 1.00 89.44 392 ALA A C 1
ATOM 3044 O O . ALA A 1 392 ? -10.035 16.846 21.419 1.00 89.44 392 ALA A O 1
ATOM 3045 N N . VAL A 1 393 ? -7.796 16.645 21.624 1.00 88.38 393 VAL A N 1
ATOM 3046 C CA . VAL A 1 393 ? -7.707 16.866 23.076 1.00 88.38 393 VAL A CA 1
ATOM 3047 C C . VAL A 1 393 ? -6.549 17.799 23.392 1.00 88.38 393 VAL A C 1
ATOM 3049 O O . VAL A 1 393 ? -5.613 17.917 22.600 1.00 88.38 393 VAL A O 1
ATOM 3052 N N . ASP A 1 394 ? -6.582 18.421 24.567 1.00 83.69 394 ASP A N 1
ATOM 3053 C CA . ASP A 1 394 ? -5.444 19.181 25.083 1.00 83.69 394 ASP A CA 1
ATOM 3054 C C . ASP A 1 394 ? -4.178 18.315 25.090 1.00 83.69 394 ASP A C 1
ATOM 3056 O O . ASP A 1 394 ? -4.224 17.123 25.413 1.00 83.69 394 ASP A O 1
ATOM 3060 N N . ARG A 1 395 ? -3.024 18.911 24.768 1.00 78.25 395 ARG A N 1
ATOM 3061 C CA . ARG A 1 395 ? -1.763 18.159 24.612 1.00 78.25 395 ARG A CA 1
ATOM 3062 C C . ARG A 1 395 ? -1.376 17.341 25.843 1.00 78.25 395 ARG A C 1
ATOM 3064 O O . ARG A 1 395 ? -0.861 16.230 25.731 1.00 78.25 395 ARG A O 1
ATOM 3071 N N . SER A 1 396 ? -1.648 17.875 27.031 1.00 80.50 396 SER A N 1
ATOM 3072 C CA . SER A 1 396 ? -1.373 17.217 28.311 1.00 80.50 396 SER A CA 1
ATOM 3073 C C . SER A 1 396 ? -2.386 16.130 28.677 1.00 80.50 396 SER A C 1
ATOM 3075 O O . SER A 1 396 ? -2.148 15.380 29.625 1.00 80.50 396 SER A O 1
ATOM 3077 N N . SER A 1 397 ? -3.508 16.026 27.956 1.00 83.88 397 SER A N 1
ATOM 3078 C CA . SER A 1 397 ? -4.555 15.061 28.268 1.00 83.88 397 SER A CA 1
ATOM 3079 C C . SER A 1 397 ? -4.073 13.635 28.021 1.00 83.88 397 SER A C 1
ATOM 3081 O O . SER A 1 397 ? -3.562 13.289 26.953 1.00 83.88 397 SER A O 1
ATOM 3083 N N . THR A 1 398 ? -4.279 12.785 29.020 1.00 84.50 398 THR A N 1
ATOM 3084 C CA . THR A 1 398 ? -4.098 11.330 28.948 1.00 84.50 398 THR A CA 1
ATOM 3085 C C . THR A 1 398 ? -5.432 10.591 29.070 1.00 84.50 398 THR A C 1
ATOM 3087 O O . THR A 1 398 ? -5.442 9.370 29.229 1.00 84.50 398 THR A O 1
ATOM 3090 N N . SER A 1 399 ? -6.553 11.326 29.002 1.00 89.62 399 SER A N 1
ATOM 3091 C CA . SER A 1 399 ? -7.896 10.766 29.150 1.00 89.62 399 SER A CA 1
ATOM 3092 C C . SER A 1 399 ? -8.177 9.719 28.076 1.00 89.62 399 SER A C 1
ATOM 3094 O O . SER A 1 399 ? -7.861 9.904 26.899 1.00 89.62 399 SER A O 1
ATOM 3096 N N . LEU A 1 400 ? -8.804 8.625 28.502 1.00 94.38 400 LEU A N 1
ATOM 3097 C CA . LEU A 1 400 ? -9.378 7.604 27.624 1.00 94.38 400 LEU A CA 1
ATOM 3098 C C . LEU A 1 400 ? -10.903 7.760 27.495 1.00 94.38 400 LEU A C 1
ATOM 3100 O O . LEU A 1 400 ? -11.536 7.063 26.709 1.00 94.38 400 LEU A O 1
ATOM 3104 N N . GLU A 1 401 ? -11.486 8.680 28.262 1.00 96.62 401 GLU A N 1
ATOM 3105 C CA . GLU A 1 401 ? -12.883 9.085 28.171 1.00 96.62 401 GLU A CA 1
ATOM 3106 C C . GLU A 1 401 ? -12.958 10.273 27.206 1.00 96.62 401 GLU A C 1
ATOM 3108 O O . GLU A 1 401 ? -12.372 11.322 27.480 1.00 96.62 401 GLU A O 1
ATOM 3113 N N . LEU A 1 402 ? -13.632 10.081 26.071 1.00 94.62 402 LEU A N 1
ATOM 3114 C CA . LEU A 1 402 ? -13.769 11.062 24.998 1.00 94.62 402 LEU A CA 1
ATOM 3115 C C . LEU A 1 402 ? -15.219 11.531 24.907 1.00 94.62 402 LEU A C 1
ATOM 3117 O O . LEU A 1 402 ? -16.141 10.750 24.662 1.00 94.62 402 LEU A O 1
ATOM 3121 N N . SER A 1 403 ? -15.414 12.827 25.090 1.00 92.62 403 SER A N 1
ATOM 3122 C CA . SER A 1 403 ? -16.697 13.508 24.955 1.00 92.62 403 SER A CA 1
ATOM 3123 C C . SER A 1 403 ? -17.016 13.849 23.498 1.00 92.62 403 SER A C 1
ATOM 3125 O O . SER A 1 403 ? -16.148 13.890 22.622 1.00 92.62 403 SER A O 1
ATOM 3127 N N . SER A 1 404 ? -18.277 14.182 23.228 1.00 89.88 404 SER A N 1
ATOM 3128 C CA . SER A 1 404 ? -18.746 14.493 21.876 1.00 89.88 404 SER A CA 1
ATOM 3129 C C . SER A 1 404 ? -18.063 15.713 21.249 1.00 89.88 404 SER A C 1
ATOM 3131 O O . SER A 1 404 ? -18.008 15.819 20.025 1.00 89.88 404 SER A O 1
ATOM 3133 N N . SER A 1 405 ? -17.557 16.636 22.072 1.00 87.00 405 SER A N 1
ATOM 3134 C CA . SER A 1 405 ? -16.795 17.815 21.638 1.00 87.00 405 SER A CA 1
ATOM 3135 C C . SER A 1 405 ? -15.366 17.494 21.201 1.00 87.00 405 SER A C 1
ATOM 3137 O O . SER A 1 405 ? -14.797 18.235 20.400 1.00 87.00 405 SER A O 1
ATOM 3139 N N . GLU A 1 406 ? -14.791 16.404 21.711 1.00 90.56 406 GLU A N 1
ATOM 3140 C CA . GLU A 1 406 ? -13.424 15.971 21.395 1.00 90.56 406 GLU A CA 1
ATOM 3141 C C . GLU A 1 406 ? -13.411 15.050 20.171 1.00 90.56 406 GLU A C 1
ATOM 3143 O O . GLU A 1 406 ? -12.478 15.085 19.368 1.00 90.56 406 GLU A O 1
ATOM 3148 N N . ILE A 1 407 ? -14.461 14.245 19.988 1.00 92.56 407 ILE A N 1
ATOM 3149 C CA . ILE A 1 407 ? -14.577 13.311 18.865 1.00 92.56 407 ILE A CA 1
ATOM 3150 C C . ILE A 1 407 ? -14.815 14.086 17.560 1.00 92.56 407 ILE A C 1
ATOM 3152 O O . ILE A 1 407 ? -15.807 14.801 17.399 1.00 92.56 407 ILE A O 1
ATOM 3156 N N . ARG A 1 408 ? -13.908 13.900 16.597 1.00 90.81 408 ARG A N 1
ATOM 3157 C CA . ARG A 1 408 ? -13.984 14.481 15.247 1.00 90.81 408 ARG A CA 1
ATOM 3158 C C . ARG A 1 408 ? -14.611 13.525 14.257 1.00 90.81 408 ARG A C 1
ATOM 3160 O O . ARG A 1 408 ? -15.383 13.950 13.412 1.00 90.81 408 ARG A O 1
ATOM 3167 N N . SER A 1 409 ? -14.266 12.247 14.331 1.00 92.75 409 SER A N 1
ATOM 3168 C CA . SER A 1 409 ? -14.910 11.234 13.502 1.00 92.75 409 SER A CA 1
ATOM 3169 C C . SER A 1 409 ? -14.760 9.837 14.084 1.00 92.75 409 SER A C 1
ATOM 3171 O O . SER A 1 409 ? -13.799 9.549 14.799 1.00 92.75 409 SER A O 1
ATOM 3173 N N . VAL A 1 410 ? -15.734 8.987 13.777 1.00 94.69 410 VAL A N 1
ATOM 3174 C CA . VAL A 1 410 ? -15.746 7.560 14.089 1.00 94.69 410 VAL A CA 1
ATOM 3175 C C . VAL A 1 410 ? -16.077 6.817 12.806 1.00 94.69 410 VAL A C 1
ATOM 3177 O O . VAL A 1 410 ? -17.100 7.093 12.182 1.00 94.69 410 VAL A O 1
ATOM 3180 N N . TYR A 1 411 ? -15.237 5.857 12.442 1.00 92.56 411 TYR A N 1
ATOM 3181 C CA . TYR A 1 411 ? -15.434 5.000 11.282 1.00 92.56 411 TYR A CA 1
ATOM 3182 C C . TYR A 1 411 ? -15.438 3.539 11.709 1.00 92.56 411 TYR A C 1
ATOM 3184 O O . TYR A 1 411 ? -14.634 3.142 12.554 1.00 92.56 411 TYR A O 1
ATOM 3192 N N . VAL A 1 412 ? -16.290 2.725 11.093 1.00 90.56 412 VAL A N 1
ATOM 3193 C CA . VAL A 1 412 ? -16.161 1.267 11.147 1.00 90.56 412 VAL A CA 1
ATOM 3194 C C . VAL A 1 412 ? -15.221 0.813 10.042 1.00 90.56 412 VAL A C 1
ATOM 3196 O O . VAL A 1 412 ? -15.415 1.147 8.874 1.00 90.56 412 VAL A O 1
ATOM 3199 N N . ALA A 1 413 ? -14.186 0.059 10.403 1.00 82.88 413 ALA A N 1
ATOM 3200 C CA . ALA A 1 413 ? -13.295 -0.539 9.424 1.00 82.88 413 ALA A CA 1
ATOM 3201 C C . ALA A 1 413 ? -14.054 -1.612 8.633 1.00 82.88 413 ALA A C 1
ATOM 3203 O O . ALA A 1 413 ? -14.603 -2.560 9.199 1.00 82.88 413 ALA A O 1
ATOM 3204 N N . LEU A 1 414 ? -14.058 -1.480 7.311 1.00 75.38 414 LEU A N 1
ATOM 3205 C CA . LEU A 1 414 ? -14.575 -2.500 6.419 1.00 75.38 414 LEU A CA 1
ATOM 3206 C C . LEU A 1 414 ? -13.570 -3.637 6.336 1.00 75.38 414 LEU A C 1
ATOM 3208 O O . LEU A 1 414 ? -12.403 -3.458 5.979 1.00 75.38 414 LEU A O 1
ATOM 3212 N N . ASN A 1 415 ? -14.042 -4.832 6.665 1.00 58.41 415 ASN A N 1
ATOM 3213 C CA . ASN A 1 415 ? -13.166 -5.982 6.768 1.00 58.41 415 ASN A CA 1
ATOM 3214 C C . ASN A 1 415 ? -12.760 -6.594 5.418 1.00 58.41 415 ASN A C 1
ATOM 3216 O O . ASN A 1 415 ? -11.804 -7.352 5.425 1.00 58.41 415 ASN A O 1
ATOM 3220 N N . MET A 1 416 ? -13.348 -6.258 4.261 1.00 52.66 416 MET A N 1
ATOM 3221 C CA . MET A 1 416 ? -12.967 -6.901 2.990 1.00 52.66 416 MET A CA 1
ATOM 3222 C C . MET A 1 416 ? -13.058 -6.002 1.752 1.00 52.66 416 MET A C 1
ATOM 3224 O O . MET A 1 416 ? -13.876 -5.095 1.702 1.00 52.66 416 MET A O 1
ATOM 3228 N N . ILE A 1 417 ? -12.270 -6.353 0.724 1.00 39.78 417 ILE A N 1
ATOM 3229 C CA . ILE A 1 417 ? -12.779 -6.374 -0.655 1.00 39.78 417 ILE A CA 1
ATOM 3230 C C . ILE A 1 417 ? -13.556 -7.693 -0.752 1.00 39.78 417 ILE A C 1
ATOM 3232 O O . ILE A 1 417 ? -12.944 -8.753 -0.903 1.00 39.78 417 ILE A O 1
ATOM 3236 N N . GLN A 1 418 ? -14.876 -7.680 -0.551 1.00 34.06 418 GLN A N 1
ATOM 3237 C CA . GLN A 1 418 ? -15.679 -8.884 -0.770 1.00 34.06 418 GLN A CA 1
ATOM 3238 C C . GLN A 1 418 ? -15.569 -9.277 -2.244 1.00 34.06 418 GLN A C 1
ATOM 3240 O O . GLN A 1 418 ? -15.507 -8.430 -3.134 1.00 34.06 418 GLN A O 1
ATOM 3245 N N . LYS A 1 419 ? -15.559 -10.578 -2.542 1.00 35.00 419 LYS A N 1
ATOM 3246 C CA . LYS A 1 419 ? -15.672 -11.063 -3.921 1.00 35.00 419 LYS A CA 1
ATOM 3247 C C . LYS A 1 419 ? -17.068 -10.681 -4.437 1.00 35.00 419 LYS A C 1
ATOM 3249 O O . LYS A 1 419 ? -18.039 -11.370 -4.147 1.00 35.00 419 LYS A O 1
ATOM 3254 N N . GLY A 1 420 ? -17.149 -9.545 -5.131 1.00 37.44 420 GLY A N 1
ATOM 3255 C CA . GLY A 1 420 ? -18.397 -8.872 -5.508 1.00 37.44 420 GLY A CA 1
ATOM 3256 C C . GLY A 1 420 ? -18.441 -7.372 -5.178 1.00 37.44 420 GLY A C 1
ATOM 3257 O O . GLY A 1 420 ? -19.391 -6.709 -5.585 1.00 37.44 420 GLY A O 1
ATOM 3258 N N . ASP A 1 421 ? -17.432 -6.827 -4.487 1.00 32.75 421 ASP A N 1
ATOM 3259 C CA . ASP A 1 421 ? -17.350 -5.396 -4.190 1.00 32.75 421 ASP A CA 1
ATOM 3260 C C . ASP A 1 421 ? -17.237 -4.553 -5.475 1.00 32.75 421 ASP A C 1
ATOM 3262 O O . ASP A 1 421 ? -16.426 -4.870 -6.356 1.00 32.75 421 ASP A O 1
ATOM 3266 N N . PRO A 1 422 ? -17.955 -3.416 -5.571 1.00 35.75 422 PRO A N 1
ATOM 3267 C CA . PRO A 1 422 ? -17.835 -2.486 -6.687 1.00 35.75 422 PRO A CA 1
ATOM 3268 C C . PRO A 1 422 ? -16.453 -1.824 -6.775 1.00 35.75 422 PRO A C 1
ATOM 3270 O O . PRO A 1 422 ? -16.185 -1.114 -7.734 1.00 35.75 422 PRO A O 1
ATOM 3273 N N . VAL A 1 423 ? -15.542 -2.077 -5.832 1.00 34.09 423 VAL A N 1
ATOM 3274 C CA . VAL A 1 423 ? -14.133 -1.658 -5.917 1.00 34.09 423 VAL A CA 1
ATOM 3275 C C . VAL A 1 423 ? -13.373 -2.415 -7.021 1.00 34.09 423 VAL A C 1
ATOM 3277 O O . VAL A 1 423 ? -12.332 -1.954 -7.459 1.00 34.09 423 VAL A O 1
ATOM 3280 N N . GLN A 1 424 ? -13.919 -3.505 -7.580 1.00 33.00 424 GLN A N 1
ATOM 3281 C CA . GLN A 1 424 ? -13.432 -4.041 -8.866 1.00 33.00 424 GLN A CA 1
ATOM 3282 C C . GLN A 1 424 ? -13.820 -3.183 -10.089 1.00 33.00 424 GLN A C 1
ATOM 3284 O O . GLN A 1 424 ? -13.428 -3.517 -11.204 1.00 33.00 424 GLN A O 1
ATOM 3289 N N . LYS A 1 425 ? -14.600 -2.106 -9.910 1.00 26.91 425 LYS A N 1
ATOM 3290 C CA . LYS A 1 425 ? -14.973 -1.155 -10.971 1.00 26.91 425 LYS A CA 1
ATOM 3291 C C . LYS A 1 425 ? -14.210 0.176 -10.936 1.00 26.91 425 LYS A C 1
ATOM 3293 O O . LYS A 1 425 ? -14.440 0.972 -11.850 1.00 26.91 425 LYS A O 1
ATOM 3298 N N . TYR A 1 426 ? -13.342 0.424 -9.951 1.00 29.48 426 TYR A N 1
ATOM 3299 C CA . TYR A 1 426 ? -12.586 1.679 -9.845 1.00 29.48 426 TYR A CA 1
ATOM 3300 C C . TYR A 1 426 ? -11.100 1.481 -10.101 1.00 29.48 426 TYR A C 1
ATOM 3302 O O . TYR A 1 426 ? -10.484 0.680 -9.365 1.00 29.48 426 TYR A O 1
#

Sequence (426 aa):
MKDLNFDALLLAAKPTSYSANNKFTDSVMRKVKQPEILSSAVRKMDVNKKETFIMKLRHLPKLAVIAIALSALVVLGSTTYAAYKLLWEQPSVTTQEPTTNQFGRTQVIASFENCANQSSATTFEIKAGSTLDPSEIGKILQARCELEALREWSGTDKPPKGPNPDMQQTEGTYTQTMRMTSPVASKVVSIDTTTLTLTGDQYNTPKDPLVLTDDTQFIVDNHESTIDQIQPGDAVLYVYDVTYDFVTKKTATGYNTSSTSAKALAVTHLVKVDLPFEYYGPGKQNQIAQREACMGNPQDSCVQTAAVDLYENYPTTQILPDDNGELPFDNREIQGIIIDHNGTTVKIQSSSGRIFTLTTPSDIVTNFNLYRSSEYNNITVQKGDLLLVRYAVDRSSTSLELSSSEIRSVYVALNMIQKGDPVQKY

Radius of gyration: 29.47 Å; chains: 1; bounding box: 92×55×61 Å